Protein 6N59 (pdb70)

Radius of gyration: 24.85 Å; Cα contacts (8 Å, |Δi|>4): 1226; chains: 1; bounding box: 56×70×68 Å

Secondary structure (P-SEA, 3-state):
cbbbccccccccccccaaaaaaacbbbbbbccccccccccccccccccccccccccccccccccccbbbbbcccaaaaaaaaaaaaaaaaaccccccccccccccaaaaaaaaacbbbcccccccccccccccccccbbbccccccccaaaaaaaaaacccccccccccccbbbbbcccccccccccccccccccccccccccccccaaaaaaaaaacccbbbbbbcccccccccccccccccccaaaaaaaaaaaacccbbbbaaaaaaaaaaaaaaaaaaaaaacccccbbbcccaaaaaaaaaccccccccccccccaaaaaaaaaacaaaaacccccccbbbbbbccccaaaaaaacccccccccccccccccaaaaaaaaaaacccccbbbbbbccccccccccccccccccaaaaaaaaaaaaaaaacccccccccccccccccbbbbbbbcccbbbbbbbbccaaaaaaaaaacccccccccbbbbbccccccccccccccccaaaaaacaaaaaaaaaaaaaaacccccccccaaaaaaaaacccccccccccccccccccc

Structure (mmCIF, N/CA/C/O backbone):
data_6N59
#
_entry.id   6N59
#
_cell.length_a   111.035
_cell.length_b   111.035
_cell.length_c   103.765
_cell.angle_alpha   90.00
_cell.angle_beta   90.00
_cell.angle_gamma   90.00
#
_symmetry.space_group_name_H-M   'P 42 21 2'
#
loop_
_entity.id
_entity.type
_entity.pdbx_description
1 polymer 'Iron hydrogenase 1'
2 non-polymer dicarbonyl[bis(cyanide-kappaC)]-mu-(iminodimethanethiolatato-1kappaS:2kappaS)-mu-(oxomethylidene)diiron(2+)
3 non-polymer 'IRON/SULFUR CLUSTER'
4 non-polymer 'FE2/S2 (INORGANIC) CLUSTER'
5 non-polymer GLYCEROL
6 water water
#
loop_
_atom_site.group_PDB
_atom_site.id
_atom_site.type_symbol
_atom_site.label_atom_id
_atom_site.label_alt_id
_atom_site.label_comp_id
_atom_site.label_asym_id
_atom_site.label_entity_id
_atom_site.label_seq_id
_atom_site.pdbx_PDB_ins_code
_atom_site.Cartn_x
_atom_site.Cartn_y
_atom_site.Cartn_z
_atom_site.occupancy
_atom_site.B_iso_or_equiv
_atom_site.auth_seq_id
_atom_site.auth_comp_id
_atom_site.auth_asym_id
_atom_site.auth_atom_id
_atom_site.pdbx_PDB_model_num
ATOM 1 N N . LYS A 1 2 ? 36.462 44.081 -11.778 0.78 53.86 2 LYS A N 1
ATOM 2 C CA . LYS A 1 2 ? 35.273 44.917 -11.861 0.70 50.66 2 LYS A CA 1
ATOM 3 C C . LYS A 1 2 ? 35.503 46.220 -11.108 0.68 47.20 2 LYS A C 1
ATOM 4 O O . LYS A 1 2 ? 36.116 46.226 -10.039 0.77 47.08 2 LYS A O 1
ATOM 23 N N . THR A 1 3 ? 34.995 47.318 -11.661 0.90 43.91 3 THR A N 1
ATOM 24 C CA . THR A 1 3 ? 34.956 48.602 -10.973 0.72 41.14 3 THR A CA 1
ATOM 25 C C . THR A 1 3 ? 33.502 48.883 -10.653 0.68 38.66 3 THR A C 1
ATOM 26 O O . THR A 1 3 ? 32.666 48.949 -11.559 0.64 38.89 3 THR A O 1
ATOM 34 N N . ILE A 1 4 ? 33.236 49.053 -9.323 0.71 36.25 4 ILE A N 1
ATOM 35 C CA . ILE A 1 4 ? 31.884 49.351 -8.884 0.78 34.90 4 ILE A CA 1
ATOM 36 C C . ILE A 1 4 ? 31.954 50.569 -7.972 0.73 32.39 4 ILE A C 1
ATOM 37 O O . ILE A 1 4 ? 32.949 50.821 -7.274 0.46 32.20 4 ILE A O 1
ATOM 48 N N . ILE A 1 5 ? 30.941 51.335 -8.008 0.78 29.74 5 ILE A N 1
ATOM 49 C CA . ILE A 1 5 ? 30.857 52.535 -7.184 0.70 27.53 5 ILE A CA 1
ATOM 50 C C . ILE A 1 5 ? 29.698 52.300 -6.238 0.59 25.87 5 ILE A C 1
ATOM 51 O O . ILE A 1 5 ? 28.604 51.919 -6.683 0.63 25.97 5 ILE A O 1
ATOM 67 N N . ILE A 1 6 ? 29.887 52.465 -4.955 0.63 24.26 6 ILE A N 1
ATOM 68 C CA . ILE A 1 6 ? 28.836 52.307 -3.959 0.64 23.23 6 ILE A CA 1
ATOM 69 C C . ILE A 1 6 ? 28.841 53.581 -3.126 0.77 21.88 6 ILE A C 1
ATOM 70 O O . ILE A 1 6 ? 29.826 53.906 -2.446 0.53 21.24 6 ILE A O 1
ATOM 86 N N . ASN A 1 7 ? 27.716 54.250 -3.150 0.68 22.15 7 ASN A N 1
ATOM 87 C CA . ASN A 1 7 ? 27.566 55.515 -2.418 0.68 22.11 7 ASN A CA 1
ATOM 88 C C . ASN A 1 7 ? 28.731 56.471 -2.697 0.69 21.91 7 ASN A C 1
ATOM 89 O O . ASN A 1 7 ? 29.272 57.133 -1.811 0.52 21.56 7 ASN A O 1
ATOM 100 N N . GLY A 1 8 ? 29.126 56.493 -3.964 0.62 21.07 8 GLY A N 1
ATOM 101 C CA . GLY A 1 8 ? 30.110 57.442 -4.443 0.57 21.09 8 GLY A CA 1
ATOM 102 C C . GLY A 1 8 ? 31.541 57.086 -4.092 0.57 20.70 8 GLY A C 1
ATOM 103 O O . GLY A 1 8 ? 32.445 57.906 -4.298 0.48 19.58 8 GLY A O 1
ATOM 107 N N . VAL A 1 9 ? 31.776 55.852 -3.654 0.72 22.41 9 VAL A N 1
ATOM 108 C CA . VAL A 1 9 ? 33.105 55.354 -3.296 0.58 23.96 9 VAL A CA 1
ATOM 109 C C . VAL A 1 9 ? 33.436 54.220 -4.244 0.62 25.49 9 VAL A C 1
ATOM 110 O O . VAL A 1 9 ? 32.621 53.323 -4.469 0.63 25.41 9 VAL A O 1
ATOM 123 N N . GLN A 1 10 ? 34.618 54.265 -4.825 0.58 28.18 10 GLN A N 1
ATOM 124 C CA . GLN A 1 10 ? 34.969 53.265 -5.821 0.76 31.58 10 GLN A CA 1
ATOM 125 C C . GLN A 1 10 ? 35.647 52.057 -5.219 0.68 32.95 10 GLN A C 1
ATOM 126 O O . GLN A 1 10 ? 36.439 52.168 -4.277 0.50 33.61 10 GLN A O 1
ATOM 140 N N . PHE A 1 11 ? 35.265 50.890 -5.735 0.70 33.21 11 PHE A N 1
ATOM 141 C CA . PHE A 1 11 ? 35.811 49.597 -5.343 0.60 33.92 11 PHE A CA 1
ATOM 142 C C . PHE A 1 11 ? 36.249 48.895 -6.618 0.80 35.72 11 PHE A C 1
ATOM 143 O O . PHE A 1 11 ? 35.528 48.910 -7.624 0.56 36.31 11 PHE A O 1
ATOM 151 N N . ASN A 1 12 ? 37.436 48.308 -6.558 0.54 37.48 12 ASN A N 1
ATOM 152 C CA . ASN A 1 12 ? 37.938 47.443 -7.605 0.71 39.36 12 ASN A CA 1
ATOM 153 C C . ASN A 1 12 ? 38.048 46.054 -7.012 0.35 40.19 12 ASN A C 1
ATOM 154 O O . ASN A 1 12 ? 38.705 45.856 -5.993 0.77 40.62 12 ASN A O 1
ATOM 165 N N . THR A 1 13 ? 37.380 45.096 -7.636 0.89 40.28 13 THR A N 1
ATOM 166 C CA . THR A 1 13 ? 37.310 43.755 -7.090 0.77 40.91 13 THR A CA 1
ATOM 167 C C . THR A 1 13 ? 37.175 42.719 -8.192 0.98 42.13 13 THR A C 1
ATOM 168 O O . THR A 1 13 ? 36.653 43.003 -9.262 0.61 41.96 13 THR A O 1
ATOM 175 N N . GLU A 1 15 ? 35.692 39.788 -7.410 0.68 43.78 15 GLU A N 1
ATOM 176 C CA . GLU A 1 15 ? 34.711 38.881 -6.822 0.80 43.44 15 GLU A CA 1
ATOM 177 C C . GLU A 1 15 ? 33.441 38.723 -7.653 0.80 42.75 15 GLU A C 1
ATOM 178 O O . GLU A 1 15 ? 32.993 39.659 -8.305 0.65 42.52 15 GLU A O 1
ATOM 190 N N . ASP A 1 16 ? 32.883 37.515 -7.622 0.69 42.05 16 ASP A N 1
ATOM 191 C CA . ASP A 1 16 ? 31.588 37.200 -8.237 0.70 40.87 16 ASP A CA 1
ATOM 192 C C . ASP A 1 16 ? 30.658 36.938 -7.054 0.78 38.51 16 ASP A C 1
ATOM 193 O O . ASP A 1 16 ? 30.618 35.847 -6.502 0.59 38.59 16 ASP A O 1
ATOM 202 N N . THR A 1 17 ? 29.946 37.965 -6.637 0.86 36.19 17 THR A N 1
ATOM 203 C CA . THR A 1 17 ? 29.170 37.909 -5.404 0.70 33.61 17 THR A CA 1
ATOM 204 C C . THR A 1 17 ? 28.002 38.873 -5.500 0.84 30.08 17 THR A C 1
ATOM 205 O O . THR A 1 17 ? 27.894 39.658 -6.447 0.62 29.75 17 THR A O 1
ATOM 216 N N . THR A 1 18 ? 27.096 38.739 -4.537 0.75 27.80 18 THR A N 1
ATOM 217 C CA . THR A 1 18 ? 25.936 39.603 -4.520 0.76 25.86 18 THR A CA 1
ATOM 218 C C . THR A 1 18 ? 26.312 40.976 -3.957 0.79 25.50 18 THR A C 1
ATOM 219 O O . THR A 1 18 ? 27.323 41.164 -3.275 0.77 26.01 18 THR A O 1
ATOM 230 N N . ILE A 1 19 ? 25.485 41.953 -4.288 0.77 24.74 19 ILE A N 1
ATOM 231 C CA . ILE A 1 19 ? 25.662 43.284 -3.695 0.74 23.61 19 ILE A CA 1
ATOM 232 C C . ILE A 1 19 ? 25.641 43.194 -2.178 0.81 23.32 19 ILE A C 1
ATOM 233 O O . ILE A 1 19 ? 26.430 43.857 -1.498 0.74 24.29 19 ILE A O 1
ATOM 249 N N . LEU A 1 20 ? 24.702 42.414 -1.610 0.69 21.72 20 LEU A N 1
ATOM 250 C CA . LEU A 1 20 ? 24.607 42.314 -0.153 0.78 22.40 20 LEU A CA 1
ATOM 251 C C . LEU A 1 20 ? 25.907 41.782 0.444 0.78 23.83 20 LEU A C 1
ATOM 252 O O . LEU A 1 20 ? 26.414 42.326 1.434 0.72 24.84 20 LEU A O 1
ATOM 268 N N . LYS A 1 21 ? 26.451 40.701 -0.126 0.76 24.95 21 LYS A N 1
ATOM 269 C CA . LYS A 1 21 ? 27.652 40.120 0.452 0.70 26.69 21 LYS A CA 1
ATOM 270 C C . LYS A 1 21 ? 28.831 41.062 0.298 0.78 27.31 21 LYS A C 1
ATOM 271 O O . LYS A 1 21 ? 29.634 41.223 1.222 0.66 27.67 21 LYS A O 1
ATOM 290 N N . PHE A 1 22 ? 28.953 41.703 -0.860 0.73 27.21 22 PHE A N 1
ATOM 291 C CA . PHE A 1 22 ? 30.057 42.627 -1.049 0.77 27.62 22 PHE A CA 1
ATOM 292 C C . PHE A 1 22 ? 29.951 43.771 -0.048 0.73 27.89 22 PHE A C 1
ATOM 293 O O . PHE A 1 22 ? 30.936 44.144 0.591 0.61 27.79 22 PHE A O 1
ATOM 310 N N . ALA A 1 23 ? 28.732 44.264 0.177 0.69 28.00 23 ALA A N 1
ATOM 311 C CA . ALA A 1 23 ? 28.511 45.319 1.167 0.62 28.73 23 ALA A CA 1
ATOM 312 C C . ALA A 1 23 ? 28.860 44.862 2.575 0.65 29.26 23 ALA A C 1
ATOM 313 O O . ALA A 1 23 ? 29.566 45.558 3.310 0.55 29.75 23 ALA A O 1
ATOM 320 N N . ARG A 1 24 ? 28.417 43.678 2.960 0.61 29.41 24 ARG A N 1
ATOM 321 C CA . ARG A 1 24 ? 28.745 43.173 4.289 0.51 29.82 24 ARG A CA 1
ATOM 322 C C . ARG A 1 24 ? 30.252 43.027 4.466 0.54 31.06 24 ARG A C 1
ATOM 323 O O . ARG A 1 24 ? 30.764 43.253 5.560 0.35 31.61 24 ARG A O 1
ATOM 344 N N . ASP A 1 25 ? 30.977 42.701 3.395 0.69 31.79 25 ASP A N 1
ATOM 345 C CA . ASP A 1 25 ? 32.421 42.500 3.461 0.49 32.76 25 ASP A CA 1
ATOM 346 C C . ASP A 1 25 ? 33.196 43.815 3.492 0.52 32.96 25 ASP A C 1
ATOM 347 O O . ASP A 1 25 ? 34.385 43.828 3.839 0.54 33.29 25 ASP A O 1
ATOM 356 N N . ASN A 1 26 ? 32.546 44.925 3.141 0.72 32.88 26 ASN A N 1
ATOM 357 C CA . ASN A 1 26 ? 33.199 46.215 2.978 0.57 33.18 26 ASN A CA 1
ATOM 358 C C . ASN A 1 26 ? 32.592 47.295 3.860 0.68 33.66 26 ASN A C 1
ATOM 359 O O . ASN A 1 26 ? 32.710 48.489 3.544 0.67 34.52 26 ASN A O 1
ATOM 370 N N . ASN A 1 27 ? 31.919 46.895 4.939 0.58 33.41 27 ASN A N 1
ATOM 371 C CA . ASN A 1 27 ? 31.410 47.830 5.944 0.48 32.78 27 ASN A CA 1
ATOM 372 C C . ASN A 1 27 ? 30.459 48.854 5.331 0.65 31.01 27 ASN A C 1
ATOM 373 O O . ASN A 1 27 ? 30.497 50.049 5.658 0.42 31.54 27 ASN A O 1
ATOM 384 N N . ILE A 1 28 ? 29.602 48.368 4.437 0.62 28.37 28 ILE A N 1
ATOM 385 C CA . ILE A 1 28 ? 28.524 49.143 3.826 0.79 26.89 28 ILE A CA 1
ATOM 386 C C . ILE A 1 28 ? 27.178 48.620 4.328 0.65 26.81 28 ILE A C 1
ATOM 387 O O . ILE A 1 28 ? 26.928 47.412 4.295 0.64 27.54 28 ILE A O 1
ATOM 403 N N . ASP A 1 29 ? 26.306 49.523 4.766 0.60 25.46 29 ASP A N 1
ATOM 404 C CA . ASP A 1 29 ? 25.057 49.169 5.451 0.63 24.55 29 ASP A CA 1
ATOM 405 C C . ASP A 1 29 ? 23.962 48.841 4.450 0.68 23.46 29 ASP A C 1
ATOM 406 O O . ASP A 1 29 ? 23.532 49.706 3.677 0.53 23.78 29 ASP A O 1
ATOM 415 N N . ILE A 1 30 ? 23.563 47.576 4.418 0.58 21.75 30 ILE A N 1
ATOM 416 C CA . ILE A 1 30 ? 22.369 47.146 3.697 0.71 21.47 30 ILE A CA 1
ATOM 417 C C . ILE A 1 30 ? 21.557 46.271 4.637 0.76 21.35 30 ILE A C 1
ATOM 418 O O . ILE A 1 30 ? 22.121 45.383 5.276 0.67 22.09 30 ILE A O 1
ATOM 434 N N . SER A 1 31 ? 20.251 46.535 4.763 0.74 20.82 31 SER A N 1
ATOM 435 C CA . SER A 1 31 ? 19.393 45.727 5.621 0.72 20.61 31 SER A CA 1
ATOM 436 C C . SER A 1 31 ? 18.971 44.455 4.904 0.72 20.77 31 SER A C 1
ATOM 437 O O . SER A 1 31 ? 18.983 44.382 3.670 0.68 20.79 31 SER A O 1
ATOM 445 N N . ALA A 1 32 ? 18.536 43.473 5.671 0.78 20.54 32 ALA A N 1
ATOM 446 C CA . ALA A 1 32 ? 17.983 42.267 5.091 0.69 19.75 32 ALA A CA 1
ATOM 447 C C . ALA A 1 32 ? 17.071 41.638 6.116 0.65 19.43 32 ALA A C 1
ATOM 448 O O . ALA A 1 32 ? 17.245 41.839 7.324 0.64 21.02 32 ALA A O 1
ATOM 455 N N . LEU A 1 33 ? 16.099 40.865 5.639 0.65 18.08 33 LEU A N 1
ATOM 456 C CA . LEU A 1 33 ? 15.193 40.144 6.534 0.68 17.83 33 LEU A CA 1
ATOM 457 C C . LEU A 1 33 ? 15.039 38.718 6.070 0.76 17.93 33 LEU A C 1
ATOM 458 O O . LEU A 1 33 ? 15.437 37.807 6.786 0.64 18.62 33 LEU A O 1
ATOM 474 N N . CYS A 1 34 ? 14.448 38.463 4.917 0.69 17.06 34 CYS A N 1
ATOM 475 C CA . CYS A 1 34 ? 14.135 37.093 4.520 0.65 17.12 34 CYS A CA 1
ATOM 476 C C . CYS A 1 34 ? 15.331 36.287 4.069 0.66 17.54 34 CYS A C 1
ATOM 477 O O . CYS A 1 34 ? 15.233 35.056 4.024 0.69 18.95 34 CYS A O 1
ATOM 484 N N . PHE A 1 35 ? 16.452 36.906 3.780 0.73 18.63 35 PHE A N 1
ATOM 485 C CA . PHE A 1 35 ? 17.635 36.172 3.342 0.71 19.24 35 PHE A CA 1
ATOM 486 C C . PHE A 1 35 ? 18.338 35.522 4.526 0.70 19.90 35 PHE A C 1
ATOM 487 O O . PHE A 1 35 ? 18.848 36.201 5.415 0.65 21.39 35 PHE A O 1
ATOM 504 N N . LEU A 1 36 ? 18.423 34.203 4.520 0.76 19.88 36 LEU A N 1
ATOM 505 C CA . LEU A 1 36 ? 19.076 33.443 5.590 0.70 19.87 36 LEU A CA 1
ATOM 506 C C . LEU A 1 36 ? 19.444 32.089 4.987 0.76 21.16 36 LEU A C 1
ATOM 507 O O . LEU A 1 36 ? 18.749 31.590 4.111 0.66 21.11 36 LEU A O 1
ATOM 523 N N . ASN A 1 37 ? 20.525 31.477 5.460 0.62 22.13 37 ASN A N 1
ATOM 524 C CA . ASN A 1 37 ? 20.893 30.145 4.955 0.64 23.79 37 ASN A CA 1
ATOM 525 C C . ASN A 1 37 ? 21.082 30.164 3.439 0.69 26.23 37 ASN A C 1
ATOM 526 O O . ASN A 1 37 ? 20.716 29.211 2.751 0.66 27.29 37 ASN A O 1
ATOM 537 N N . ASN A 1 38 ? 21.585 31.295 2.934 0.76 27.30 38 ASN A N 1
ATOM 538 C CA . ASN A 1 38 ? 21.923 31.484 1.531 0.75 27.92 38 ASN A CA 1
ATOM 539 C C . ASN A 1 38 ? 20.708 31.468 0.602 0.70 27.51 38 ASN A C 1
ATOM 540 O O . ASN A 1 38 ? 20.846 31.274 -0.609 0.59 28.56 38 ASN A O 1
ATOM 551 N N . CYS A 1 39 ? 19.531 31.718 1.152 0.79 26.06 39 CYS A N 1
ATOM 552 C CA . CYS A 1 39 ? 18.339 31.790 0.334 0.72 24.95 39 CYS A CA 1
ATOM 553 C C . CYS A 1 39 ? 17.378 32.840 0.865 0.87 22.99 39 CYS A C 1
ATOM 554 O O . CYS A 1 39 ? 17.232 33.003 2.067 0.79 22.37 39 CYS A O 1
ATOM 562 N N . ASN A 1 40 ? 16.712 33.544 -0.039 0.71 21.84 40 ASN A N 1
ATOM 563 C CA . ASN A 1 40 ? 15.640 34.435 0.359 0.80 21.67 40 ASN A CA 1
ATOM 564 C C . ASN A 1 40 ? 14.298 33.738 0.175 0.75 21.15 40 ASN A C 1
ATOM 565 O O . ASN A 1 40 ? 14.246 32.564 -0.183 0.71 23.01 40 ASN A O 1
ATOM 576 N N . ASN A 1 41 ? 13.198 34.472 0.389 0.69 20.25 41 ASN A N 1
ATOM 577 C CA . ASN A 1 41 ? 11.824 33.933 0.261 0.76 22.20 41 ASN A CA 1
ATOM 578 C C . ASN A 1 41 ? 11.560 34.113 -1.243 0.42 24.62 41 ASN A C 1
ATOM 579 O O . ASN A 1 41 ? 10.961 35.090 -1.692 0.44 24.77 41 ASN A O 1
ATOM 590 N N . ASP A 1 42 ? 12.117 33.181 -2.016 0.63 27.69 42 ASP A N 1
ATOM 591 C CA . ASP A 1 42 ? 12.101 33.255 -3.473 0.55 28.77 42 ASP A CA 1
ATOM 592 C C . ASP A 1 42 ? 10.735 33.638 -4.000 0.53 28.43 42 ASP A C 1
ATOM 593 O O . ASP A 1 42 ? 10.606 34.286 -5.038 0.49 28.69 42 ASP A O 1
ATOM 602 N N . ILE A 1 43 ? 9.716 33.233 -3.257 0.69 28.05 43 ILE A N 1
ATOM 603 C CA . ILE A 1 43 ? 8.354 33.635 -3.538 0.63 26.68 43 ILE A CA 1
ATOM 604 C C . ILE A 1 43 ? 7.990 34.589 -2.400 0.44 24.70 43 ILE A C 1
ATOM 605 O O . ILE A 1 43 ? 8.246 34.299 -1.238 0.35 23.00 43 ILE A O 1
ATOM 621 N N . ASN A 1 44 ? 7.428 35.739 -2.750 0.55 24.07 44 ASN A N 1
ATOM 622 C CA . ASN A 1 44 ? 7.112 36.789 -1.784 0.75 22.94 44 ASN A CA 1
ATOM 623 C C . ASN A 1 44 ? 8.349 37.329 -1.054 0.82 22.48 44 ASN A C 1
ATOM 624 O O . ASN A 1 44 ? 8.392 37.391 0.173 0.72 23.32 44 ASN A O 1
ATOM 635 N N . LYS A 1 45 ? 9.346 37.733 -1.833 0.70 21.33 45 LYS A N 1
ATOM 636 C CA . LYS A 1 45 ? 10.574 38.314 -1.296 0.69 21.07 45 LYS A CA 1
ATOM 637 C C . LYS A 1 45 ? 10.262 39.566 -0.485 0.72 21.43 45 LYS A C 1
ATOM 638 O O . LYS A 1 45 ? 9.386 40.343 -0.852 0.70 22.58 45 LYS A O 1
ATOM 657 N N . CYS A 1 46 ? 10.975 39.761 0.620 0.79 20.21 46 CYS A N 1
ATOM 658 C CA . CYS A 1 46 ? 10.650 40.870 1.519 0.75 19.43 46 CYS A CA 1
ATOM 659 C C . CYS A 1 46 ? 11.027 42.235 0.956 0.69 19.09 46 CYS A C 1
ATOM 660 O O . CYS A 1 46 ? 10.387 43.235 1.319 0.72 20.46 46 CYS A O 1
ATOM 667 N N . GLU A 1 47 ? 12.064 42.289 0.136 0.68 18.81 47 GLU A N 1
ATOM 668 C CA . GLU A 1 47 ? 12.590 43.516 -0.468 0.71 19.35 47 GLU A CA 1
ATOM 669 C C . GLU A 1 47 ? 13.179 44.490 0.560 0.73 19.39 47 GLU A C 1
ATOM 670 O O . GLU A 1 47 ? 13.436 45.666 0.229 0.74 21.00 47 GLU A O 1
ATOM 682 N N . ILE A 1 48 ? 13.492 44.044 1.770 0.77 19.23 48 ILE A N 1
ATOM 683 C CA . ILE A 1 48 ? 14.157 44.924 2.742 0.68 18.71 48 ILE A CA 1
ATOM 684 C C . ILE A 1 48 ? 15.590 45.274 2.362 0.74 18.46 48 ILE A C 1
ATOM 685 O O . ILE A 1 48 ? 16.109 46.318 2.783 0.71 19.70 48 ILE A O 1
ATOM 701 N N . CYS A 1 49 ? 16.215 44.430 1.539 0.71 17.95 49 CYS A N 1
ATOM 702 C CA . CYS A 1 49 ? 17.549 44.660 1.006 0.72 18.76 49 CYS A CA 1
ATOM 703 C C . CYS A 1 49 ? 17.563 45.474 -0.278 0.75 19.24 49 CYS A C 1
ATOM 704 O O . CYS A 1 49 ? 18.566 45.449 -1.012 0.75 20.06 49 CYS A O 1
ATOM 711 N N . THR A 1 50 ? 16.488 46.192 -0.558 0.70 19.49 50 THR A N 1
ATOM 712 C CA . THR A 1 50 ? 16.473 47.010 -1.771 0.72 20.13 50 THR A CA 1
ATOM 713 C C . THR A 1 50 ? 17.624 48.018 -1.810 0.75 20.63 50 THR A C 1
ATOM 714 O O . THR A 1 50 ? 17.886 48.712 -0.831 0.70 20.79 50 THR A O 1
ATOM 725 N N . VAL A 1 51 ? 18.237 48.138 -2.988 0.73 20.75 51 VAL A N 1
ATOM 726 C CA . VAL A 1 51 ? 19.215 49.177 -3.331 0.66 20.82 51 VAL A CA 1
ATOM 727 C C . VAL A 1 51 ? 18.882 49.678 -4.730 0.67 21.53 51 VAL A C 1
ATOM 728 O O . VAL A 1 51 ? 18.089 49.052 -5.439 0.68 22.28 51 VAL A O 1
ATOM 741 N N . GLU A 1 52 ? 19.465 50.811 -5.126 0.77 22.51 52 GLU A N 1
ATOM 742 C CA . GLU A 1 52 ? 19.344 51.334 -6.477 0.71 24.32 52 GLU A CA 1
ATOM 743 C C . GLU A 1 52 ? 20.627 51.045 -7.259 1.00 23.77 52 GLU A C 1
ATOM 744 O O . GLU A 1 52 ? 21.753 51.307 -6.791 0.55 23.71 52 GLU A O 1
ATOM 756 N N . VAL A 1 53 ? 20.445 50.459 -8.438 0.69 25.27 53 VAL A N 1
ATOM 757 C CA . VAL A 1 53 ? 21.505 50.338 -9.430 0.74 26.59 53 VAL A CA 1
ATOM 758 C C . VAL A 1 53 ? 21.181 51.335 -10.530 0.66 28.41 53 VAL A C 1
ATOM 759 O O . VAL A 1 53 ? 20.155 51.196 -11.210 0.73 28.71 53 VAL A O 1
ATOM 772 N N . GLU A 1 54 ? 22.048 52.331 -10.719 0.70 29.65 54 GLU A N 1
ATOM 773 C CA . GLU A 1 54 ? 21.798 53.358 -11.731 0.59 31.87 54 GLU A CA 1
ATOM 774 C C . GLU A 1 54 ? 21.644 52.709 -13.099 0.62 33.31 54 GLU A C 1
ATOM 775 O O . GLU A 1 54 ? 22.382 51.783 -13.463 0.68 34.13 54 GLU A O 1
ATOM 787 N N . GLY A 1 55 ? 20.619 53.153 -13.826 0.58 33.60 55 GLY A N 1
ATOM 788 C CA . GLY A 1 55 ? 20.295 52.631 -15.126 0.50 34.03 55 GLY A CA 1
ATOM 789 C C . GLY A 1 55 ? 19.382 51.428 -15.098 0.48 34.39 55 GLY A C 1
ATOM 790 O O . GLY A 1 55 ? 18.824 51.062 -16.138 0.40 34.99 55 GLY A O 1
ATOM 794 N N . THR A 1 56 ? 19.223 50.792 -13.941 0.69 33.90 56 THR A N 1
ATOM 795 C CA . THR A 1 56 ? 18.359 49.631 -13.816 0.70 33.95 56 THR A CA 1
ATOM 796 C C . THR A 1 56 ? 17.170 49.904 -12.913 0.57 33.28 56 THR A C 1
ATOM 797 O O . THR A 1 56 ? 16.039 49.564 -13.259 0.60 33.82 56 THR A O 1
ATOM 808 N N . GLY A 1 57 ? 17.397 50.508 -11.763 0.78 31.58 57 GLY A N 1
ATOM 809 C CA . GLY A 1 57 ? 16.328 50.787 -10.841 0.71 29.99 57 GLY A CA 1
ATOM 810 C C . GLY A 1 57 ? 16.537 50.051 -9.542 0.77 28.21 57 GLY A C 1
ATOM 811 O O . GLY A 1 57 ? 17.672 49.734 -9.151 0.70 27.88 57 GLY A O 1
ATOM 815 N N . LEU A 1 58 ? 15.438 49.850 -8.821 0.76 26.86 58 LEU A N 1
ATOM 816 C CA . LEU A 1 58 ? 15.484 49.233 -7.509 0.74 26.04 58 LEU A CA 1
ATOM 817 C C . LEU A 1 58 ? 15.648 47.732 -7.680 0.62 25.35 58 LEU A C 1
ATOM 818 O O . LEU A 1 58 ? 14.896 47.097 -8.443 0.64 26.60 58 LEU A O 1
ATOM 834 N N . VAL A 1 59 ? 16.601 47.145 -6.960 0.71 23.09 59 VAL A N 1
ATOM 835 C CA . VAL A 1 59 ? 16.866 45.705 -7.026 0.75 22.61 59 VAL A CA 1
ATOM 836 C C . VAL A 1 59 ? 17.030 45.178 -5.601 0.76 22.00 59 VAL A C 1
ATOM 837 O O . VAL A 1 59 ? 17.321 45.923 -4.678 0.73 21.99 59 VAL A O 1
ATOM 850 N N . THR A 1 60 ? 16.869 43.858 -5.421 0.76 21.71 60 THR A N 1
ATOM 851 C CA . THR A 1 60 ? 17.150 43.207 -4.149 0.81 21.35 60 THR A CA 1
ATOM 852 C C . THR A 1 60 ? 18.629 42.853 -4.052 0.71 20.64 60 THR A C 1
ATOM 853 O O . THR A 1 60 ? 19.123 42.017 -4.830 0.72 21.45 60 THR A O 1
ATOM 864 N N . ALA A 1 61 ? 19.332 43.451 -3.121 0.77 20.53 61 ALA A N 1
ATOM 865 C CA . ALA A 1 61 ? 20.768 43.230 -3.006 0.73 20.69 61 ALA A CA 1
ATOM 866 C C . ALA A 1 61 ? 21.092 41.797 -2.645 0.78 20.42 61 ALA A C 1
ATOM 867 O O . ALA A 1 61 ? 22.196 41.335 -2.945 0.75 21.16 61 ALA A O 1
ATOM 874 N N . CYS A 1 62 ? 20.185 41.085 -1.963 0.76 19.99 62 CYS A N 1
ATOM 875 C CA . CYS A 1 62 ? 20.549 39.764 -1.473 0.75 20.12 62 CYS A CA 1
ATOM 876 C C . CYS A 1 62 ? 20.725 38.730 -2.580 0.77 21.23 62 CYS A C 1
ATOM 877 O O . CYS A 1 62 ? 21.319 37.684 -2.323 0.72 21.74 62 CYS A O 1
ATOM 884 N N 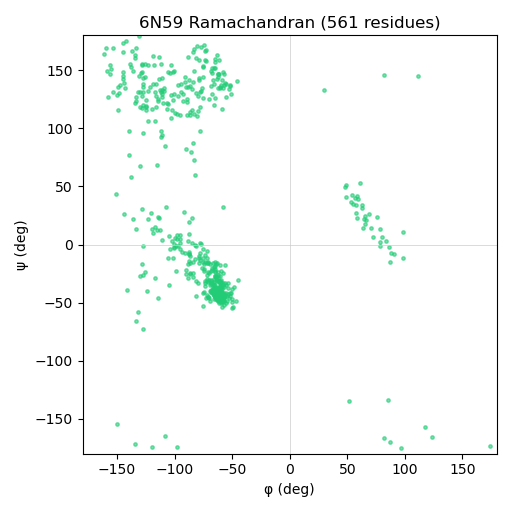. ASP A 1 63 ? 20.224 38.993 -3.789 0.79 21.92 63 ASP A N 1
ATOM 885 C CA . ASP A 1 63 ? 20.313 38.037 -4.896 0.73 22.65 63 ASP A CA 1
ATOM 886 C C . ASP A 1 63 ? 20.705 38.701 -6.218 0.74 24.13 63 ASP A C 1
ATOM 887 O O . ASP A 1 63 ? 20.507 38.108 -7.308 0.59 24.97 63 ASP A O 1
ATOM 896 N N . THR A 1 64 ? 21.331 39.852 -6.172 0.73 24.52 64 THR A N 1
ATOM 897 C CA . THR A 1 64 ? 21.778 40.521 -7.384 0.71 25.41 64 THR A CA 1
ATOM 898 C C . THR A 1 64 ? 23.294 40.568 -7.385 0.66 25.72 64 THR A C 1
ATOM 899 O O . THR A 1 64 ? 23.892 41.082 -6.448 0.75 25.36 64 THR A O 1
ATOM 910 N N . LEU A 1 65 ? 23.898 40.056 -8.446 0.70 27.22 65 LEU A N 1
ATOM 911 C CA . LEU A 1 65 ? 25.346 39.992 -8.535 0.71 28.43 65 LEU A CA 1
ATOM 912 C C . LEU A 1 65 ? 25.931 41.338 -8.915 0.83 29.53 65 LEU A C 1
ATOM 913 O O . LEU A 1 65 ? 25.350 42.079 -9.717 0.58 29.33 65 LEU A O 1
ATOM 929 N N . ILE A 1 66 ? 27.090 41.660 -8.334 0.66 30.57 66 ILE A N 1
ATOM 930 C CA . ILE A 1 66 ? 27.823 42.838 -8.768 0.78 31.14 66 ILE A CA 1
ATOM 931 C C . ILE A 1 66 ? 28.311 42.650 -10.209 0.74 31.78 66 ILE A C 1
ATOM 932 O O . ILE A 1 66 ? 28.596 41.529 -10.664 0.56 31.50 66 ILE A O 1
ATOM 948 N N . GLU A 1 67 ? 28.457 43.768 -10.919 0.63 32.87 67 GLU A N 1
ATOM 949 C CA . GLU A 1 67 ? 28.881 43.745 -12.315 0.86 34.71 67 GLU A CA 1
ATOM 950 C C . GLU A 1 67 ? 29.742 44.973 -12.559 0.71 34.62 67 GLU A C 1
ATOM 951 O O . GLU A 1 67 ? 29.511 46.024 -11.961 0.64 33.96 67 GLU A O 1
ATOM 963 N N . ASP A 1 68 ? 30.757 44.817 -13.408 0.65 34.95 68 ASP A N 1
ATOM 964 C CA . ASP A 1 68 ? 31.612 45.930 -13.784 0.65 34.67 68 ASP A CA 1
ATOM 965 C C . ASP A 1 68 ? 30.747 47.084 -14.266 0.59 34.71 68 ASP A C 1
ATOM 966 O O . ASP A 1 68 ? 29.784 46.893 -15.019 0.66 35.73 68 ASP A O 1
ATOM 975 N N . GLY A 1 69 ? 31.095 48.283 -13.817 0.68 33.86 69 GLY A N 1
ATOM 976 C CA . GLY A 1 69 ? 30.404 49.484 -14.215 0.47 32.98 69 GLY A CA 1
ATOM 977 C C . GLY A 1 69 ? 29.214 49.824 -13.357 0.65 32.30 69 GLY A C 1
ATOM 978 O O . GLY A 1 69 ? 28.627 50.893 -13.549 0.63 32.99 69 GLY A O 1
ATOM 980 N N . MET A 1 70 ? 28.830 48.947 -12.432 0.69 31.43 70 MET A N 1
ATOM 981 C CA . MET A 1 70 ? 27.659 49.214 -11.611 0.77 30.66 70 MET A CA 1
ATOM 982 C C . MET A 1 70 ? 27.895 50.402 -10.718 0.89 29.66 70 MET A C 1
ATOM 983 O O . MET A 1 70 ? 28.982 50.572 -10.140 0.58 29.14 70 MET A O 1
ATOM 997 N N . ILE A 1 71 ? 26.863 51.227 -10.619 0.65 28.89 71 ILE A N 1
ATOM 998 C CA . ILE A 1 71 ? 26.797 52.346 -9.683 0.65 28.39 71 ILE A CA 1
ATOM 999 C C . ILE A 1 71 ? 25.597 52.100 -8.786 0.52 28.02 71 ILE A C 1
ATOM 1000 O O . ILE A 1 71 ? 24.449 52.039 -9.257 0.68 27.95 71 ILE A O 1
ATOM 1005 N N . ILE A 1 72 ? 25.867 51.926 -7.507 0.77 27.53 72 ILE A N 1
ATOM 1006 C CA . ILE A 1 72 ? 24.877 51.527 -6.515 0.70 26.23 72 ILE A CA 1
ATOM 1007 C C . ILE A 1 72 ? 24.711 52.645 -5.487 0.93 25.08 72 ILE A C 1
ATOM 1008 O O . ILE A 1 72 ? 25.694 53.190 -4.958 0.62 25.35 72 ILE A O 1
ATOM 1024 N N . ASN A 1 73 ? 23.452 52.875 -5.128 0.67 24.97 73 ASN A N 1
ATOM 1025 C CA . ASN A 1 73 ? 23.103 53.774 -4.032 0.74 24.92 73 ASN A CA 1
ATOM 1026 C C . ASN A 1 73 ? 22.244 52.981 -3.052 0.60 24.17 73 ASN A C 1
ATOM 1027 O O . ASN A 1 73 ? 21.179 52.482 -3.416 0.74 24.50 73 ASN A O 1
ATOM 1038 N N . THR A 1 74 ? 22.707 52.833 -1.834 0.68 24.40 74 THR A N 1
ATOM 1039 C CA . THR A 1 74 ? 21.987 52.023 -0.856 0.69 24.80 74 THR A CA 1
ATOM 1040 C C . THR A 1 74 ? 21.058 52.832 0.050 0.65 25.07 74 THR A C 1
ATOM 1041 O O . THR A 1 74 ? 20.374 52.231 0.896 0.66 25.46 74 THR A O 1
ATOM 1052 N N . ASN A 1 75 ? 21.038 54.161 -0.074 0.67 26.10 75 ASN A N 1
ATOM 1053 C CA . ASN A 1 75 ? 20.441 55.025 0.925 0.67 27.84 75 ASN A CA 1
ATOM 1054 C C . ASN A 1 75 ? 19.747 56.233 0.292 0.70 28.04 75 ASN A C 1
ATOM 1055 O O . ASN A 1 75 ? 19.571 57.259 0.953 0.59 28.64 75 ASN A O 1
ATOM 1066 N N . SER A 1 76 ? 19.296 56.131 -0.958 0.61 28.50 76 SER A N 1
ATOM 1067 C CA . SER A 1 76 ? 18.536 57.224 -1.551 0.66 29.68 76 SER A CA 1
ATOM 1068 C C . SER A 1 76 ? 17.119 57.283 -0.975 0.64 30.36 76 SER A C 1
ATOM 1069 O O . SER A 1 76 ? 16.604 56.347 -0.347 0.80 30.34 76 SER A O 1
ATOM 1077 N N . ASP A 1 77 ? 16.453 58.409 -1.235 0.62 31.11 77 ASP A N 1
ATOM 1078 C CA . ASP A 1 77 ? 15.097 58.556 -0.724 0.71 31.77 77 ASP A CA 1
ATOM 1079 C C . ASP A 1 77 ? 14.186 57.475 -1.287 0.68 31.39 77 ASP A C 1
ATOM 1080 O O . ASP A 1 77 ? 13.354 56.932 -0.567 0.65 31.14 77 ASP A O 1
ATOM 1089 N N . ALA A 1 78 ? 14.325 57.154 -2.575 0.61 30.57 78 ALA A N 1
ATOM 1090 C CA . ALA A 1 78 ? 13.477 56.148 -3.199 0.56 29.87 78 ALA A CA 1
ATOM 1091 C C . ALA A 1 78 ? 13.712 54.777 -2.595 0.80 28.42 78 ALA A C 1
ATOM 1092 O O . ALA A 1 78 ? 12.754 54.028 -2.360 0.71 28.95 78 ALA A O 1
ATOM 1099 N N . VAL A 1 79 ? 14.967 54.438 -2.327 0.66 26.36 79 VAL A N 1
ATOM 1100 C CA . VAL A 1 79 ? 15.267 53.166 -1.668 0.84 25.69 79 VAL A CA 1
ATOM 1101 C C . VAL A 1 79 ? 14.626 53.125 -0.280 0.87 25.76 79 VAL A C 1
ATOM 1102 O O . VAL A 1 79 ? 13.927 52.167 0.092 0.92 26.00 79 VAL A O 1
ATOM 1115 N N . ASN A 1 80 ? 14.841 54.171 0.515 0.80 25.52 80 ASN A N 1
ATOM 1116 C CA . ASN A 1 80 ? 14.374 54.133 1.889 0.68 25.03 80 ASN A CA 1
ATOM 1117 C C . ASN A 1 80 ? 12.855 54.153 1.947 0.74 24.97 80 ASN A C 1
ATOM 1118 O O . ASN A 1 80 ? 12.262 53.476 2.794 0.75 24.88 80 ASN A O 1
ATOM 1129 N N . GLU A 1 81 ? 12.210 54.856 1.020 0.64 25.55 81 GLU A N 1
ATOM 1130 C CA . GLU A 1 81 ? 10.762 54.857 1.022 0.77 26.82 81 GLU A CA 1
ATOM 1131 C C . GLU A 1 81 ? 10.216 53.474 0.687 0.74 26.26 81 GLU A C 1
ATOM 1132 O O . GLU A 1 81 ? 9.201 53.046 1.249 0.81 26.66 81 GLU A O 1
ATOM 1144 N N . LYS A 1 82 ? 10.856 52.775 -0.236 0.70 25.36 82 LYS A N 1
ATOM 1145 C CA . LYS A 1 82 ? 10.408 51.426 -0.568 0.69 23.79 82 LYS A CA 1
ATOM 1146 C C . LYS A 1 82 ? 10.532 50.492 0.631 0.80 22.26 82 LYS A C 1
ATOM 1147 O O . LYS A 1 82 ? 9.605 49.750 0.963 0.71 21.67 82 LYS A O 1
ATOM 1166 N N . ILE A 1 83 ? 11.679 50.524 1.290 0.71 20.54 83 ILE A N 1
ATOM 1167 C CA . ILE A 1 83 ? 11.902 49.645 2.429 0.78 20.76 83 ILE A CA 1
ATOM 1168 C C . ILE A 1 83 ? 10.920 49.955 3.546 0.73 20.70 83 ILE A C 1
ATOM 1169 O O . ILE A 1 83 ? 10.329 49.063 4.171 0.74 20.63 83 ILE A O 1
ATOM 1185 N N . LYS A 1 84 ? 10.762 51.249 3.844 0.76 21.10 84 LYS A N 1
ATOM 1186 C CA . LYS A 1 84 ? 9.821 51.680 4.868 0.80 21.75 84 LYS A CA 1
ATOM 1187 C C . LYS A 1 84 ? 8.422 51.182 4.555 0.78 21.69 84 LYS A C 1
ATOM 1188 O O . LYS A 1 84 ? 7.689 50.761 5.459 0.67 21.00 84 LYS A O 1
ATOM 1207 N N . SER A 1 85 ? 8.024 51.245 3.284 0.74 21.74 85 SER A N 1
ATOM 1208 C CA A SER A 1 85 ? 6.709 50.763 2.886 0.42 22.16 85 SER A CA 1
ATOM 1209 C CA B SER A 1 85 ? 6.706 50.765 2.890 0.33 21.66 85 SER A CA 1
ATOM 1210 C C . SER A 1 85 ? 6.555 49.268 3.137 0.69 21.18 85 SER A C 1
ATOM 1211 O O . SER A 1 85 ? 5.490 48.812 3.573 0.75 21.78 85 SER A O 1
ATOM 1224 N N . ARG A 1 86 ? 7.589 48.483 2.827 0.70 19.77 86 ARG A N 1
ATOM 1225 C CA . ARG A 1 86 ? 7.512 47.054 3.072 0.73 19.77 86 ARG A CA 1
ATOM 1226 C C . ARG A 1 86 ? 7.389 46.754 4.557 0.73 19.23 86 ARG A C 1
ATOM 1227 O O . ARG A 1 86 ? 6.640 45.866 4.967 0.71 19.71 86 ARG A O 1
ATOM 1248 N N . ILE A 1 87 ? 8.134 47.469 5.380 0.74 19.27 87 ILE A N 1
ATOM 1249 C CA . ILE A 1 87 ? 8.061 47.261 6.819 0.77 19.04 87 ILE A CA 1
ATOM 1250 C C . ILE A 1 87 ? 6.695 47.674 7.346 0.78 19.03 87 ILE A C 1
ATOM 1251 O O . ILE A 1 87 ? 6.123 47.020 8.220 0.72 19.02 87 ILE A O 1
ATOM 1267 N N . SER A 1 88 ? 6.134 48.775 6.820 0.75 19.65 88 SER A N 1
ATOM 1268 C CA A SER A 1 88 ? 4.790 49.217 7.212 0.61 19.53 88 SER A CA 1
ATOM 1269 C CA B SER A 1 88 ? 4.808 49.222 7.217 0.08 19.42 88 SER A CA 1
ATOM 1270 C C . SER A 1 88 ? 3.749 48.170 6.887 0.69 19.38 88 SER A C 1
ATOM 1271 O O . SER A 1 88 ? 2.830 47.915 7.687 0.68 19.64 88 SER A O 1
ATOM 1284 N N . GLN A 1 89 ? 3.871 47.524 5.726 0.69 19.23 89 GLN A N 1
ATOM 1285 C CA . GLN A 1 89 ? 2.947 46.480 5.336 0.67 19.72 89 GLN A CA 1
ATOM 1286 C C . GLN A 1 89 ? 3.051 45.288 6.272 0.74 19.37 89 GLN A C 1
ATOM 1287 O O . GLN A 1 89 ? 2.052 44.635 6.589 0.70 20.29 89 GLN A O 1
ATOM 1301 N N . LEU A 1 90 ? 4.269 44.966 6.737 0.69 18.78 90 LEU A N 1
ATOM 1302 C CA . LEU A 1 90 ? 4.438 43.931 7.759 0.66 18.17 90 LEU A CA 1
ATOM 1303 C C . LEU A 1 90 ? 3.820 44.346 9.093 0.78 18.65 90 LEU A C 1
ATOM 1304 O O . LEU A 1 90 ? 3.177 43.540 9.776 0.75 18.46 90 LEU A O 1
ATOM 1320 N N . LEU A 1 91 ? 3.971 45.604 9.481 0.72 18.14 91 LEU A N 1
ATOM 1321 C CA . LEU A 1 91 ? 3.301 46.058 10.704 0.75 17.95 91 LEU A CA 1
ATOM 1322 C C . LEU A 1 91 ? 1.797 45.853 10.624 0.76 18.66 91 LEU A C 1
ATOM 1323 O O . LEU A 1 91 ? 1.159 45.579 11.644 0.71 18.86 91 LEU A O 1
ATOM 1339 N N . ASP A 1 92 ? 1.216 46.012 9.443 0.71 18.75 92 ASP A N 1
ATOM 1340 C CA . ASP A 1 92 ? -0.218 45.797 9.280 0.67 18.87 92 ASP A CA 1
ATOM 1341 C C . ASP A 1 92 ? -0.683 44.382 9.613 0.63 18.91 92 ASP A C 1
ATOM 1342 O O . ASP A 1 92 ? -1.886 44.186 9.784 0.70 20.05 92 ASP A O 1
ATOM 1351 N N . ILE A 1 93 ? 0.229 43.409 9.655 0.73 18.96 93 ILE A N 1
ATOM 1352 C CA . ILE A 1 93 ? -0.076 42.021 10.000 0.77 19.35 93 ILE A CA 1
ATOM 1353 C C . ILE A 1 93 ? 0.641 41.591 11.275 0.76 19.03 93 ILE A C 1
ATOM 1354 O O . ILE A 1 93 ? 0.735 40.386 11.570 0.72 18.40 93 ILE A O 1
ATOM 1370 N N . HIS A 1 94 ? 1.173 42.543 12.056 0.80 18.81 94 HIS A N 1
ATOM 1371 C CA . HIS A 1 94 ? 2.030 42.219 13.192 0.72 18.29 94 HIS A CA 1
ATOM 1372 C C . HIS A 1 94 ? 1.476 42.848 14.467 0.81 19.19 94 HIS A C 1
ATOM 1373 O O . HIS A 1 94 ? 1.288 44.071 14.509 0.73 19.38 94 HIS A O 1
ATOM 1387 N N . GLU A 1 95 ? 1.241 42.051 15.487 0.76 19.19 95 GLU A N 1
ATOM 1388 C CA . GLU A 1 95 ? 0.800 42.558 16.783 0.68 19.92 95 GLU A CA 1
ATOM 1389 C C . GLU A 1 95 ? 2.025 43.133 17.485 0.67 19.15 95 GLU A C 1
ATOM 1390 O O . GLU A 1 95 ? 2.858 42.410 18.055 0.71 20.41 95 GLU A O 1
ATOM 1402 N N . PHE A 1 96 ? 2.183 44.438 17.387 0.71 19.57 96 PHE A N 1
ATOM 1403 C CA . PHE A 1 96 ? 3.407 45.155 17.764 0.71 20.32 96 PHE A CA 1
ATOM 1404 C C . PHE A 1 96 ? 3.295 45.550 19.225 0.74 20.62 96 PHE A C 1
ATOM 1405 O O . PHE A 1 96 ? 2.885 46.655 19.559 0.70 22.05 96 PHE A O 1
ATOM 1422 N N . LYS A 1 97 ? 3.603 44.608 20.107 0.77 20.43 97 LYS A N 1
ATOM 1423 C CA . LYS A 1 97 ? 3.415 44.727 21.542 0.72 20.44 97 LYS A CA 1
ATOM 1424 C C . LYS A 1 97 ? 4.641 44.097 22.190 0.78 20.27 97 LYS A C 1
ATOM 1425 O O . LYS A 1 97 ? 4.610 42.973 22.721 0.74 20.47 97 LYS A O 1
ATOM 1444 N N . CYS A 1 98 ? 5.742 44.842 22.169 0.68 19.66 98 CYS A N 1
ATOM 1445 C CA . CYS A 1 98 ? 7.031 44.270 22.542 0.67 19.58 98 CYS A CA 1
ATOM 1446 C C . CYS A 1 98 ? 7.184 44.051 24.047 0.72 20.59 98 CYS A C 1
ATOM 1447 O O . CYS A 1 98 ? 7.973 43.190 24.445 0.77 21.13 98 CYS A O 1
ATOM 1454 N N . GLY A 1 99 ? 6.432 44.768 24.880 0.69 21.83 99 GLY A N 1
ATOM 1455 C CA . GLY A 1 99 ? 6.630 44.694 26.310 0.70 22.92 99 GLY A CA 1
ATOM 1456 C C . GLY A 1 99 ? 6.688 43.289 26.883 0.74 22.88 99 GLY A C 1
ATOM 1457 O O . GLY A 1 99 ? 7.629 42.909 27.584 0.68 22.99 99 GLY A O 1
ATOM 1461 N N . PRO A 1 100 ? 5.667 42.483 26.597 0.71 22.45 100 PRO A N 1
ATOM 1462 C CA . PRO A 1 100 ? 5.623 41.117 27.128 0.67 22.19 100 PRO A CA 1
ATOM 1463 C C . PRO A 1 100 ? 6.173 40.078 26.166 0.67 20.97 100 PRO A C 1
ATOM 1464 O O . PRO A 1 100 ? 6.048 38.893 26.441 0.67 21.74 100 PRO A O 1
ATOM 1475 N N . CYS A 1 101 ? 6.769 40.494 25.059 0.62 18.38 101 CYS A N 1
ATOM 1476 C CA . CYS A 1 101 ? 7.161 39.577 23.994 0.62 17.59 101 CYS A CA 1
ATOM 1477 C C . CYS A 1 101 ? 8.451 38.863 24.345 0.72 18.38 101 CYS A C 1
ATOM 1478 O O . CYS A 1 101 ? 9.400 39.470 24.849 0.71 19.24 101 CYS A O 1
ATOM 1485 N N . ASN A 1 102 ? 8.521 37.579 23.988 0.69 18.48 102 ASN A N 1
ATOM 1486 C CA . ASN A 1 102 ? 9.706 36.786 24.300 0.64 17.99 102 ASN A CA 1
ATOM 1487 C C . ASN A 1 102 ? 10.891 37.037 23.390 0.64 18.41 102 ASN A C 1
ATOM 1488 O O . ASN A 1 102 ? 11.947 36.433 23.627 0.71 20.17 102 ASN A O 1
ATOM 1499 N N . ARG A 1 103 ? 10.777 37.930 22.421 0.66 17.18 103 ARG A N 1
ATOM 1500 C CA . ARG A 1 103 ? 11.924 38.373 21.621 0.72 17.68 103 ARG A CA 1
ATOM 1501 C C . ARG A 1 103 ? 12.256 39.854 21.815 0.73 17.82 103 ARG A C 1
ATOM 1502 O O . ARG A 1 103 ? 13.074 40.388 21.068 0.76 19.13 103 ARG A O 1
ATOM 1523 N N . ARG A 1 104 ? 11.684 40.513 22.818 0.73 18.26 104 ARG A N 1
ATOM 1524 C CA . ARG A 1 104 ? 11.837 41.939 23.001 0.71 19.44 104 ARG A CA 1
ATOM 1525 C C . ARG A 1 104 ? 13.290 42.386 22.948 0.79 20.04 104 ARG A C 1
ATOM 1526 O O . ARG A 1 104 ? 13.564 43.489 22.450 0.74 21.77 104 ARG A O 1
ATOM 1547 N N . GLU A 1 105 ? 14.221 41.602 23.503 0.75 19.75 105 GLU A N 1
ATOM 1548 C CA . GLU A 1 105 ? 15.615 42.002 23.613 0.64 20.07 105 GLU A CA 1
ATOM 1549 C C . GLU A 1 105 ? 16.444 41.735 22.370 0.73 19.96 105 GLU A C 1
ATOM 1550 O O . GLU A 1 105 ? 17.566 42.247 22.294 0.79 22.07 105 GLU A O 1
ATOM 1562 N N . ASN A 1 106 ? 15.960 40.920 21.427 0.73 18.04 106 ASN A N 1
ATOM 1563 C CA . ASN A 1 106 ? 16.796 40.520 20.313 0.76 18.14 106 ASN A CA 1
ATOM 1564 C C . ASN A 1 106 ? 16.002 40.239 19.062 0.76 17.56 106 ASN A C 1
ATOM 1565 O O . ASN A 1 106 ? 16.264 39.262 18.347 0.75 18.52 106 ASN A O 1
ATOM 1576 N N . CYS A 1 107 ? 15.048 41.098 18.767 0.68 16.61 107 CYS A N 1
ATOM 1577 C CA . CYS A 1 107 ? 14.141 40.912 17.640 0.74 16.49 107 CYS A CA 1
ATOM 1578 C C . CYS A 1 107 ? 14.658 41.601 16.383 0.71 16.74 107 CYS A C 1
ATOM 1579 O O . CYS A 1 107 ? 14.985 42.800 16.400 0.64 16.59 107 CYS A O 1
ATOM 1586 N N . GLU A 1 108 ? 14.701 40.882 15.276 0.75 16.79 108 GLU A N 1
ATOM 1587 C CA . GLU A 1 108 ? 15.155 41.502 14.030 0.72 16.18 108 GLU A CA 1
ATOM 1588 C C . GLU A 1 108 ? 14.143 42.491 13.484 0.65 16.52 108 GLU A C 1
ATOM 1589 O O . GLU A 1 108 ? 14.526 43.466 12.819 0.67 17.14 108 GLU A O 1
ATOM 1601 N N . PHE A 1 109 ? 12.864 42.252 13.702 0.71 16.54 109 PHE A N 1
ATOM 1602 C CA . PHE A 1 109 ? 11.822 43.112 13.160 0.70 16.48 109 PHE A CA 1
ATOM 1603 C C . PHE A 1 109 ? 11.778 44.447 13.912 0.71 16.79 109 PHE A C 1
ATOM 1604 O O . PHE A 1 109 ? 11.734 45.495 13.278 0.68 17.38 109 PHE A O 1
ATOM 1621 N N . LEU A 1 110 ? 11.819 44.413 15.247 0.72 17.76 110 LEU A N 1
ATOM 1622 C CA . LEU A 1 110 ? 11.851 45.667 16.003 0.78 18.06 110 LEU A CA 1
ATOM 1623 C C . LEU A 1 110 ? 13.001 46.525 15.546 0.73 18.01 110 LEU A C 1
ATOM 1624 O O . LEU A 1 110 ? 12.852 47.739 15.358 0.66 17.84 110 LEU A O 1
ATOM 1640 N N . LYS A 1 111 ? 14.158 45.913 15.323 0.79 18.43 111 LYS A N 1
ATOM 1641 C CA . LYS A 1 111 ? 15.315 46.674 14.882 0.72 18.17 111 LYS A CA 1
ATOM 1642 C C . LYS A 1 111 ? 15.022 47.412 13.580 0.69 17.87 111 LYS A C 1
ATOM 1643 O O . LYS A 1 111 ? 15.399 48.578 13.394 0.65 18.04 111 LYS A O 1
ATOM 1662 N N . LEU A 1 112 ? 14.381 46.724 12.621 0.77 19.12 112 LEU A N 1
ATOM 1663 C CA . LEU A 1 112 ? 14.041 47.328 11.338 0.71 18.48 112 LEU A CA 1
ATOM 1664 C C . LEU A 1 112 ? 12.990 48.426 11.465 0.68 17.96 112 LEU A C 1
ATOM 1665 O O . LEU A 1 112 ? 13.067 49.451 10.791 0.70 18.83 112 LEU A O 1
ATOM 1681 N N . VAL A 1 113 ? 11.970 48.197 12.299 0.71 18.18 113 VAL A N 1
ATOM 1682 C CA . VAL A 1 113 ? 10.941 49.205 12.515 0.81 18.78 113 VAL A CA 1
ATOM 1683 C C . VAL A 1 113 ? 11.575 50.490 13.013 0.72 19.78 113 VAL A C 1
ATOM 1684 O O . VAL A 1 113 ? 11.250 51.588 12.549 0.72 20.34 113 VAL A O 1
ATOM 1697 N N . ILE A 1 114 ? 12.467 50.374 13.974 0.70 19.27 114 ILE A N 1
ATOM 1698 C CA . ILE A 1 114 ? 13.158 51.535 14.523 0.82 20.92 114 ILE A CA 1
ATOM 1699 C C . ILE A 1 114 ? 14.043 52.182 13.469 0.73 21.01 114 ILE A C 1
ATOM 1700 O O . ILE A 1 114 ? 14.045 53.406 13.309 0.63 21.46 114 ILE A O 1
ATOM 1716 N N . LYS A 1 115 ? 14.796 51.374 12.722 0.72 20.76 115 LYS A N 1
ATOM 1717 C CA . LYS A 1 115 ? 15.762 51.905 11.767 0.66 21.32 115 LYS A CA 1
ATOM 1718 C C . LYS A 1 115 ? 15.071 52.757 10.718 0.69 21.17 115 LYS A C 1
ATOM 1719 O O . LYS A 1 115 ? 15.588 53.812 10.347 0.68 23.29 115 LYS A O 1
ATOM 1738 N N . TYR A 1 116 ? 13.908 52.330 10.228 0.73 20.70 116 TYR A N 1
ATOM 1739 C CA . TYR A 1 116 ? 13.202 52.997 9.152 0.63 21.30 116 TYR A CA 1
ATOM 1740 C C . TYR A 1 116 ? 12.055 53.870 9.649 0.73 21.32 116 TYR A C 1
ATOM 1741 O O . TYR A 1 116 ? 11.388 54.522 8.840 0.67 22.95 116 TYR A O 1
ATOM 1759 N N . LYS A 1 117 ? 11.832 53.932 10.962 0.73 21.29 117 LYS A N 1
ATOM 1760 C CA . LYS A 1 117 ? 10.748 54.715 11.546 0.75 22.22 117 LYS A CA 1
ATOM 1761 C C . LYS A 1 117 ? 9.417 54.325 10.901 0.69 21.67 117 LYS A C 1
ATOM 1762 O O . LYS A 1 117 ? 8.575 55.166 10.582 0.67 22.44 117 LYS A O 1
ATOM 1781 N N . ALA A 1 118 ? 9.222 53.033 10.708 0.71 20.66 118 ALA A N 1
ATOM 1782 C CA . ALA A 1 118 ? 8.046 52.540 10.027 0.65 20.28 118 ALA A CA 1
ATOM 1783 C C . ALA A 1 118 ? 6.827 52.601 10.923 0.73 20.18 118 ALA A C 1
ATOM 1784 O O . ALA A 1 118 ? 6.905 52.495 12.153 0.68 21.09 118 ALA A O 1
ATOM 1791 N N . ARG A 1 119 ? 5.675 52.719 10.276 0.77 21.54 119 ARG A N 1
ATOM 1792 C CA . ARG A 1 119 ? 4.411 52.846 10.946 0.75 21.42 119 ARG A CA 1
ATOM 1793 C C . ARG A 1 119 ? 3.341 52.086 10.178 0.69 20.58 119 ARG A C 1
ATOM 1794 O O . ARG A 1 119 ? 3.242 52.227 8.956 0.62 20.88 119 ARG A O 1
ATOM 1815 N N . ALA A 1 120 ? 2.515 51.328 10.894 0.69 20.02 120 ALA A N 1
ATOM 1816 C CA . ALA A 1 120 ? 1.408 50.627 10.267 0.74 20.39 120 ALA A CA 1
ATOM 1817 C C . ALA A 1 120 ? 0.450 51.615 9.623 0.80 21.12 120 ALA A C 1
ATOM 1818 O O . ALA A 1 120 ? 0.226 52.696 10.141 0.63 20.70 120 ALA A O 1
ATOM 1825 N N . SER A 1 121 ? -0.161 51.221 8.511 0.72 20.91 121 SER A N 1
ATOM 1826 C CA . SER A 1 121 ? -1.313 51.977 7.999 0.73 21.48 121 SER A CA 1
ATOM 1827 C C . SER A 1 121 ? -2.525 51.794 8.917 0.75 21.47 121 SER A C 1
ATOM 1828 O O . SER A 1 121 ? -3.369 52.684 9.047 0.64 21.80 121 SER A O 1
ATOM 1836 N N . LYS A 1 122 ? -2.630 50.643 9.568 0.62 21.30 122 LYS A N 1
ATOM 1837 C CA . LYS A 1 122 ? -3.672 50.336 10.515 0.64 22.07 122 LYS A CA 1
ATOM 1838 C C . LYS A 1 122 ? -3.059 49.390 11.531 0.71 21.79 122 LYS A C 1
ATOM 1839 O O . LYS A 1 122 ? -2.672 48.283 11.152 0.68 21.53 122 LYS A O 1
ATOM 1858 N N . PRO A 1 123 ? -2.928 49.757 12.797 0.73 22.15 123 PRO A N 1
ATOM 1859 C CA . PRO A 1 123 ? -2.338 48.833 13.769 0.73 21.96 123 PRO A CA 1
ATOM 1860 C C . PRO A 1 123 ? -3.109 47.518 13.797 0.70 22.14 123 PRO A C 1
ATOM 1861 O O . PRO A 1 123 ? -4.349 47.489 13.785 0.71 23.12 123 PRO A O 1
ATOM 1872 N N . PHE A 1 124 ? -2.371 46.409 13.879 0.81 22.03 124 PHE A N 1
ATOM 1873 C CA . PHE A 1 124 ? -2.954 45.074 13.963 0.78 21.96 124 PHE A CA 1
ATOM 1874 C C . PHE A 1 124 ? -3.165 44.751 15.439 0.83 22.88 124 PHE A C 1
ATOM 1875 O O . PHE A 1 124 ? -2.206 44.559 16.186 0.73 22.05 124 PHE A O 1
ATOM 1892 N N . LEU A 1 125 ? -4.422 44.672 15.855 0.73 23.33 125 LEU A N 1
ATOM 1893 C CA . LEU A 1 125 ? -4.797 44.537 17.256 0.78 26.14 125 LEU A CA 1
ATOM 1894 C C . LEU A 1 125 ? -5.787 43.386 17.357 0.82 28.00 125 LEU A C 1
ATOM 1895 O O . LEU A 1 125 ? -6.970 43.575 17.693 0.65 29.12 125 LEU A O 1
ATOM 1911 N N . PRO A 1 126 ? -5.342 42.164 17.111 0.72 28.63 126 PRO A N 1
ATOM 1912 C CA . PRO A 1 126 ? -6.263 41.033 17.207 0.68 29.93 126 PRO A CA 1
ATOM 1913 C C . PRO A 1 126 ? -6.820 40.927 18.617 0.76 32.33 126 PRO A C 1
ATOM 1914 O O . PRO A 1 126 ? -6.082 41.059 19.601 0.65 32.50 126 PRO A O 1
ATOM 1925 N N . LYS A 1 127 ? -8.135 40.719 18.700 0.58 33.74 127 LYS A N 1
ATOM 1926 C CA . LYS A 1 127 ? -8.848 40.642 19.971 0.57 35.18 127 LYS A CA 1
ATOM 1927 C C . LYS A 1 127 ? -8.845 39.256 20.580 0.48 35.57 127 LYS A C 1
ATOM 1928 O O . LYS A 1 127 ? -9.125 39.122 21.776 0.43 36.48 127 LYS A O 1
ATOM 1947 N N . ASP A 1 128 ? -8.517 38.234 19.801 0.63 34.52 128 ASP A N 1
ATOM 1948 C CA . ASP A 1 128 ? -8.593 36.843 20.258 0.61 33.49 128 ASP A CA 1
ATOM 1949 C C . ASP A 1 128 ? -7.388 36.101 19.723 0.99 32.90 128 ASP A C 1
ATOM 1950 O O . ASP A 1 128 ? -7.405 35.617 18.573 0.41 33.84 128 ASP A O 1
ATOM 1959 N N . LYS A 1 129 ? -6.326 35.937 20.537 0.63 31.57 129 LYS A N 1
ATOM 1960 C CA . LYS A 1 129 ? -5.142 35.291 20.021 0.62 30.63 129 LYS A CA 1
ATOM 1961 C C . LYS A 1 129 ? -5.370 33.827 19.802 0.76 29.43 129 LYS A C 1
ATOM 1962 O O . LYS A 1 129 ? -4.553 33.199 19.134 0.58 28.11 129 LYS A O 1
ATOM 1981 N N . THR A 1 130 ? -6.422 33.236 20.376 0.69 29.13 130 THR A N 1
ATOM 1982 C CA . THR A 1 130 ? -6.493 31.779 20.317 0.68 29.47 130 THR A CA 1
ATOM 1983 C C . THR A 1 130 ? -6.519 31.275 18.872 0.67 28.60 130 THR A C 1
ATOM 1984 O O . THR A 1 130 ? -6.004 30.201 18.598 0.60 29.25 130 THR A O 1
ATOM 1995 N N . GLU A 1 131 ? -7.076 32.044 17.947 0.69 27.89 131 GLU A N 1
ATOM 1996 C CA . GLU A 1 131 ? -7.114 31.639 16.559 0.57 27.79 131 GLU A CA 1
ATOM 1997 C C . GLU A 1 131 ? -5.723 31.617 15.931 0.67 25.84 131 GLU A C 1
ATOM 1998 O O . GLU A 1 131 ? -5.537 30.952 14.927 0.42 26.94 131 GLU A O 1
ATOM 2010 N N . TYR A 1 132 ? -4.782 32.348 16.495 0.75 22.62 132 TYR A N 1
ATOM 2011 C CA . TYR A 1 132 ? -3.464 32.543 15.923 0.79 21.17 132 TYR A CA 1
ATOM 2012 C C . TYR A 1 132 ? -2.394 31.682 16.573 0.70 18.85 132 TYR A C 1
ATOM 2013 O O . TYR A 1 132 ? -1.284 31.598 16.054 0.65 18.16 132 TYR A O 1
ATOM 2031 N N . VAL A 1 133 ? -2.707 31.066 17.699 0.56 17.60 133 VAL A N 1
ATOM 2032 C CA . VAL A 1 133 ? -1.725 30.400 18.536 0.66 18.18 133 VAL A CA 1
ATOM 2033 C C . VAL A 1 133 ? -1.947 28.894 18.495 0.62 18.06 133 VAL A C 1
ATOM 2034 O O . VAL A 1 133 ? -3.089 28.425 18.610 0.63 20.46 133 VAL A O 1
ATOM 2047 N N . ASP A 1 134 ? -0.878 28.141 18.297 0.67 16.81 134 ASP A N 1
ATOM 2048 C CA . ASP A 1 134 ? -0.921 26.673 18.369 0.78 17.64 134 ASP A CA 1
ATOM 2049 C C . ASP A 1 134 ? 0.094 26.231 19.407 0.73 17.05 134 ASP A C 1
ATOM 2050 O O . ASP A 1 134 ? 1.306 26.280 19.154 0.75 17.82 134 ASP A O 1
ATOM 2059 N N . GLU A 1 135 ? -0.409 25.811 20.567 0.61 16.19 135 GLU A N 1
ATOM 2060 C CA . GLU A 1 135 ? 0.401 25.297 21.657 0.71 17.75 135 GLU A CA 1
ATOM 2061 C C . GLU A 1 135 ? 0.144 23.805 21.910 0.77 18.14 135 GLU A C 1
ATOM 2062 O O . GLU A 1 135 ? 0.435 23.290 22.996 0.60 17.15 135 GLU A O 1
ATOM 2074 N N . ARG A 1 136 ? -0.354 23.083 20.898 0.79 17.96 136 ARG A N 1
ATOM 2075 C CA . ARG A 1 136 ? -0.666 21.665 21.070 0.80 17.90 136 ARG A CA 1
ATOM 2076 C C . ARG A 1 136 ? 0.570 20.802 21.266 0.72 17.03 136 ARG A C 1
ATOM 2077 O O . ARG A 1 136 ? 0.486 19.756 21.904 0.70 18.21 136 ARG A O 1
ATOM 2098 N N . SER A 1 137 ? 1.692 21.161 20.648 0.70 15.75 137 SER A N 1
ATOM 2099 C CA . SER A 1 137 ? 2.886 20.349 20.690 0.72 15.61 137 SER A CA 1
ATOM 2100 C C . SER A 1 137 ? 3.487 20.303 22.073 0.74 16.05 137 SER A C 1
ATOM 2101 O O . SER A 1 137 ? 3.419 21.267 22.855 0.71 16.36 137 SER A O 1
ATOM 2109 N N . LYS A 1 138 ? 4.187 19.197 22.366 0.71 15.34 138 LYS A N 1
ATOM 2110 C CA . LYS A 1 138 ? 5.011 19.097 23.551 0.68 14.98 138 LYS A CA 1
ATOM 2111 C C . LYS A 1 138 ? 6.280 19.924 23.476 0.72 15.44 138 LYS A C 1
ATOM 2112 O O . LYS A 1 138 ? 6.957 20.088 24.511 0.75 16.38 138 LYS A O 1
ATOM 2131 N N . SER A 1 139 ? 6.664 20.364 22.283 0.76 15.28 139 SER A N 1
ATOM 2132 C CA . SER A 1 139 ? 7.963 20.984 22.049 0.75 15.17 139 SER A CA 1
ATOM 2133 C C . SER A 1 139 ? 7.947 22.382 21.436 0.76 15.05 139 SER A C 1
ATOM 2134 O O . SER A 1 139 ? 8.791 23.204 21.806 0.71 15.81 139 SER A O 1
ATOM 2142 N N . LEU A 1 140 ? 7.054 22.614 20.478 0.66 14.99 140 LEU A N 1
ATOM 2143 C CA . LEU A 1 140 ? 7.024 23.860 19.719 0.66 17.09 140 LEU A CA 1
ATOM 2144 C C . LEU A 1 140 ? 5.731 24.618 19.920 0.73 18.73 140 LEU A C 1
ATOM 2145 O O . LEU A 1 140 ? 4.695 24.029 20.207 0.63 19.61 140 LEU A O 1
ATOM 2161 N N . THR A 1 141 ? 5.783 25.928 19.728 0.78 18.41 141 THR A N 1
ATOM 2162 C CA . THR A 1 141 ? 4.565 26.693 19.685 0.66 18.14 141 THR A CA 1
ATOM 2163 C C . THR A 1 141 ? 4.651 27.713 18.552 0.66 17.17 141 THR A C 1
ATOM 2164 O O . THR A 1 141 ? 5.728 28.152 18.112 0.73 19.50 141 THR A O 1
ATOM 2175 N N . VAL A 1 142 ? 3.489 28.063 18.038 0.68 16.35 142 VAL A N 1
ATOM 2176 C CA . VAL A 1 142 ? 3.352 29.038 16.975 0.75 16.59 142 VAL A CA 1
ATOM 2177 C C . VAL A 1 142 ? 2.460 30.172 17.466 0.70 15.77 142 VAL A C 1
ATOM 2178 O O . VAL A 1 142 ? 1.391 29.902 18.017 0.63 16.72 142 VAL A O 1
ATOM 2191 N N . ASP A 1 143 ? 2.854 31.409 17.208 0.71 15.60 143 ASP A N 1
ATOM 2192 C CA . ASP A 1 143 ? 2.052 32.602 17.456 0.67 15.97 143 ASP A CA 1
ATOM 2193 C C . ASP A 1 143 ? 2.022 33.393 16.156 0.72 16.03 143 ASP A C 1
ATOM 2194 O O . ASP A 1 143 ? 2.909 34.174 15.861 0.67 15.80 143 ASP A O 1
ATOM 2203 N N . ARG A 1 144 ? 0.968 33.188 15.380 0.72 16.27 144 ARG A N 1
ATOM 2204 C CA . ARG A 1 144 ? 0.878 33.795 14.062 0.68 16.74 144 ARG A CA 1
ATOM 2205 C C . ARG A 1 144 ? 0.589 35.295 14.094 0.66 17.01 144 ARG A C 1
ATOM 2206 O O . ARG A 1 144 ? 0.669 35.950 13.061 0.67 17.73 144 ARG A O 1
ATOM 2227 N N . THR A 1 145 ? 0.280 35.850 15.263 0.73 17.29 145 THR A N 1
ATOM 2228 C CA . THR A 1 145 ? 0.197 37.309 15.361 0.69 17.77 145 THR A CA 1
ATOM 2229 C C . THR A 1 145 ? 1.545 37.989 15.117 0.72 17.36 145 THR A C 1
ATOM 2230 O O . THR A 1 145 ? 1.578 39.198 14.914 0.66 17.55 145 THR A O 1
ATOM 2241 N N . LYS A 1 146 ? 2.620 37.235 15.166 0.73 16.71 146 LYS A N 1
ATOM 2242 C CA . LYS A 1 146 ? 3.970 37.747 14.979 0.70 16.52 146 LYS A CA 1
ATOM 2243 C C . LYS A 1 146 ? 4.577 37.383 13.637 0.76 16.35 146 LYS A C 1
ATOM 2244 O O . LYS A 1 146 ? 5.644 37.877 13.321 0.67 16.03 146 LYS A O 1
ATOM 2263 N N . CYS A 1 147 ? 3.954 36.474 12.884 0.67 15.67 147 CYS A N 1
ATOM 2264 C CA . CYS A 1 147 ? 4.590 35.878 11.710 0.72 16.23 147 CYS A CA 1
ATOM 2265 C C . CYS A 1 147 ? 4.626 36.841 10.521 0.77 16.84 147 CYS A C 1
ATOM 2266 O O . CYS A 1 147 ? 3.591 37.385 10.108 0.77 17.74 147 CYS A O 1
ATOM 2273 N N . LEU A 1 148 ? 5.820 37.044 9.993 0.77 16.93 148 LEU A N 1
ATOM 2274 C CA . LEU A 1 148 ? 6.097 37.913 8.855 0.73 16.83 148 LEU A CA 1
ATOM 2275 C C . LEU A 1 148 ? 5.947 37.205 7.525 0.72 16.94 148 LEU A C 1
ATOM 2276 O O . LEU A 1 148 ? 6.084 37.835 6.481 0.69 18.31 148 LEU A O 1
ATOM 2292 N N . LEU A 1 149 ? 5.728 35.887 7.528 0.72 17.01 149 LEU A N 1
ATOM 2293 C CA . LEU A 1 149 ? 5.645 35.112 6.294 0.68 16.91 149 LEU A CA 1
ATOM 2294 C C . LEU A 1 149 ? 6.915 35.278 5.461 0.68 17.42 149 LEU A C 1
ATOM 2295 O O . LEU A 1 149 ? 6.885 35.278 4.228 0.63 19.02 149 LEU A O 1
ATOM 2311 N N . CYS A 1 150 ? 8.061 35.305 6.133 0.66 16.23 150 CYS A N 1
ATOM 2312 C CA . CYS A 1 150 ? 9.375 35.433 5.536 0.60 15.61 150 CYS A CA 1
ATOM 2313 C C . CYS A 1 150 ? 9.949 34.123 5.019 0.66 15.92 150 CYS A C 1
ATOM 2314 O O . CYS A 1 150 ? 10.944 34.167 4.282 0.64 16.14 150 CYS A O 1
ATOM 2321 N N . GLY A 1 151 ? 9.352 32.994 5.375 0.69 15.98 151 GLY A N 1
ATOM 2322 C CA . GLY A 1 151 ? 9.811 31.706 4.898 0.74 16.99 151 GLY A CA 1
ATOM 2323 C C . GLY A 1 151 ? 11.105 31.201 5.468 0.70 15.93 151 GLY A C 1
ATOM 2324 O O . GLY A 1 151 ? 11.561 30.132 5.034 0.67 15.90 151 GLY A O 1
ATOM 2328 N N . ARG A 1 152 ? 11.693 31.873 6.450 0.66 15.40 152 ARG A N 1
ATOM 2329 C CA . ARG A 1 152 ? 12.976 31.404 6.954 0.67 14.93 152 ARG A CA 1
ATOM 2330 C C . ARG A 1 152 ? 12.867 30.029 7.601 0.72 15.42 152 ARG A C 1
ATOM 2331 O O . ARG A 1 152 ? 13.784 29.201 7.477 0.74 16.06 152 ARG A O 1
ATOM 2352 N N . CYS A 1 153 ? 11.790 29.769 8.328 0.76 15.40 153 CYS A N 1
ATOM 2353 C CA . CYS A 1 153 ? 11.579 28.505 8.988 0.72 15.44 153 CYS A CA 1
ATOM 2354 C C . CYS A 1 153 ? 11.409 27.363 7.985 0.70 14.97 153 CYS A C 1
ATOM 2355 O O . CYS A 1 153 ? 11.969 26.278 8.154 0.77 16.19 153 CYS A O 1
ATOM 2362 N N . VAL A 1 154 ? 10.633 27.609 6.933 0.71 15.37 154 VAL A N 1
ATOM 2363 C CA . VAL A 1 154 ? 10.372 26.612 5.894 0.73 15.67 154 VAL A CA 1
ATOM 2364 C C . VAL A 1 154 ? 11.695 26.243 5.233 0.72 15.96 154 VAL A C 1
ATOM 2365 O O . VAL A 1 154 ? 12.021 25.060 5.032 0.77 17.31 154 VAL A O 1
ATOM 2378 N N . ASN A 1 155 ? 12.490 27.241 4.867 0.71 16.27 155 ASN A N 1
ATOM 2379 C CA . ASN A 1 155 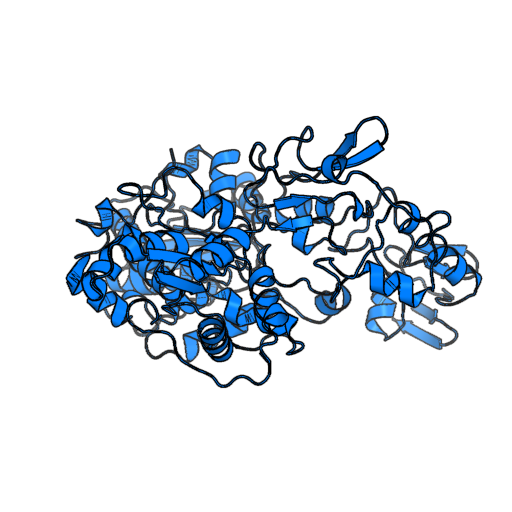? 13.778 26.977 4.240 0.70 17.49 155 ASN A CA 1
ATOM 2380 C C . ASN A 1 155 ? 14.729 26.265 5.194 0.73 16.92 155 ASN A C 1
ATOM 2381 O O . ASN A 1 155 ? 15.470 25.374 4.786 0.67 17.62 155 ASN A O 1
ATOM 2392 N N . ALA A 1 156 ? 14.751 26.693 6.467 0.77 16.98 156 ALA A N 1
ATOM 2393 C CA . ALA A 1 156 ? 15.649 26.083 7.422 0.69 15.87 156 ALA A CA 1
ATOM 2394 C C . ALA A 1 156 ? 15.290 24.625 7.674 0.71 16.07 156 ALA A C 1
ATOM 2395 O O . ALA A 1 156 ? 16.197 23.791 7.829 0.79 17.45 156 ALA A O 1
ATOM 2402 N N . CYS A 1 157 ? 14.014 24.308 7.752 0.71 15.28 157 CYS A N 1
ATOM 2403 C CA . CYS A 1 157 ? 13.603 22.919 7.955 0.76 15.73 157 CYS A CA 1
ATOM 2404 C C . CYS A 1 157 ? 14.077 22.089 6.775 0.77 16.26 157 CYS A C 1
ATOM 2405 O O . CYS A 1 157 ? 14.675 20.997 6.925 0.72 16.26 157 CYS A O 1
ATOM 2412 N N . GLY A 1 158 ? 13.805 22.572 5.568 0.71 16.35 158 GLY A N 1
ATOM 2413 C CA . GLY A 1 158 ? 14.191 21.823 4.377 0.62 16.73 158 GLY A CA 1
ATOM 2414 C C . GLY A 1 158 ? 15.682 21.581 4.311 0.65 18.27 158 GLY A C 1
ATOM 2415 O O . GLY A 1 158 ? 16.134 20.475 4.017 0.76 20.53 158 GLY A O 1
ATOM 2419 N N . LYS A 1 159 ? 16.474 22.621 4.560 0.74 18.43 159 LYS A N 1
ATOM 2420 C CA . LYS A 1 159 ? 17.915 22.501 4.471 0.65 18.25 159 LYS A CA 1
ATOM 2421 C C . LYS A 1 159 ? 18.514 21.654 5.606 0.70 18.73 159 LYS A C 1
ATOM 2422 O O . LYS A 1 159 ? 19.366 20.791 5.369 0.77 20.98 159 LYS A O 1
ATOM 2441 N N . ASN A 1 160 ? 18.074 21.885 6.847 0.76 18.11 160 ASN A N 1
ATOM 2442 C CA . ASN A 1 160 ? 18.687 21.246 7.997 0.72 17.15 160 ASN A CA 1
ATOM 2443 C C . ASN A 1 160 ? 18.220 19.828 8.176 0.70 16.26 160 ASN A C 1
ATOM 2444 O O . ASN A 1 160 ? 19.005 18.991 8.652 0.73 16.86 160 ASN A O 1
ATOM 2455 N N . THR A 1 161 ? 16.975 19.530 7.823 0.77 16.71 161 THR A N 1
ATOM 2456 C CA . THR A 1 161 ? 16.403 18.220 8.083 0.73 16.29 161 THR A CA 1
ATOM 2457 C C . THR A 1 161 ? 16.018 17.449 6.841 0.67 15.92 161 THR A C 1
ATOM 2458 O O . THR A 1 161 ? 15.956 16.224 6.904 0.62 16.12 161 THR A O 1
ATOM 2469 N N . GLU A 1 162 ? 15.668 18.148 5.759 0.69 16.46 162 GLU A N 1
ATOM 2470 C CA . GLU A 1 162 ? 15.126 17.522 4.561 0.70 17.08 162 GLU A CA 1
ATOM 2471 C C . GLU A 1 162 ? 13.790 16.836 4.795 0.73 18.18 162 GLU A C 1
ATOM 2472 O O . GLU A 1 162 ? 13.306 16.103 3.919 0.64 19.42 162 GLU A O 1
ATOM 2484 N N . THR A 1 163 ? 13.120 17.097 5.926 0.77 17.56 163 THR A N 1
ATOM 2485 C CA . THR A 1 163 ? 11.780 16.548 6.137 0.72 17.05 163 THR A CA 1
ATOM 2486 C C . THR A 1 163 ? 10.700 17.394 5.496 0.79 17.79 163 THR A C 1
ATOM 2487 O O . THR A 1 163 ? 9.623 16.885 5.170 0.72 18.09 163 THR A O 1
ATOM 2498 N N . TYR A 1 164 ? 10.935 18.696 5.352 0.77 17.14 164 TYR A N 1
ATOM 2499 C CA . TYR A 1 164 ? 9.910 19.648 4.935 0.73 16.85 164 TYR A CA 1
ATOM 2500 C C . TYR A 1 164 ? 8.676 19.533 5.828 0.76 16.73 164 TYR A C 1
ATOM 2501 O O . TYR A 1 164 ? 7.553 19.748 5.388 0.70 17.15 164 TYR A O 1
ATOM 2519 N N . ALA A 1 165 ? 8.896 19.289 7.122 0.79 16.75 165 ALA A N 1
ATOM 2520 C CA . ALA A 1 165 ? 7.791 19.243 8.059 0.70 16.02 165 ALA A CA 1
ATOM 2521 C C . ALA A 1 165 ? 7.177 20.613 8.302 0.67 15.77 165 ALA A C 1
ATOM 2522 O O . ALA A 1 165 ? 6.024 20.679 8.695 0.71 17.99 165 ALA A O 1
ATOM 2529 N N . MET A 1 166 ? 7.914 21.684 8.092 0.76 16.11 166 MET A N 1
ATOM 2530 C CA . MET A 1 166 ? 7.379 23.055 8.149 0.72 15.96 166 MET A CA 1
ATOM 2531 C C . MET A 1 166 ? 6.960 23.478 6.747 0.78 16.89 166 MET A C 1
ATOM 2532 O O . MET A 1 166 ? 7.775 23.455 5.813 0.81 18.93 166 MET A O 1
ATOM 2546 N N . LYS A 1 167 ? 5.698 23.863 6.590 0.69 15.82 167 LYS A N 1
ATOM 2547 C CA . LYS A 1 167 ? 5.123 24.159 5.282 0.71 17.63 167 LYS A CA 1
ATOM 2548 C C . LYS A 1 167 ? 4.453 25.515 5.257 0.75 16.49 167 LYS A C 1
ATOM 2549 O O . LYS A 1 167 ? 3.971 25.998 6.254 0.68 16.46 167 LYS A O 1
ATOM 2568 N N . PHE A 1 168 ? 4.380 26.098 4.056 0.73 17.01 168 PHE A N 1
ATOM 2569 C CA . PHE A 1 168 ? 3.346 27.068 3.750 0.71 16.68 168 PHE A CA 1
ATOM 2570 C C . PHE A 1 168 ? 2.045 26.333 3.523 0.71 17.01 168 PHE A C 1
ATOM 2571 O O . PHE A 1 168 ? 2.006 25.347 2.778 0.72 19.33 168 PHE A O 1
ATOM 2588 N N . LEU A 1 169 ? 0.978 26.848 4.122 0.71 17.42 169 LEU A N 1
ATOM 2589 C CA . LEU A 1 169 ? -0.352 26.293 4.053 0.70 18.12 169 LEU A CA 1
ATOM 2590 C C . LEU A 1 169 ? -1.306 27.362 3.581 0.73 19.92 169 LEU A C 1
ATOM 2591 O O . LEU A 1 169 ? -1.151 28.544 3.916 0.69 19.60 169 LEU A O 1
ATOM 2607 N N . ASN A 1 170 ? -2.291 26.955 2.794 0.69 22.26 170 ASN A N 1
ATOM 2608 C CA . ASN A 1 170 ? -3.391 27.832 2.452 0.67 25.31 170 ASN A CA 1
ATOM 2609 C C . ASN A 1 170 ? -4.484 27.490 3.460 0.55 27.21 170 ASN A C 1
ATOM 2610 O O . ASN A 1 170 ? -5.036 26.381 3.420 0.44 26.62 170 ASN A O 1
ATOM 2621 N N . LYS A 1 171 ? -4.780 28.431 4.365 0.69 29.77 171 LYS A N 1
ATOM 2622 C CA . LYS A 1 171 ? -5.799 28.299 5.402 0.72 32.66 171 LYS A CA 1
ATOM 2623 C C . LYS A 1 171 ? -6.880 29.345 5.177 0.60 34.39 171 LYS A C 1
ATOM 2624 O O . LYS A 1 171 ? -6.678 30.540 5.435 0.63 34.57 171 LYS A O 1
ATOM 2643 N N . ASN A 1 172 ? -8.039 28.902 4.702 0.53 35.96 172 ASN A N 1
ATOM 2644 C CA . ASN A 1 172 ? -9.161 29.813 4.478 0.41 37.15 172 ASN A CA 1
ATOM 2645 C C . ASN A 1 172 ? -8.793 30.913 3.489 0.61 36.85 172 ASN A C 1
ATOM 2646 O O . ASN A 1 172 ? -9.173 32.080 3.661 0.51 37.58 172 ASN A O 1
ATOM 2651 N N . GLY A 1 173 ? -8.043 30.547 2.448 0.53 35.47 173 GLY A N 1
ATOM 2652 C CA . GLY A 1 173 ? -7.675 31.505 1.425 0.51 33.99 173 GLY A CA 1
ATOM 2653 C C . GLY A 1 173 ? -6.518 32.413 1.795 0.53 32.94 173 GLY A C 1
ATOM 2654 O O . GLY A 1 173 ? -6.225 33.360 1.058 0.51 33.68 173 GLY A O 1
ATOM 2658 N N . LYS A 1 174 ? -5.871 32.171 2.922 0.68 30.96 174 LYS A N 1
ATOM 2659 C CA . LYS A 1 174 ? -4.783 32.999 3.410 0.66 29.19 174 LYS A CA 1
ATOM 2660 C C . LYS A 1 174 ? -3.602 32.102 3.717 0.83 26.55 174 LYS A C 1
ATOM 2661 O O . LYS A 1 174 ? -3.770 30.969 4.159 0.61 27.10 174 LYS A O 1
ATOM 2680 N N . THR A 1 175 ? -2.425 32.649 3.533 0.71 24.05 175 THR A N 1
ATOM 2681 C CA . THR A 1 175 ? -1.212 31.899 3.760 0.75 22.24 175 THR A CA 1
ATOM 2682 C C . THR A 1 175 ? -0.805 31.938 5.231 0.74 20.05 175 THR A C 1
ATOM 2683 O O . THR A 1 175 ? -0.741 32.999 5.861 0.64 20.02 175 THR A O 1
ATOM 2694 N N . ILE A 1 176 ? -0.459 30.774 5.747 0.69 17.79 176 ILE A N 1
ATOM 2695 C CA . ILE A 1 176 ? 0.161 30.614 7.052 0.70 17.03 176 ILE A CA 1
ATOM 2696 C C . ILE A 1 176 ? 1.351 29.665 6.907 0.70 16.62 176 ILE A C 1
ATOM 2697 O O . ILE A 1 176 ? 1.496 29.009 5.882 0.59 16.06 176 ILE A O 1
ATOM 2713 N N . ILE A 1 177 ? 2.173 29.570 7.941 0.68 15.48 177 ILE A N 1
ATOM 2714 C CA . ILE A 1 177 ? 3.082 28.439 8.084 0.67 15.44 177 ILE A CA 1
ATOM 2715 C C . ILE A 1 177 ? 2.521 27.482 9.130 0.68 15.28 177 ILE A C 1
ATOM 2716 O O . ILE A 1 177 ? 1.745 27.868 10.022 0.68 16.04 177 ILE A O 1
ATOM 2732 N N . GLY A 1 178 ? 2.892 26.218 9.019 0.66 15.35 178 GLY A N 1
ATOM 2733 C CA . GLY A 1 178 ? 2.481 25.224 9.980 0.63 14.91 178 GLY A CA 1
ATOM 2734 C C . GLY A 1 178 ? 2.910 23.844 9.532 0.73 15.98 178 GLY A C 1
ATOM 2735 O O . GLY A 1 178 ? 3.646 23.692 8.568 0.75 17.11 178 GLY A O 1
ATOM 2739 N N . ALA A 1 179 ? 2.464 22.842 10.263 0.71 16.39 179 ALA A N 1
ATOM 2740 C CA . ALA A 1 179 ? 2.779 21.460 9.971 0.71 16.38 179 ALA A CA 1
ATOM 2741 C C . ALA A 1 179 ? 1.879 20.954 8.876 0.72 17.44 179 ALA A C 1
ATOM 2742 O O . ALA A 1 179 ? 0.862 21.557 8.515 0.70 18.70 179 ALA A O 1
ATOM 2749 N N . GLU A 1 180 ? 2.181 19.753 8.368 0.75 18.54 180 GLU A N 1
ATOM 2750 C CA . GLU A 1 180 ? 1.352 19.124 7.345 0.73 19.69 180 GLU A CA 1
ATOM 2751 C C . GLU A 1 180 ? -0.119 19.108 7.764 0.73 19.55 180 GLU A C 1
ATOM 2752 O O . GLU A 1 180 ? -0.466 18.700 8.870 0.76 19.99 180 GLU A O 1
ATOM 2764 N N . ASP A 1 181 ? -0.981 19.564 6.871 0.64 19.81 181 ASP A N 1
ATOM 2765 C CA . ASP A 1 181 ? -2.427 19.584 7.102 0.66 20.64 181 ASP A CA 1
ATOM 2766 C C . ASP A 1 181 ? -2.839 20.378 8.333 0.74 20.55 181 ASP A C 1
ATOM 2767 O O . ASP A 1 181 ? -3.951 20.174 8.857 0.70 22.05 181 ASP A O 1
ATOM 2776 N N . GLU A 1 182 ? -2.005 21.307 8.788 0.74 19.49 182 GLU A N 1
ATOM 2777 C CA . GLU A 1 182 ? -2.248 22.073 10.005 0.73 19.34 182 GLU A CA 1
ATOM 2778 C C . GLU A 1 182 ? -2.422 21.167 11.228 0.70 17.91 182 GLU A C 1
ATOM 2779 O O . GLU A 1 182 ? -3.064 21.546 12.215 0.67 18.54 182 GLU A O 1
ATOM 2791 N N . LYS A 1 183 ? -1.818 19.995 11.203 0.70 17.87 183 LYS A N 1
ATOM 2792 C CA . LYS A 1 183 ? -1.827 19.110 12.347 0.70 17.77 183 LYS A CA 1
ATOM 2793 C C . LYS A 1 183 ? -0.923 19.635 13.456 0.72 17.10 183 LYS A C 1
ATOM 2794 O O . LYS A 1 183 ? -0.072 20.506 13.261 0.75 17.82 183 LYS A O 1
ATOM 2813 N N . CYS A 1 184 ? -1.051 19.059 14.647 0.66 16.39 184 CYS A N 1
ATOM 2814 C CA . CYS A 1 184 ? -0.021 19.266 15.656 0.74 16.79 184 CYS A CA 1
ATOM 2815 C C . CYS A 1 184 ? 1.294 18.727 15.094 0.68 16.24 184 CYS A C 1
ATOM 2816 O O . CYS A 1 184 ? 1.343 17.616 14.568 0.69 16.54 184 CYS A O 1
ATOM 2824 N N . PHE A 1 185 ? 2.381 19.473 15.265 0.69 15.61 185 PHE A N 1
ATOM 2825 C CA . PHE A 1 185 ? 3.685 19.021 14.742 0.73 16.30 185 PHE A CA 1
ATOM 2826 C C . PHE A 1 185 ? 3.998 17.607 15.178 0.72 16.19 185 PHE A C 1
ATOM 2827 O O . PHE A 1 185 ? 4.549 16.817 14.399 0.72 16.25 185 PHE A O 1
ATOM 2844 N N . ASP A 1 186 ? 3.703 17.290 16.434 0.79 16.57 186 ASP A N 1
ATOM 2845 C CA . ASP A 1 186 ? 4.082 16.008 17.002 0.74 16.53 186 ASP A CA 1
ATOM 2846 C C . ASP A 1 186 ? 3.445 14.842 16.248 0.69 15.97 186 ASP A C 1
ATOM 2847 O O . ASP A 1 186 ? 3.988 13.731 16.289 0.69 16.94 186 ASP A O 1
ATOM 2856 N N . ASP A 1 187 ? 2.298 15.079 15.634 0.64 15.94 187 ASP A N 1
ATOM 2857 C CA . ASP A 1 187 ? 1.543 14.069 14.904 0.70 17.59 187 ASP A CA 1
ATOM 2858 C C . ASP A 1 187 ? 1.971 13.951 13.446 0.70 17.64 187 ASP A C 1
ATOM 2859 O O . ASP A 1 187 ? 1.332 13.244 12.677 0.67 19.76 187 ASP A O 1
ATOM 2868 N N . THR A 1 188 ? 3.058 14.605 13.076 0.70 17.08 188 THR A N 1
ATOM 2869 C CA . THR A 1 188 ? 3.613 14.557 11.728 0.72 16.82 188 THR A CA 1
ATOM 2870 C C . THR A 1 188 ? 5.034 14.000 11.797 0.75 17.21 188 THR A C 1
ATOM 2871 O O . THR A 1 188 ? 5.543 13.638 12.856 0.71 18.04 188 THR A O 1
ATOM 2882 N N . ASN A 1 189 ? 5.715 14.013 10.644 0.79 17.42 189 ASN A N 1
ATOM 2883 C CA . ASN A 1 189 ? 7.080 13.506 10.573 0.77 17.97 189 ASN A CA 1
ATOM 2884 C C . ASN A 1 189 ? 8.125 14.455 11.188 0.69 16.26 189 ASN A C 1
ATOM 2885 O O . ASN A 1 189 ? 9.292 14.058 11.292 0.66 16.82 189 ASN A O 1
ATOM 2896 N N . CYS A 1 190 ? 7.700 15.629 11.625 0.76 15.98 190 CYS A N 1
ATOM 2897 C CA . CYS A 1 190 ? 8.555 16.578 12.326 0.73 15.59 190 CYS A CA 1
ATOM 2898 C C . CYS A 1 190 ? 9.388 15.894 13.405 0.66 14.91 190 CYS A C 1
ATOM 2899 O O . CYS A 1 190 ? 8.912 15.049 14.152 0.65 15.03 190 CYS A O 1
ATOM 2906 N N . LEU A 1 191 ? 10.629 16.333 13.514 0.78 15.38 191 LEU A N 1
ATOM 2907 C CA . LEU A 1 191 ? 11.606 15.862 14.485 0.75 15.01 191 LEU A CA 1
ATOM 2908 C C . LEU A 1 191 ? 11.569 16.590 15.816 0.71 15.04 191 LEU A C 1
ATOM 2909 O O . LEU A 1 191 ? 12.233 16.158 16.765 0.76 15.87 191 LEU A O 1
ATOM 2925 N N . LEU A 1 192 ? 10.886 17.725 15.844 0.70 14.68 192 LEU A N 1
ATOM 2926 C CA . LEU A 1 192 ? 10.771 18.588 17.041 0.77 14.98 192 LEU A CA 1
ATOM 2927 C C . LEU A 1 192 ? 12.125 19.183 17.433 0.76 15.54 192 LEU A C 1
ATOM 2928 O O . LEU A 1 192 ? 12.332 19.595 18.564 0.81 16.61 192 LEU A O 1
ATOM 2944 N N . CYS A 1 193 ? 13.041 19.287 16.440 0.70 14.77 193 CYS A N 1
ATOM 2945 C CA . CYS A 1 193 ? 14.382 19.783 16.621 0.74 14.97 193 CYS A CA 1
ATOM 2946 C C . CYS A 1 193 ? 14.472 21.294 16.791 0.70 14.37 193 CYS A C 1
ATOM 2947 O O . CYS A 1 193 ? 15.517 21.796 17.250 0.79 15.38 193 CYS A O 1
ATOM 2954 N N . GLY A 1 194 ? 13.449 22.056 16.447 0.70 14.13 194 GLY A N 1
ATOM 2955 C CA . GLY A 1 194 ? 13.440 23.483 16.643 0.74 15.10 194 GLY A CA 1
ATOM 2956 C C . GLY A 1 194 ? 14.353 24.284 15.760 0.80 15.36 194 GLY A C 1
ATOM 2957 O O . GLY A 1 194 ? 14.546 25.466 16.033 0.74 15.64 194 GLY A O 1
ATOM 2961 N N . GLN A 1 195 ? 14.892 23.712 14.665 0.79 15.68 195 GLN A N 1
ATOM 2962 C CA . GLN A 1 195 ? 15.693 24.557 13.790 0.73 15.59 195 GLN A CA 1
ATOM 2963 C C . GLN A 1 195 ? 14.870 25.658 13.156 0.72 15.44 195 GLN A C 1
ATOM 2964 O O . GLN A 1 195 ? 15.399 26.741 12.862 0.71 16.64 195 GLN A O 1
ATOM 2978 N N . CYS A 1 196 ? 13.595 25.444 12.960 0.70 15.03 196 CYS A N 1
ATOM 2979 C CA . CYS A 1 196 ? 12.676 26.473 12.524 0.74 15.62 196 CYS A CA 1
ATOM 2980 C C . CYS A 1 196 ? 12.640 27.651 13.492 0.74 15.41 196 CYS A C 1
ATOM 2981 O O . CYS A 1 196 ? 12.638 28.817 13.066 0.73 16.62 196 CYS A O 1
ATOM 2988 N N . ILE A 1 197 ? 12.589 27.381 14.794 0.67 14.31 197 ILE A N 1
ATOM 2989 C CA . ILE A 1 197 ? 12.644 28.437 15.805 0.65 14.10 197 ILE A CA 1
ATOM 2990 C C . ILE A 1 197 ? 13.917 29.249 15.647 0.73 14.67 197 ILE A C 1
ATOM 2991 O O . ILE A 1 197 ? 13.901 30.485 15.698 0.73 15.42 197 ILE A O 1
ATOM 3007 N N . ILE A 1 198 ? 15.041 28.570 15.529 0.72 14.76 198 ILE A N 1
ATOM 3008 C CA . ILE A 1 198 ? 16.331 29.254 15.446 0.65 14.94 198 ILE A CA 1
ATOM 3009 C C . ILE A 1 198 ? 16.383 30.185 14.259 0.69 14.88 198 ILE A C 1
ATOM 3010 O O . ILE A 1 198 ? 17.051 31.227 14.314 0.71 16.01 198 ILE A O 1
ATOM 3026 N N . ALA A 1 199 ? 15.714 29.829 13.173 0.73 15.16 199 ALA A N 1
ATOM 3027 C CA . ALA A 1 199 ? 15.668 30.642 11.962 0.65 14.46 199 ALA A CA 1
ATOM 3028 C C . ALA A 1 199 ? 14.698 31.827 12.050 0.68 14.60 199 ALA A C 1
ATOM 3029 O O . ALA A 1 199 ? 14.747 32.692 11.187 0.75 16.20 199 ALA A O 1
ATOM 3036 N N . CYS A 1 200 ? 13.820 31.878 13.029 0.64 13.95 200 CYS A N 1
ATOM 3037 C CA . CYS A 1 200 ? 12.750 32.854 13.027 0.72 14.93 200 CYS A CA 1
ATOM 3038 C C . CYS A 1 200 ? 13.256 34.203 13.528 0.70 14.96 200 CYS A C 1
ATOM 3039 O O . CYS A 1 200 ? 13.914 34.277 14.562 0.71 15.44 200 CYS A O 1
ATOM 3046 N N . PRO A 1 201 ? 12.976 35.284 12.802 0.73 15.30 201 PRO A N 1
ATOM 3047 C CA . PRO A 1 201 ? 13.472 36.617 13.187 0.69 15.24 201 PRO A CA 1
ATOM 3048 C C . PRO A 1 201 ? 12.688 37.280 14.304 0.74 15.71 201 PRO A C 1
ATOM 3049 O O . PRO A 1 201 ? 13.160 38.326 14.820 0.69 16.17 201 PRO A O 1
ATOM 3060 N N . VAL A 1 202 ? 11.534 36.733 14.647 0.76 16.00 202 VAL A N 1
ATOM 3061 C CA . VAL A 1 202 ? 10.548 37.321 15.536 0.69 15.16 202 VAL A CA 1
ATOM 3062 C C . VAL A 1 202 ? 10.068 36.258 16.517 0.71 15.90 202 VAL A C 1
ATOM 3063 O O . VAL A 1 202 ? 10.597 35.159 16.593 0.71 16.52 202 VAL A O 1
ATOM 3076 N N . ALA A 1 203 ? 9.030 36.578 17.292 0.72 15.95 203 ALA A N 1
ATOM 3077 C CA . ALA A 1 203 ? 8.509 35.669 18.316 0.64 15.23 203 ALA A CA 1
ATOM 3078 C C . ALA A 1 203 ? 7.390 34.777 17.788 0.72 16.12 203 ALA A C 1
ATOM 3079 O O . ALA A 1 203 ? 6.539 34.332 18.535 0.63 18.85 203 ALA A O 1
ATOM 3086 N N . ALA A 1 204 ? 7.365 34.469 16.505 0.67 14.90 204 ALA A N 1
ATOM 3087 C CA . ALA A 1 204 ? 6.322 33.638 15.941 0.68 15.05 204 ALA A CA 1
ATOM 3088 C C . ALA A 1 204 ? 6.502 32.162 16.305 0.75 16.41 204 ALA A C 1
ATOM 3089 O O . ALA A 1 204 ? 5.548 31.485 16.621 0.67 20.26 204 ALA A O 1
ATOM 3096 N N . LEU A 1 205 ? 7.704 31.648 16.279 0.72 16.30 205 LEU A N 1
ATOM 3097 C CA . LEU A 1 205 ? 7.974 30.266 16.678 0.76 16.78 205 LEU A CA 1
ATOM 3098 C C . LEU A 1 205 ? 8.727 30.310 17.995 0.70 16.17 205 LEU A C 1
ATOM 3099 O O . LEU A 1 205 ? 9.714 31.040 18.146 0.64 17.50 205 LEU A O 1
ATOM 3115 N N . SER A 1 206 ? 8.314 29.468 18.932 0.68 15.06 206 SER A N 1
ATOM 3116 C CA . SER A 1 206 ? 8.929 29.406 20.243 0.76 16.37 206 SER A CA 1
ATOM 3117 C C . SER A 1 206 ? 8.921 27.971 20.742 0.79 15.90 206 SER A C 1
ATOM 3118 O O . SER A 1 206 ? 8.287 27.082 20.176 0.70 15.91 206 SER A O 1
ATOM 3126 N N . GLU A 1 207 ? 9.583 27.759 21.871 0.78 16.42 207 GLU A N 1
ATOM 3127 C CA . GLU A 1 207 ? 9.508 26.479 22.549 0.77 15.63 207 GLU A CA 1
ATOM 3128 C C . GLU A 1 207 ? 8.254 26.429 23.419 0.74 15.43 207 GLU A C 1
ATOM 3129 O O . GLU A 1 207 ? 7.801 27.450 23.937 0.73 17.18 207 GLU A O 1
ATOM 3141 N N . LYS A 1 208 ? 7.708 25.230 23.579 0.74 15.23 208 LYS A N 1
ATOM 3142 C CA . LYS A 1 208 ? 6.606 24.982 24.491 0.72 15.35 208 LYS A CA 1
ATOM 3143 C C . LYS A 1 208 ? 7.089 25.217 25.911 0.78 15.71 208 LYS A C 1
ATOM 3144 O O . LYS A 1 208 ? 8.005 24.548 26.382 0.74 16.53 208 LYS A O 1
ATOM 3163 N N . SER A 1 209 ? 6.463 26.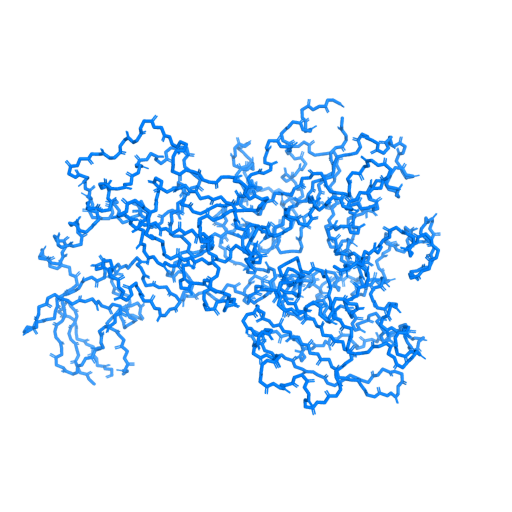152 26.621 0.72 15.96 209 SER A N 1
ATOM 3164 C CA . SER A 1 209 ? 6.961 26.562 27.917 0.70 16.22 209 SER A CA 1
ATOM 3165 C C . SER A 1 209 ? 6.806 25.452 28.945 0.68 15.58 209 SER A C 1
ATOM 3166 O O . SER A 1 209 ? 5.741 24.831 29.056 0.69 16.92 209 SER A O 1
ATOM 3174 N N . HIS A 1 210 ? 7.851 25.243 29.756 0.71 15.63 210 HIS A N 1
ATOM 3175 C CA . HIS A 1 210 ? 7.768 24.467 30.986 0.77 16.51 210 HIS A CA 1
ATOM 3176 C C . HIS A 1 210 ? 7.960 25.344 32.214 0.82 18.39 210 HIS A C 1
ATOM 3177 O O . HIS A 1 210 ? 8.139 24.829 33.325 0.76 18.47 210 HIS A O 1
ATOM 3191 N N . MET A 1 211 ? 7.922 26.660 32.052 1.00 27.07 211 MET A N 1
ATOM 3192 C CA . MET A 1 211 ? 8.194 27.547 33.180 1.00 34.47 211 MET A CA 1
ATOM 3193 C C . MET A 1 211 ? 7.127 27.438 34.286 1.00 30.33 211 MET A C 1
ATOM 3194 O O . MET A 1 211 ? 7.439 27.619 35.460 1.00 32.59 211 MET A O 1
ATOM 3199 N N . ASP A 1 212 ? 5.895 27.112 33.915 0.80 22.04 212 ASP A N 1
ATOM 3200 C CA . ASP A 1 212 ? 4.838 26.901 34.898 0.68 21.11 212 ASP A CA 1
ATOM 3201 C C . ASP A 1 212 ? 5.281 25.768 35.824 0.77 19.32 212 ASP A C 1
ATOM 3202 O O . ASP A 1 212 ? 5.288 25.910 37.047 0.71 19.31 212 ASP A O 1
ATOM 3211 N N . ARG A 1 213 ? 5.700 24.663 35.228 0.71 18.25 213 ARG A N 1
ATOM 3212 C CA . ARG A 1 213 ? 6.015 23.441 35.972 0.64 16.74 213 ARG A CA 1
ATOM 3213 C C . ARG A 1 213 ? 7.071 23.798 37.006 0.69 16.57 213 ARG A C 1
ATOM 3214 O O . ARG A 1 213 ? 7.012 23.372 38.167 0.68 16.93 213 ARG A O 1
ATOM 3235 N N . VAL A 1 214 ? 8.067 24.541 36.559 0.75 16.80 214 VAL A N 1
ATOM 3236 C CA . VAL A 1 214 ? 9.204 24.881 37.402 0.72 16.65 214 VAL A CA 1
ATOM 3237 C C . VAL A 1 214 ? 8.795 25.853 38.519 0.72 16.98 214 VAL A C 1
ATOM 3238 O O . VAL A 1 214 ? 9.120 25.626 39.688 0.77 18.49 214 VAL A O 1
ATOM 3251 N N . LYS A 1 215 ? 8.089 26.910 38.156 0.73 17.86 215 LYS A N 1
ATOM 3252 C CA . LYS A 1 215 ? 7.615 27.873 39.147 0.69 18.54 215 LYS A CA 1
ATOM 3253 C C . LYS A 1 215 ? 6.813 27.175 40.232 0.68 17.60 215 LYS A C 1
ATOM 3254 O O . LYS A 1 215 ? 7.012 27.431 41.433 0.74 18.67 215 LYS A O 1
ATOM 3273 N N . ASN A 1 216 ? 5.865 26.331 39.828 0.70 17.45 216 ASN A N 1
ATOM 3274 C CA . ASN A 1 216 ? 4.983 25.705 40.792 0.60 16.74 216 ASN A CA 1
ATOM 3275 C C . ASN A 1 216 ? 5.771 24.769 41.705 0.65 16.79 216 ASN A C 1
ATOM 3276 O O . ASN A 1 216 ? 5.527 24.726 42.910 0.69 18.37 216 ASN A O 1
ATOM 3287 N N . ALA A 1 217 ? 6.735 24.031 41.166 0.64 16.61 217 ALA A N 1
ATOM 3288 C CA . ALA A 1 217 ? 7.509 23.124 41.999 0.69 17.11 217 ALA A CA 1
ATOM 3289 C C . ALA A 1 217 ? 8.373 23.899 42.997 0.74 17.23 217 ALA A C 1
ATOM 3290 O O . ALA A 1 217 ? 8.452 23.530 44.167 0.70 17.42 217 ALA A O 1
ATOM 3297 N N . LEU A 1 218 ? 8.994 24.981 42.550 0.73 17.74 218 LEU A N 1
ATOM 3298 C CA . LEU A 1 218 ? 9.787 25.794 43.465 0.74 18.37 218 LEU A CA 1
ATOM 3299 C C . LEU A 1 218 ? 8.918 26.367 44.581 0.74 18.53 218 LEU A C 1
ATOM 3300 O O . LEU A 1 218 ? 9.402 26.567 45.696 0.74 19.95 218 LEU A O 1
ATOM 3316 N N . ASN A 1 219 ? 7.647 26.635 44.310 0.73 18.33 219 ASN A N 1
ATOM 3317 C CA . ASN A 1 219 ? 6.741 27.216 45.306 0.71 18.95 219 ASN A CA 1
ATOM 3318 C C . ASN A 1 219 ? 6.081 26.169 46.191 0.75 19.47 219 ASN A C 1
ATOM 3319 O O . ASN A 1 219 ? 5.449 26.533 47.173 0.65 21.04 219 ASN A O 1
ATOM 3330 N N . ALA A 1 220 ? 6.221 24.891 45.860 0.73 18.48 220 ALA A N 1
ATOM 3331 C CA . ALA A 1 220 ? 5.613 23.838 46.668 0.73 18.80 220 ALA A CA 1
ATOM 3332 C C . ALA A 1 220 ? 6.537 23.437 47.815 0.80 19.62 220 ALA A C 1
ATOM 3333 O O . ALA A 1 220 ? 7.624 22.907 47.583 0.67 18.48 220 ALA A O 1
ATOM 3340 N N . PRO A 1 221 ? 6.148 23.686 49.057 0.74 20.22 221 PRO A N 1
ATOM 3341 C CA . PRO A 1 221 ? 7.077 23.441 50.169 0.64 19.85 221 PRO A CA 1
ATOM 3342 C C . PRO A 1 221 ? 7.588 22.003 50.276 0.68 18.70 221 PRO A C 1
ATOM 3343 O O . PRO A 1 221 ? 8.713 21.798 50.717 0.62 19.02 221 PRO A O 1
ATOM 3354 N N . LYS A 1 223 ? 8.155 19.868 47.810 0.71 17.75 223 LYS A N 1
ATOM 3355 C CA . LYS A 1 223 ? 8.966 19.436 46.681 0.66 16.68 223 LYS A CA 1
ATOM 3356 C C . LYS A 1 223 ? 10.423 19.831 46.869 0.67 16.66 223 LYS A C 1
ATOM 3357 O O . LYS A 1 223 ? 10.732 20.963 47.218 0.66 17.62 223 LYS A O 1
ATOM 3376 N N . HIS A 1 224 ? 11.308 18.873 46.626 0.67 16.62 224 HIS A N 1
ATOM 3377 C CA . HIS A 1 224 ? 12.747 19.101 46.608 0.69 17.07 224 HIS A CA 1
ATOM 3378 C C . HIS A 1 224 ? 13.157 19.146 45.141 0.74 17.19 224 HIS A C 1
ATOM 3379 O O . HIS A 1 224 ? 13.051 18.133 44.439 0.69 17.36 224 HIS A O 1
ATOM 3393 N N . VAL A 1 225 ? 13.497 20.339 44.672 0.70 16.85 225 VAL A N 1
ATOM 3394 C CA . VAL A 1 225 ? 13.638 20.600 43.239 0.66 16.64 225 VAL A CA 1
ATOM 3395 C C . VAL A 1 225 ? 15.106 20.560 42.855 0.74 17.31 225 VAL A C 1
ATOM 3396 O O . VAL A 1 225 ? 15.898 21.384 43.283 0.75 18.80 225 VAL A O 1
ATOM 3409 N N . ILE A 1 226 ? 15.476 19.557 42.046 0.76 17.28 226 ILE A N 1
ATOM 3410 C CA . ILE A 1 226 ? 16.804 19.354 41.484 0.68 17.66 226 ILE A CA 1
ATOM 3411 C C . ILE A 1 226 ? 16.852 20.051 40.145 0.74 16.79 226 ILE A C 1
ATOM 3412 O O . ILE A 1 226 ? 15.886 19.993 39.394 0.75 17.74 226 ILE A O 1
ATOM 3428 N N . VAL A 1 227 ? 17.995 20.620 39.805 0.77 17.08 227 VAL A N 1
ATOM 3429 C CA . VAL A 1 227 ? 18.222 21.132 38.466 0.82 17.19 227 VAL A CA 1
ATOM 3430 C C . VAL A 1 227 ? 19.550 20.624 37.940 0.78 17.65 227 VAL A C 1
ATOM 3431 O O . VAL A 1 227 ? 20.516 20.453 38.693 0.69 17.94 227 VAL A O 1
ATOM 3444 N N . ALA A 1 228 ? 19.594 20.359 36.639 0.73 16.51 228 ALA A N 1
ATOM 3445 C CA . ALA A 1 228 ? 20.788 19.885 35.987 0.68 16.32 228 ALA A CA 1
ATOM 3446 C C . ALA A 1 228 ? 20.795 20.400 34.549 0.70 15.68 228 ALA A C 1
ATOM 3447 O O . ALA A 1 228 ? 19.812 20.247 33.840 0.74 16.73 228 ALA A O 1
ATOM 3454 N N . MET A 1 229 ? 21.912 20.987 34.131 0.67 15.20 229 MET A N 1
ATOM 3455 C CA . MET A 1 229 ? 22.023 21.534 32.790 0.68 14.93 229 MET A CA 1
ATOM 3456 C C . MET A 1 229 ? 22.793 20.592 31.851 0.69 15.53 229 MET A C 1
ATOM 3457 O O . MET A 1 229 ? 23.745 19.903 32.253 0.74 16.60 229 MET A O 1
ATOM 3471 N N . ALA A 1 230 ? 22.410 20.668 30.583 0.68 15.26 230 ALA A N 1
ATOM 3472 C CA . ALA A 1 230 ? 23.084 20.005 29.487 0.65 15.02 230 ALA A CA 1
ATOM 3473 C C . ALA A 1 230 ? 24.483 20.538 29.266 0.73 15.63 230 ALA A C 1
ATOM 3474 O O . ALA A 1 230 ? 24.787 21.693 29.586 0.75 16.07 230 ALA A O 1
ATOM 3481 N N . PRO A 1 231 ? 25.332 19.736 28.595 0.71 15.58 231 PRO A N 1
ATOM 3482 C CA . PRO A 1 231 ? 26.674 20.215 28.227 0.63 15.26 231 PRO A CA 1
ATOM 3483 C C . PRO A 1 231 ? 26.638 21.602 27.612 0.64 15.20 231 PRO A C 1
ATOM 3484 O O . PRO A 1 231 ? 27.414 22.476 27.991 0.64 16.41 231 PRO A O 1
ATOM 3495 N N . SER A 1 232 ? 25.761 21.818 26.637 0.70 15.55 232 SER A N 1
ATOM 3496 C CA . SER A 1 232 ? 25.850 23.002 25.789 0.70 15.65 232 SER A CA 1
ATOM 3497 C C . SER A 1 232 ? 25.476 24.305 26.492 0.66 15.60 232 SER A C 1
ATOM 3498 O O . SER A 1 232 ? 25.820 25.373 25.987 0.69 17.30 232 SER A O 1
ATOM 3506 N N . VAL A 1 233 ? 24.691 24.240 27.555 0.65 15.28 233 VAL A N 1
ATOM 3507 C CA . VAL A 1 233 ? 24.160 25.462 28.158 0.72 16.14 233 VAL A CA 1
ATOM 3508 C C . VAL A 1 233 ? 25.296 26.369 28.628 0.68 16.18 233 VAL A C 1
ATOM 3509 O O . VAL A 1 233 ? 25.243 27.593 28.486 0.73 17.10 233 VAL A O 1
ATOM 3522 N N . ARG A 1 234 ? 26.340 25.767 29.185 0.62 15.37 234 ARG A N 1
ATOM 3523 C CA . ARG A 1 234 ? 27.445 26.516 29.766 0.57 15.44 234 ARG A CA 1
ATOM 3524 C C . ARG A 1 234 ? 28.327 27.179 28.715 0.72 17.39 234 ARG A C 1
ATOM 3525 O O . ARG A 1 234 ? 29.171 28.010 29.061 0.68 18.46 234 ARG A O 1
ATOM 3546 N N . ALA A 1 235 ? 28.151 26.826 27.449 0.72 17.03 235 ALA A N 1
ATOM 3547 C CA . ALA A 1 235 ? 28.893 27.375 26.328 0.63 16.75 235 ALA A CA 1
ATOM 3548 C C . ALA A 1 235 ? 28.115 28.398 25.553 0.66 17.18 235 ALA A C 1
ATOM 3549 O O . ALA A 1 235 ? 28.615 28.899 24.549 0.74 18.99 235 ALA A O 1
ATOM 3556 N N . SER A 1 236 ? 26.980 28.743 25.927 1.00 17.67 236 SER A N 1
ATOM 3557 C CA . SER A 1 236 ? 26.036 29.548 25.146 1.00 16.40 236 SER A CA 1
ATOM 3558 C C . SER A 1 236 ? 25.230 30.565 25.941 1.00 15.68 236 SER A C 1
ATOM 3559 O O . SER A 1 236 ? 24.908 31.614 25.379 1.00 16.38 236 SER A O 1
ATOM 3567 N N . ILE A 1 237 ? 24.753 30.300 27.155 0.72 16.29 237 ILE A N 1
ATOM 3568 C CA . ILE A 1 237 ? 23.772 31.193 27.764 0.70 16.16 237 ILE A CA 1
ATOM 3569 C C . ILE A 1 237 ? 24.334 32.602 27.980 0.74 16.72 237 ILE A C 1
ATOM 3570 O O . ILE A 1 237 ? 23.575 33.563 28.006 0.73 17.18 237 ILE A O 1
ATOM 3586 N N . GLY A 1 238 ? 25.650 32.751 28.129 0.71 17.45 238 GLY A N 1
ATOM 3587 C CA . GLY A 1 238 ? 26.234 34.070 28.295 0.66 16.88 238 GLY A CA 1
ATOM 3588 C C . GLY A 1 238 ? 25.961 34.996 27.137 0.66 16.80 238 GLY A C 1
ATOM 3589 O O . GLY A 1 238 ? 25.995 36.222 27.317 0.68 17.73 238 GLY A O 1
ATOM 3593 N N . GLU A 1 239 ? 25.670 34.451 25.955 0.66 16.73 239 GLU A N 1
ATOM 3594 C CA . GLU A 1 239 ? 25.301 35.272 24.808 0.65 16.86 239 GLU A CA 1
ATOM 3595 C C . GLU A 1 239 ? 24.120 36.168 25.090 0.69 17.74 239 GLU A C 1
ATOM 3596 O O . GLU A 1 239 ? 24.010 37.255 24.509 0.66 18.44 239 GLU A O 1
ATOM 3608 N N . LEU A 1 240 ? 23.196 35.685 25.930 0.76 17.20 240 LEU A N 1
ATOM 3609 C CA . LEU A 1 240 ? 21.979 36.422 26.272 0.71 17.27 240 LEU A CA 1
ATOM 3610 C C . LEU A 1 240 ? 22.185 37.416 27.407 0.73 17.99 240 LEU A C 1
ATOM 3611 O O . LEU A 1 240 ? 21.246 38.129 27.779 0.75 19.16 240 LEU A O 1
ATOM 3627 N N . PHE A 1 241 ? 23.408 37.514 27.929 0.72 18.18 241 PHE A N 1
ATOM 3628 C CA . PHE A 1 241 ? 23.795 38.448 28.976 0.75 18.42 241 PHE A CA 1
ATOM 3629 C C . PHE A 1 241 ? 24.903 39.357 28.491 0.74 18.27 241 PHE A C 1
ATOM 3630 O O . PHE A 1 241 ? 25.687 39.891 29.279 0.68 18.55 241 PHE A O 1
ATOM 3647 N N . ASN A 1 242 ? 24.967 39.587 27.182 0.71 18.28 242 ASN A N 1
ATOM 3648 C CA . ASN A 1 242 ? 25.873 40.529 26.574 0.71 18.23 242 ASN A CA 1
ATOM 3649 C C . ASN A 1 242 ? 27.317 40.145 26.749 0.68 18.41 242 ASN A C 1
ATOM 3650 O O . ASN A 1 242 ? 28.186 40.995 26.597 0.60 19.12 242 ASN A O 1
ATOM 3661 N N . MET A 1 243 ? 27.611 38.868 27.007 0.75 19.27 243 MET A N 1
ATOM 3662 C CA . MET A 1 243 ? 28.968 38.441 27.301 0.75 19.70 243 MET A CA 1
ATOM 3663 C C . MET A 1 243 ? 29.765 38.094 26.053 0.74 20.61 243 MET A C 1
ATOM 3664 O O . MET A 1 243 ? 30.980 37.851 26.171 0.69 22.79 243 MET A O 1
ATOM 3678 N N . GLY A 1 244 ? 29.125 38.044 24.896 0.73 20.68 244 GLY A N 1
ATOM 3679 C CA . GLY A 1 244 ? 29.779 37.626 23.674 0.68 21.44 244 GLY A CA 1
ATOM 3680 C C . GLY A 1 244 ? 29.715 36.115 23.501 0.73 20.32 244 GLY A C 1
ATOM 3681 O O . GLY A 1 244 ? 28.976 35.422 24.203 0.74 20.06 244 GLY A O 1
ATOM 3685 N N . PHE A 1 245 ? 30.474 35.628 22.519 0.71 20.12 245 PHE A N 1
ATOM 3686 C CA . PHE A 1 245 ? 30.421 34.251 22.090 0.77 20.12 245 PHE A CA 1
ATOM 3687 C C . PHE A 1 245 ? 31.597 33.476 22.666 0.82 20.51 245 PHE A C 1
ATOM 3688 O O . PHE A 1 245 ? 32.698 33.997 22.789 0.70 21.45 245 PHE A O 1
ATOM 3705 N N . GLY A 1 246 ? 31.387 32.196 22.925 0.75 19.85 246 GLY A N 1
ATOM 3706 C CA . GLY A 1 246 ? 32.457 31.313 23.341 0.69 20.51 246 GLY A CA 1
ATOM 3707 C C . GLY A 1 246 ? 32.912 31.449 24.768 0.73 20.30 246 GLY A C 1
ATOM 3708 O O . GLY A 1 246 ? 34.042 31.048 25.089 0.69 21.47 246 GLY A O 1
ATOM 3712 N N . VAL A 1 247 ? 32.052 31.968 25.642 0.74 19.94 247 VAL A N 1
ATOM 3713 C CA . VAL A 1 247 ? 32.414 32.199 27.040 0.81 20.37 247 VAL A CA 1
ATOM 3714 C C . VAL A 1 247 ? 31.934 31.034 27.907 0.72 19.50 247 VAL A C 1
ATOM 3715 O O . VAL A 1 247 ? 30.771 30.638 27.852 0.69 20.01 247 VAL A O 1
ATOM 3728 N N . ASP A 1 248 ? 32.845 30.462 28.698 0.76 20.12 248 ASP A N 1
ATOM 3729 C CA . ASP A 1 248 ? 32.505 29.408 29.633 0.75 19.19 248 ASP A CA 1
ATOM 3730 C C . ASP A 1 248 ? 31.903 30.047 30.872 0.72 19.07 248 ASP A C 1
ATOM 3731 O O . ASP A 1 248 ? 32.594 30.746 31.613 0.72 20.90 248 ASP A O 1
ATOM 3740 N N . VAL A 1 249 ? 30.611 29.859 31.087 0.73 18.38 249 VAL A N 1
ATOM 3741 C CA . VAL A 1 249 ? 29.882 30.460 32.195 0.71 17.92 249 VAL A CA 1
ATOM 3742 C C . VAL A 1 249 ? 29.368 29.415 33.175 0.65 17.27 249 VAL A C 1
ATOM 3743 O O . VAL A 1 249 ? 28.446 29.692 33.959 0.71 18.28 249 VAL A O 1
ATOM 3756 N N . THR A 1 250 ? 29.999 28.240 33.206 0.67 18.05 250 THR A N 1
ATOM 3757 C CA . THR A 1 250 ? 29.573 27.148 34.071 0.76 18.37 250 THR A CA 1
ATOM 3758 C C . THR A 1 250 ? 29.371 27.593 35.514 0.70 18.39 250 THR A C 1
ATOM 3759 O O . THR A 1 250 ? 28.298 27.358 36.112 0.76 18.98 250 THR A O 1
ATOM 3770 N N . GLY A 1 251 ? 30.384 28.203 36.105 0.69 18.69 251 GLY A N 1
ATOM 3771 C CA . GLY A 1 251 ? 30.293 28.548 37.518 0.66 18.84 251 GLY A CA 1
ATOM 3772 C C . GLY A 1 251 ? 29.257 29.602 37.822 0.73 19.87 251 GLY A C 1
ATOM 3773 O O . GLY A 1 251 ? 28.687 29.602 38.905 0.74 19.96 251 GLY A O 1
ATOM 3777 N N . LYS A 1 252 ? 29.046 30.546 36.902 0.80 20.44 252 LYS A N 1
ATOM 3778 C CA . LYS A 1 252 ? 28.011 31.547 37.076 0.70 19.19 252 LYS A CA 1
ATOM 3779 C C . LYS A 1 252 ? 26.641 30.914 37.034 0.70 18.46 252 LYS A C 1
ATOM 3780 O O . LYS A 1 252 ? 25.739 31.321 37.782 0.77 19.62 252 LYS A O 1
ATOM 3799 N N . ILE A 1 253 ? 26.449 29.923 36.153 0.69 17.81 253 ILE A N 1
ATOM 3800 C CA . ILE A 1 253 ? 25.171 29.218 36.106 0.69 17.86 253 ILE A CA 1
ATOM 3801 C C . ILE A 1 253 ? 24.878 28.546 37.438 0.77 18.26 253 ILE A C 1
ATOM 3802 O O . ILE A 1 253 ? 23.765 28.636 37.968 0.76 18.69 253 ILE A O 1
ATOM 3818 N N . TYR A 1 254 ? 25.856 27.841 38.004 0.72 18.06 254 TYR A N 1
ATOM 3819 C CA . TYR A 1 254 ? 25.599 27.179 39.280 0.73 18.71 254 TYR A CA 1
ATOM 3820 C C . TYR A 1 254 ? 25.161 28.185 40.345 0.69 18.83 254 TYR A C 1
ATOM 3821 O O . TYR A 1 254 ? 24.235 27.915 41.122 0.77 20.03 254 TYR A O 1
ATOM 3839 N N . THR A 1 255 ? 25.824 29.337 40.396 0.71 18.81 255 THR A N 1
ATOM 3840 C CA . THR A 1 255 ? 25.441 30.388 41.344 0.69 19.74 255 THR A CA 1
ATOM 3841 C C . THR A 1 255 ? 24.038 30.907 41.081 0.71 19.25 255 THR A C 1
ATOM 3842 O O . THR A 1 255 ? 23.234 31.077 42.001 0.70 19.76 255 THR A O 1
ATOM 3853 N N . ALA A 1 256 ? 23.727 31.177 39.828 0.76 19.52 256 ALA A N 1
ATOM 3854 C CA . ALA A 1 256 ? 22.395 31.677 39.488 0.75 19.47 256 ALA A CA 1
ATOM 3855 C C . ALA A 1 256 ? 21.308 30.685 39.862 0.69 18.75 256 ALA A C 1
ATOM 3856 O O . ALA A 1 256 ? 20.253 31.077 40.372 0.71 18.78 256 ALA A O 1
ATOM 3863 N N . LEU A 1 257 ? 21.547 29.390 39.621 0.72 18.53 257 LEU A N 1
ATOM 3864 C CA . LEU A 1 257 ? 20.550 28.377 39.938 0.77 18.55 257 LEU A CA 1
ATOM 3865 C C . LEU A 1 257 ? 20.317 28.309 41.441 0.73 18.47 257 LEU A C 1
ATOM 3866 O O . LEU A 1 257 ? 19.170 28.142 41.882 0.75 19.32 257 LEU A O 1
ATOM 3882 N N . ARG A 1 258 ? 21.373 28.459 42.253 0.76 18.88 258 ARG A N 1
ATOM 3883 C CA . ARG A 1 258 ? 21.146 28.529 43.697 0.74 19.84 258 ARG A CA 1
ATOM 3884 C C . ARG A 1 258 ? 20.327 29.764 44.055 0.70 20.48 258 ARG A C 1
ATOM 3885 O O . ARG A 1 258 ? 19.437 29.689 44.908 0.71 21.16 258 ARG A O 1
ATOM 3906 N N . GLN A 1 259 ? 20.618 30.915 43.440 0.72 21.21 259 GLN A N 1
ATOM 3907 C CA . GLN A 1 259 ? 19.866 32.124 43.747 0.81 22.07 259 GLN A CA 1
ATOM 3908 C C . GLN A 1 259 ? 18.407 32.020 43.343 0.77 21.75 259 GLN A C 1
ATOM 3909 O O . GLN A 1 259 ? 17.546 32.669 43.955 0.67 22.61 259 GLN A O 1
ATOM 3923 N N . LEU A 1 260 ? 18.103 31.197 42.337 0.83 21.19 260 LEU A N 1
ATOM 3924 C CA . LEU A 1 260 ? 16.728 30.964 41.937 0.71 19.96 260 LEU A CA 1
ATOM 3925 C C . LEU A 1 260 ? 15.962 30.051 42.895 0.79 20.41 260 LEU A C 1
ATOM 3926 O O . LEU A 1 260 ? 14.740 29.934 42.766 0.74 21.41 260 LEU A O 1
ATOM 3942 N N . GLY A 1 261 ? 16.636 29.392 43.827 0.76 20.49 261 GLY A N 1
ATOM 3943 C CA . GLY A 1 261 ? 16.001 28.602 44.851 0.65 20.12 261 GLY A CA 1
ATOM 3944 C C . GLY A 1 261 ? 15.942 27.116 44.602 0.72 19.58 261 GLY A C 1
ATOM 3945 O O . GLY A 1 261 ? 15.255 26.411 45.361 0.74 20.62 261 GLY A O 1
ATOM 3949 N N . PHE A 1 262 ? 16.650 26.611 43.603 0.71 18.78 262 PHE A N 1
ATOM 3950 C CA . PHE A 1 262 ? 16.732 25.171 43.450 0.69 18.21 262 PHE A CA 1
ATOM 3951 C C . PHE A 1 262 ? 17.411 24.555 44.669 0.70 18.14 262 PHE A C 1
ATOM 3952 O O . PHE A 1 262 ? 18.333 25.122 45.250 0.65 18.86 262 PHE A O 1
ATOM 3969 N N . ASP A 1 263 ? 16.979 23.354 45.020 0.75 18.17 263 ASP A N 1
ATOM 3970 C CA . ASP A 1 263 ? 17.467 22.683 46.218 0.74 18.60 263 ASP A CA 1
ATOM 3971 C C . ASP A 1 263 ? 18.740 21.889 46.011 0.75 19.57 263 ASP A C 1
ATOM 3972 O O . ASP A 1 263 ? 19.464 21.649 46.979 0.67 20.76 263 ASP A O 1
ATOM 3981 N N . LYS A 1 264 ? 19.024 21.458 44.793 0.70 18.33 264 LYS A N 1
ATOM 3982 C CA . LYS A 1 264 ? 20.237 20.721 44.527 0.70 18.41 264 LYS A CA 1
ATOM 3983 C C . LYS A 1 264 ? 20.677 21.057 43.116 0.71 18.24 264 LYS A C 1
ATOM 3984 O O . LYS A 1 264 ? 19.842 21.134 42.213 0.72 18.34 264 LYS A O 1
ATOM 4003 N N . ILE A 1 265 ? 21.971 21.273 42.938 0.68 17.54 265 ILE A N 1
ATOM 4004 C CA . ILE A 1 265 ? 22.559 21.710 41.680 0.75 18.12 265 ILE A CA 1
ATOM 4005 C C . ILE A 1 265 ? 23.402 20.549 41.146 0.79 18.01 265 ILE A C 1
ATOM 4006 O O . ILE A 1 265 ? 24.530 20.334 41.589 0.71 18.63 265 ILE A O 1
ATOM 4022 N N . PHE A 1 266 ? 22.851 19.780 40.235 0.73 17.89 266 PHE A N 1
ATOM 4023 C CA . PHE A 1 266 ? 23.523 18.628 39.638 0.66 17.78 266 PHE A CA 1
ATOM 4024 C C . PHE A 1 266 ? 23.881 19.019 38.184 0.72 17.96 266 PHE A C 1
ATOM 4025 O O . PHE A 1 266 ? 23.878 20.192 37.834 0.74 18.88 266 PHE A O 1
ATOM 4042 N N . ASP A 1 267 ? 24.211 18.049 37.336 0.71 17.23 267 ASP A N 1
ATOM 4043 C CA . ASP A 1 267 ? 24.678 18.377 35.985 0.68 16.89 267 ASP A CA 1
ATOM 4044 C C . ASP A 1 267 ? 24.370 17.204 35.056 0.74 16.77 267 ASP A C 1
ATOM 4045 O O . ASP A 1 267 ? 24.644 16.059 35.410 0.73 17.06 267 ASP A O 1
ATOM 4054 N N . ILE A 1 268 ? 23.777 17.481 33.894 0.76 16.71 268 ILE A N 1
ATOM 4055 C CA . ILE A 1 268 ? 23.496 16.388 32.955 0.73 16.40 268 ILE A CA 1
ATOM 4056 C C . ILE A 1 268 ? 24.753 15.748 32.437 0.67 16.25 268 ILE A C 1
ATOM 4057 O O . ILE A 1 268 ? 24.717 14.594 32.006 0.72 16.29 268 ILE A O 1
ATOM 4073 N N . ASN A 1 269 ? 25.898 16.414 32.542 0.72 16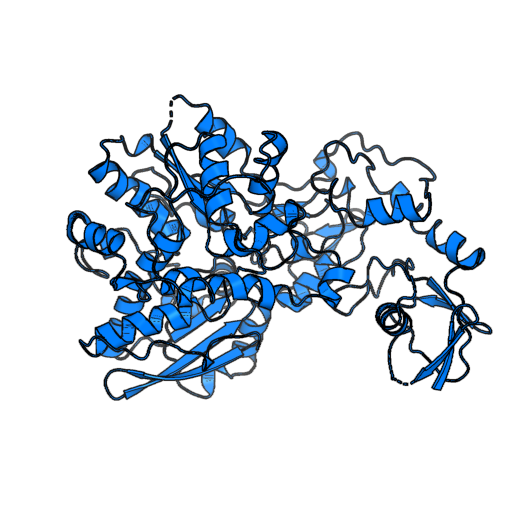.36 269 ASN A N 1
ATOM 4074 C CA . ASN A 1 269 ? 27.128 15.763 32.128 0.71 16.26 269 ASN A CA 1
ATOM 4075 C C . ASN A 1 269 ? 27.427 14.521 32.972 0.72 16.90 269 ASN A C 1
ATOM 4076 O O . ASN A 1 269 ? 28.124 13.624 32.524 0.70 16.84 269 ASN A O 1
ATOM 4087 N N . PHE A 1 270 ? 26.954 14.494 34.219 0.70 16.78 270 PHE A N 1
ATOM 4088 C CA . PHE A 1 270 ? 26.994 13.276 35.022 0.68 16.78 270 PHE A CA 1
ATOM 4089 C C . PHE A 1 270 ? 26.158 12.173 34.381 0.68 16.62 270 PHE A C 1
ATOM 4090 O O . PHE A 1 270 ? 26.593 11.013 34.290 0.76 17.63 270 PHE A O 1
ATOM 4107 N N . GLY A 1 271 ? 24.954 12.530 33.910 0.74 16.95 271 GLY A N 1
ATOM 4108 C CA . GLY A 1 271 ? 24.165 11.629 33.098 0.69 16.42 271 GLY A CA 1
ATOM 4109 C C . GLY A 1 271 ? 24.871 11.188 31.831 0.69 16.27 271 GLY A C 1
ATOM 4110 O O . GLY A 1 271 ? 24.724 10.053 31.406 0.70 16.73 271 GLY A O 1
ATOM 4114 N N . ALA A 1 272 ? 25.637 12.068 31.192 0.70 15.97 272 AL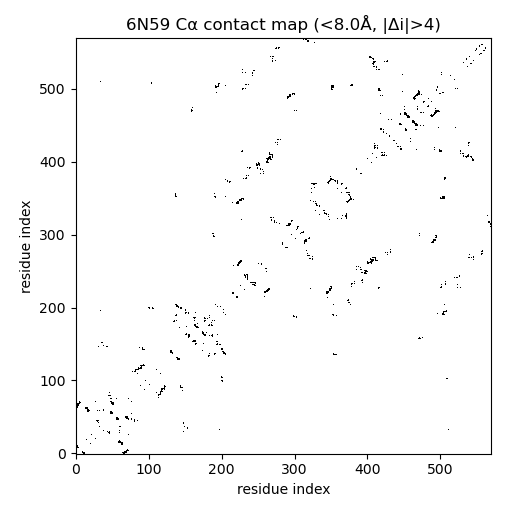A A N 1
ATOM 4115 C CA . ALA A 1 272 ? 26.386 11.679 29.990 0.72 16.45 272 ALA A CA 1
ATOM 4116 C C . ALA A 1 272 ? 27.376 10.589 30.333 0.72 16.99 272 ALA A C 1
ATOM 4117 O O . ALA A 1 272 ? 27.505 9.607 29.598 0.81 17.79 272 ALA A O 1
ATOM 4124 N N . ASP A 1 273 ? 28.088 10.733 31.450 0.81 18.10 273 ASP A N 1
ATOM 4125 C CA . ASP A 1 273 ? 29.003 9.673 31.878 0.79 18.37 273 ASP A CA 1
ATOM 4126 C C . ASP A 1 273 ? 28.251 8.374 32.143 0.77 17.64 273 ASP A C 1
ATOM 4127 O O . ASP A 1 273 ? 28.754 7.290 31.815 0.72 17.85 273 ASP A O 1
ATOM 4136 N N . MET A 1 274 ? 27.031 8.434 32.715 0.74 17.36 274 MET A N 1
ATOM 4137 C CA . MET A 1 274 ? 26.196 7.222 32.882 0.69 17.33 274 MET A CA 1
ATOM 4138 C C . MET A 1 274 ? 25.843 6.586 31.536 0.70 17.27 274 MET A C 1
ATOM 4139 O O . MET A 1 274 ? 25.912 5.367 31.376 0.73 17.93 274 MET A O 1
ATOM 4153 N N . THR A 1 275 ? 25.376 7.395 30.575 0.72 16.56 275 THR A N 1
ATOM 4154 C CA . THR A 1 275 ? 25.046 6.870 29.264 0.70 15.91 275 THR A CA 1
ATOM 4155 C C . THR A 1 275 ? 26.245 6.139 28.688 0.61 15.77 275 THR A C 1
ATOM 4156 O O . THR A 1 275 ? 26.110 5.060 28.121 0.73 17.66 275 THR A O 1
ATOM 4167 N N . ILE A 1 276 ? 27.430 6.723 28.799 0.74 16.49 276 ILE A N 1
ATOM 4168 C CA . ILE A 1 276 ? 28.632 6.040 28.300 0.73 17.27 276 ILE A CA 1
ATOM 4169 C C . ILE A 1 276 ? 28.872 4.724 29.037 0.78 18.46 276 ILE A C 1
ATOM 4170 O O . ILE A 1 276 ? 29.233 3.722 28.415 0.68 18.20 276 ILE A O 1
ATOM 4186 N N . MET A 1 277 ? 28.758 4.712 30.364 0.70 18.28 277 MET A N 1
ATOM 4187 C CA . MET A 1 277 ? 28.919 3.435 31.063 0.71 19.37 277 MET A CA 1
ATOM 4188 C C . MET A 1 277 ? 28.055 2.344 30.427 0.70 19.50 277 MET A C 1
ATOM 4189 O O . MET A 1 277 ? 28.526 1.228 30.166 0.71 20.69 277 MET A O 1
ATOM 4203 N N . GLU A 1 278 ? 26.773 2.635 30.206 0.74 19.31 278 GLU A N 1
ATOM 4204 C CA . GLU A 1 278 ? 25.849 1.652 29.647 0.74 19.22 278 GLU A CA 1
ATOM 4205 C C . GLU A 1 278 ? 26.131 1.380 28.186 0.66 18.76 278 GLU A C 1
ATOM 4206 O O . GLU A 1 278 ? 26.173 0.218 27.769 0.67 20.10 278 GLU A O 1
ATOM 4218 N N . GLU A 1 279 ? 26.358 2.423 27.393 0.69 18.61 279 GLU A N 1
ATOM 4219 C CA . GLU A 1 279 ? 26.448 2.286 25.948 0.70 18.53 279 GLU A CA 1
ATOM 4220 C C . GLU A 1 279 ? 27.789 1.662 25.543 0.67 18.00 279 GLU A C 1
ATOM 4221 O O . GLU A 1 279 ? 27.848 0.850 24.634 0.71 19.06 279 GLU A O 1
ATOM 4233 N N . ALA A 1 280 ? 28.888 2.065 26.178 0.69 17.84 280 ALA A N 1
ATOM 4234 C CA . ALA A 1 280 ? 30.154 1.405 25.879 0.69 18.59 280 ALA A CA 1
ATOM 4235 C C . ALA A 1 280 ? 30.151 -0.061 26.288 0.68 18.97 280 ALA A C 1
ATOM 4236 O O . ALA A 1 280 ? 30.706 -0.901 25.589 0.74 19.81 280 ALA A O 1
ATOM 4243 N N . THR A 1 281 ? 29.521 -0.370 27.407 0.69 19.25 281 THR A N 1
ATOM 4244 C CA . THR A 1 281 ? 29.331 -1.772 27.790 0.70 19.40 281 THR A CA 1
ATOM 4245 C C . THR A 1 281 ? 28.561 -2.534 26.719 0.72 20.17 281 THR A C 1
ATOM 4246 O O . THR A 1 281 ? 28.938 -3.649 26.342 0.74 20.77 281 THR A O 1
ATOM 4257 N N . GLU A 1 282 ? 27.479 -1.939 26.214 0.74 20.30 282 GLU A N 1
ATOM 4258 C CA . GLU A 1 282 ? 26.676 -2.557 25.167 0.75 20.60 282 GLU A CA 1
ATOM 4259 C C . GLU A 1 282 ? 27.494 -2.762 23.900 0.73 19.85 282 GLU A C 1
ATOM 4260 O O . GLU A 1 282 ? 27.365 -3.803 23.228 0.74 20.45 282 GLU A O 1
ATOM 4272 N N . LEU A 1 283 ? 28.305 -1.760 23.519 0.75 20.00 283 LEU A N 1
ATOM 4273 C CA . LEU A 1 283 ? 29.127 -1.908 22.318 0.66 18.62 283 LEU A CA 1
ATOM 4274 C C . LEU A 1 283 ? 30.068 -3.102 22.454 0.61 18.45 283 LEU A C 1
ATOM 4275 O O . LEU A 1 283 ? 30.245 -3.875 21.511 0.70 19.44 283 LEU A O 1
ATOM 4291 N N . VAL A 1 284 ? 30.698 -3.230 23.614 0.66 19.24 284 VAL A N 1
ATOM 4292 C CA . VAL A 1 284 ? 31.603 -4.361 23.840 0.71 19.43 284 VAL A CA 1
ATOM 4293 C C . VAL A 1 284 ? 30.850 -5.669 23.767 0.74 19.66 284 VAL A C 1
ATOM 4294 O O . VAL A 1 284 ? 31.357 -6.651 23.202 0.73 20.58 284 VAL A O 1
ATOM 4307 N N . GLN A 1 285 ? 29.633 -5.728 24.313 0.69 19.42 285 GLN A N 1
ATOM 4308 C CA . GLN A 1 285 ? 28.803 -6.924 24.174 0.74 19.79 285 GLN A CA 1
ATOM 4309 C C . GLN A 1 285 ? 28.522 -7.235 22.717 0.70 19.82 285 GLN A C 1
ATOM 4310 O O . GLN A 1 285 ? 28.605 -8.396 22.308 0.74 20.15 285 GLN A O 1
ATOM 4324 N N . ARG A 1 286 ? 28.102 -6.247 21.934 0.76 19.85 286 ARG A N 1
ATOM 4325 C CA . ARG A 1 286 ? 27.844 -6.495 20.523 0.65 19.51 286 ARG A CA 1
ATOM 4326 C C . ARG A 1 286 ? 29.114 -6.999 19.815 0.65 19.70 286 ARG A C 1
ATOM 4327 O O . ARG A 1 286 ? 29.050 -7.888 18.967 0.75 20.46 286 ARG A O 1
ATOM 4348 N N . ILE A 1 287 ? 30.274 -6.453 20.159 0.70 20.14 287 ILE A N 1
ATOM 4349 C CA . ILE A 1 287 ? 31.518 -6.989 19.594 0.71 21.54 287 ILE A CA 1
ATOM 4350 C C . ILE A 1 287 ? 31.682 -8.463 19.940 0.73 21.39 287 ILE A C 1
ATOM 4351 O O . ILE A 1 287 ? 31.992 -9.284 19.076 0.64 21.46 287 ILE A O 1
ATOM 4367 N N . GLU A 1 288 ? 31.492 -8.821 21.211 0.71 21.21 288 GLU A N 1
ATOM 4368 C CA . GLU A 1 288 ? 31.633 -10.203 21.637 0.74 21.59 288 GLU A CA 1
ATOM 4369 C C . GLU A 1 288 ? 30.610 -11.088 20.981 0.66 21.57 288 GLU A C 1
ATOM 4370 O O . GLU A 1 288 ? 30.860 -12.283 20.830 0.59 23.84 288 GLU A O 1
ATOM 4382 N N . ASN A 1 289 ? 29.444 -10.562 20.653 0.72 20.38 289 ASN A N 1
ATOM 4383 C CA . ASN A 1 289 ? 28.343 -11.345 20.111 0.74 21.09 289 ASN A CA 1
ATOM 4384 C C . ASN A 1 289 ? 28.295 -11.330 18.590 0.63 22.08 289 ASN A C 1
ATOM 4385 O O . ASN A 1 289 ? 27.359 -11.888 17.995 0.68 23.06 289 ASN A O 1
ATOM 4396 N N . ASN A 1 290 ? 29.234 -10.650 17.942 0.75 22.76 290 ASN A N 1
ATOM 4397 C CA . ASN A 1 290 ? 29.261 -10.521 16.481 0.75 23.62 290 ASN A CA 1
ATOM 4398 C C . ASN A 1 290 ? 28.047 -9.798 15.957 0.59 23.64 290 ASN A C 1
ATOM 4399 O O . ASN A 1 290 ? 27.585 -10.073 14.853 0.59 24.51 290 ASN A O 1
ATOM 4410 N N . GLY A 1 291 ? 27.563 -8.835 16.743 0.72 23.14 291 GLY A N 1
ATOM 4411 C CA . GLY A 1 291 ? 26.465 -7.993 16.349 0.64 23.59 291 GLY A CA 1
ATOM 4412 C C . GLY A 1 291 ? 25.325 -8.051 17.328 0.71 24.51 291 GLY A C 1
ATOM 4413 O O . GLY A 1 291 ? 25.481 -8.549 18.445 0.61 26.05 291 GLY A O 1
ATOM 4417 N N . PRO A 1 292 ? 24.154 -7.550 16.939 0.61 24.59 292 PRO A N 1
ATOM 4418 C CA . PRO A 1 292 ? 23.889 -6.934 15.633 0.55 24.36 292 PRO A CA 1
ATOM 4419 C C . PRO A 1 292 ? 24.622 -5.606 15.436 0.65 23.72 292 PRO A C 1
ATOM 4420 O O . PRO A 1 292 ? 24.810 -4.857 16.355 0.69 25.35 292 PRO A O 1
ATOM 4431 N N . PHE A 1 293 ? 25.001 -5.315 14.209 0.68 22.17 293 PHE A N 1
ATOM 4432 C CA . PHE A 1 293 ? 25.661 -4.081 13.824 0.71 20.89 293 PHE A CA 1
ATOM 4433 C C . PHE A 1 293 ? 24.858 -3.451 12.694 0.75 20.83 293 PHE A C 1
ATOM 4434 O O . PHE A 1 293 ? 24.232 -4.172 11.903 0.67 22.04 293 PHE A O 1
ATOM 4451 N N . PRO A 1 294 ? 24.949 -2.126 12.514 0.75 20.70 294 PRO A N 1
ATOM 4452 C CA . PRO A 1 294 ? 25.575 -1.194 13.458 0.72 19.99 294 PRO A CA 1
ATOM 4453 C C . PRO A 1 294 ? 24.727 -0.985 14.712 0.74 19.75 294 PRO A C 1
ATOM 4454 O O . PRO A 1 294 ? 23.503 -1.174 14.661 0.76 21.71 294 PRO A O 1
ATOM 4465 N N . MET A 1 295 ? 25.361 -0.552 15.788 0.70 18.71 295 MET A N 1
ATOM 4466 C CA . MET A 1 295 ? 24.619 0.075 16.884 0.71 18.46 295 MET A CA 1
ATOM 4467 C C . MET A 1 295 ? 24.574 1.569 16.603 0.69 18.30 295 MET A C 1
ATOM 4468 O O . MET A 1 295 ? 25.598 2.153 16.236 0.77 20.15 295 MET A O 1
ATOM 4482 N N . PHE A 1 296 ? 23.417 2.192 16.781 0.68 16.72 296 PHE A N 1
ATOM 4483 C CA . PHE A 1 296 ? 23.265 3.639 16.669 0.71 16.87 296 PHE A CA 1
ATOM 4484 C C . PHE A 1 296 ? 23.107 4.238 18.069 0.75 17.56 296 PHE A C 1
ATOM 4485 O O . PHE A 1 296 ? 22.530 3.627 18.959 0.71 18.13 296 PHE A O 1
ATOM 4502 N N . THR A 1 297 ? 23.584 5.454 18.252 0.76 16.84 297 THR A N 1
ATOM 4503 C CA . THR A 1 297 ? 23.271 6.195 19.461 0.75 16.59 297 THR A CA 1
ATOM 4504 C C . THR A 1 297 ? 21.776 6.420 19.562 0.70 15.79 297 THR A C 1
ATOM 4505 O O . THR A 1 297 ? 21.037 6.348 18.577 0.68 16.79 297 THR A O 1
ATOM 4516 N N . SER A 1 298 ? 21.307 6.685 20.781 0.66 15.54 298 SER A N 1
ATOM 4517 C CA . SER A 1 298 ? 19.884 6.852 21.059 0.71 16.20 298 SER A CA 1
ATOM 4518 C C . SER A 1 298 ? 19.599 8.087 21.919 0.66 15.27 298 SER A C 1
ATOM 4519 O O . SER A 1 298 ? 18.485 8.237 22.425 0.69 16.45 298 SER A O 1
ATOM 4527 N N . CYS A 1 299 ? 20.574 8.967 22.063 0.68 15.26 299 CYS A N 1
ATOM 4528 C CA . CYS A 1 299 ? 20.519 10.091 22.988 0.66 14.77 299 CYS A CA 1
ATOM 4529 C C . CYS A 1 299 ? 19.896 11.331 22.403 0.64 14.71 299 CYS A C 1
ATOM 4530 O O . CYS A 1 299 ? 19.555 12.233 23.198 0.72 16.79 299 CYS A O 1
ATOM 4538 N N . CYS A 1 300 ? 19.767 11.454 21.074 0.73 15.06 300 CYS A N 1
ATOM 4539 C CA . CYS A 1 300 ? 19.175 12.616 20.421 0.75 15.06 300 CYS A CA 1
ATOM 4540 C C . CYS A 1 300 ? 17.725 12.290 20.094 0.67 14.20 300 CYS A C 1
ATOM 4541 O O . CYS A 1 300 ? 17.467 11.440 19.252 0.73 15.50 300 CYS A O 1
ATOM 4548 N N . PRO A 1 301 ? 16.796 12.969 20.762 0.78 15.46 301 PRO A N 1
ATOM 4549 C CA . PRO A 1 301 ? 15.360 12.738 20.558 0.68 15.14 301 PRO A CA 1
ATOM 4550 C C . PRO A 1 301 ? 14.911 13.038 19.131 0.75 15.47 301 PRO A C 1
ATOM 4551 O O . PRO A 1 301 ? 13.986 12.400 18.629 0.70 15.90 301 PRO A O 1
ATOM 4562 N N . GLY A 1 302 ? 15.567 13.999 18.489 0.71 15.26 302 GLY A N 1
ATOM 4563 C CA . GLY A 1 302 ? 15.262 14.343 17.103 0.74 15.56 302 GLY A CA 1
ATOM 4564 C C . GLY A 1 302 ? 15.582 13.200 16.166 0.76 15.47 302 GLY A C 1
ATOM 4565 O O . GLY A 1 302 ? 14.762 12.825 15.295 0.73 15.75 302 GLY A O 1
ATOM 4569 N N . TRP A 1 303 ? 16.740 12.595 16.358 0.72 14.86 303 TRP A N 1
ATOM 4570 C CA . TRP A 1 303 ? 17.137 11.366 15.658 0.68 15.04 303 TRP A CA 1
ATOM 4571 C C . TRP A 1 303 ? 16.190 10.225 15.986 0.70 14.96 303 TRP A C 1
ATOM 4572 O O . TRP A 1 303 ? 15.775 9.497 15.089 0.69 15.63 303 TRP A O 1
ATOM 4593 N N . VAL A 1 304 ? 15.820 10.020 17.264 0.75 15.32 304 VAL A N 1
ATOM 4594 C CA . VAL A 1 304 ? 14.896 8.952 17.557 0.71 15.63 304 VAL A CA 1
ATOM 4595 C C . VAL A 1 304 ? 13.611 9.122 16.767 0.67 15.43 304 VAL A C 1
ATOM 4596 O O . VAL A 1 304 ? 13.100 8.163 16.167 0.75 16.99 304 VAL A O 1
ATOM 4609 N N . ARG A 1 305 ? 13.066 10.356 16.729 0.66 15.12 305 ARG A N 1
ATOM 4610 C CA . ARG A 1 305 ? 11.874 10.566 15.924 0.65 14.80 305 ARG A CA 1
ATOM 4611 C C . ARG A 1 305 ? 12.144 10.338 14.443 0.70 15.50 305 ARG A C 1
ATOM 4612 O O . ARG A 1 305 ? 11.283 9.804 13.744 0.74 16.88 305 ARG A O 1
ATOM 4633 N N . GLN A 1 306 ? 13.314 10.732 13.946 0.76 16.28 306 GLN A N 1
ATOM 4634 C CA . GLN A 1 306 ? 13.648 10.475 12.537 0.73 16.33 306 GLN A CA 1
ATOM 4635 C C . GLN A 1 306 ? 13.639 8.992 12.251 0.75 16.80 306 GLN A C 1
ATOM 4636 O O . GLN A 1 306 ? 13.109 8.546 11.228 0.76 17.92 306 GLN A O 1
ATOM 4650 N N . ALA A 1 307 ? 14.228 8.204 13.140 0.75 16.92 307 ALA A N 1
ATOM 4651 C CA . ALA A 1 307 ? 14.212 6.753 12.971 0.70 16.99 307 ALA A CA 1
ATOM 4652 C C . ALA A 1 307 ? 12.781 6.211 13.047 0.64 16.78 307 ALA A C 1
ATOM 4653 O O . ALA A 1 307 ? 12.370 5.397 12.204 0.69 18.26 307 ALA A O 1
ATOM 4660 N N . GLU A 1 308 ? 11.990 6.644 14.039 0.73 17.39 308 GLU A N 1
ATOM 4661 C CA . GLU A 1 308 ? 10.612 6.180 14.139 0.68 17.69 308 GLU A CA 1
ATOM 4662 C C . GLU A 1 308 ? 9.813 6.531 12.889 0.75 18.36 308 GLU A C 1
ATOM 4663 O O . GLU A 1 308 ? 8.972 5.731 12.453 0.74 19.92 308 GLU A O 1
ATOM 4675 N N . ASN A 1 309 ? 10.023 7.736 12.348 0.71 18.18 309 ASN A N 1
ATOM 4676 C CA . ASN A 1 309 ? 9.182 8.269 11.288 0.71 17.88 309 ASN A CA 1
ATOM 4677 C C . ASN A 1 309 ? 9.616 7.845 9.897 0.69 18.41 309 ASN A C 1
ATOM 4678 O O . ASN A 1 309 ? 8.798 7.822 8.985 0.68 20.56 309 ASN A O 1
ATOM 4689 N N . TYR A 1 310 ? 10.897 7.519 9.712 0.72 18.67 310 TYR A N 1
ATOM 4690 C CA . TYR A 1 310 ? 11.470 7.216 8.396 0.72 18.60 310 TYR A CA 1
ATOM 4691 C C . TYR A 1 310 ? 12.227 5.899 8.296 0.68 18.97 310 TYR A C 1
ATOM 4692 O O . TYR A 1 310 ? 12.355 5.378 7.195 0.71 20.47 310 TYR A O 1
ATOM 4710 N N . TYR A 1 311 ? 12.776 5.387 9.396 0.70 19.07 311 TYR A N 1
ATOM 4711 C CA . TYR A 1 311 ? 13.619 4.190 9.383 0.66 18.87 311 TYR A CA 1
ATOM 4712 C C . TYR A 1 311 ? 13.263 3.282 10.562 0.72 19.57 311 TYR A C 1
ATOM 4713 O O . TYR A 1 311 ? 14.148 2.887 11.346 0.71 20.49 311 TYR A O 1
ATOM 4731 N N . PRO A 1 312 ? 12.002 2.838 10.662 0.79 20.70 312 PRO A N 1
ATOM 4732 C CA . PRO A 1 312 ? 11.608 2.050 11.840 0.75 21.50 312 PRO A CA 1
ATOM 4733 C C . PRO A 1 312 ? 12.324 0.717 11.922 0.72 21.78 312 PRO A C 1
ATOM 4734 O O . PRO A 1 312 ? 12.467 0.160 13.014 0.72 22.57 312 PRO A O 1
ATOM 4745 N N . GLU A 1 313 ? 12.801 0.201 10.794 0.63 21.22 313 GLU A N 1
ATOM 4746 C CA . GLU A 1 313 ? 13.585 -1.025 10.768 0.62 22.36 313 GLU A CA 1
ATOM 4747 C C . GLU A 1 313 ? 14.910 -0.898 11.521 0.65 22.66 313 GLU A C 1
ATOM 4748 O O . GLU A 1 313 ? 15.543 -1.926 11.794 0.60 24.21 313 GLU A O 1
ATOM 4760 N N . LEU A 1 314 ? 15.364 0.318 11.828 0.68 21.23 314 LEU A N 1
ATOM 4761 C CA . LEU A 1 314 ? 16.595 0.527 12.586 0.66 21.21 314 LEU A CA 1
ATOM 4762 C C . LEU A 1 314 ? 16.385 0.607 14.100 0.75 20.71 314 LEU A C 1
ATOM 4763 O O . LEU A 1 314 ? 17.376 0.628 14.844 0.79 21.48 314 LEU A O 1
ATOM 4779 N N . LEU A 1 315 ? 15.141 0.636 14.579 0.66 20.15 315 LEU A N 1
ATOM 4780 C CA . LEU A 1 315 ? 14.905 0.944 15.990 0.73 19.97 315 LEU A CA 1
ATOM 4781 C C . LEU A 1 315 ? 15.566 -0.100 16.897 0.75 20.76 315 LEU A C 1
ATOM 4782 O O . LEU A 1 315 ? 16.056 0.238 17.980 0.70 20.47 315 LEU A O 1
ATOM 4798 N N . ASN A 1 316 ? 15.563 -1.369 16.495 0.74 21.97 316 ASN A N 1
ATOM 4799 C CA . ASN A 1 316 ? 16.164 -2.369 17.358 0.74 22.80 316 ASN A CA 1
ATOM 4800 C C . ASN A 1 316 ? 17.686 -2.271 17.423 0.74 22.59 316 ASN A C 1
ATOM 4801 O O . ASN A 1 316 ? 18.306 -2.827 18.347 0.65 24.59 316 ASN A O 1
ATOM 4812 N N . ASN A 1 317 ? 18.292 -1.530 16.494 0.78 21.17 317 ASN A N 1
ATOM 4813 C CA . ASN A 1 317 ? 19.718 -1.281 16.493 0.71 20.81 317 ASN A CA 1
ATOM 4814 C C . ASN A 1 317 ? 20.134 -0.074 17.308 0.68 19.56 317 ASN A C 1
ATOM 4815 O O . ASN A 1 317 ? 21.343 0.127 17.517 0.73 21.43 317 ASN A O 1
ATOM 4826 N N . LEU A 1 318 ? 19.185 0.714 17.781 0.71 18.83 318 LEU A N 1
ATOM 4827 C CA . LEU A 1 318 ? 19.535 1.797 18.683 0.69 19.01 318 LEU A CA 1
ATOM 4828 C C . LEU A 1 318 ? 20.049 1.237 19.998 0.69 19.00 318 LEU A C 1
ATOM 4829 O O . LEU A 1 318 ? 19.506 0.275 20.526 0.67 21.51 318 LEU A O 1
ATOM 4845 N N . SER A 1 319 ? 21.068 1.886 20.554 0.76 18.74 319 SER A N 1
ATOM 4846 C CA . SER A 1 319 ? 21.499 1.588 21.891 0.72 18.32 319 SER A CA 1
ATOM 4847 C C . SER A 1 319 ? 20.338 1.631 22.869 0.67 17.51 319 SER A C 1
ATOM 4848 O O . SER A 1 319 ? 19.517 2.566 22.852 0.73 18.28 319 SER A O 1
ATOM 4856 N N . SER A 1 320 ? 20.291 0.655 23.775 0.71 18.07 320 SER A N 1
ATOM 4857 C CA . SER A 1 320 ? 19.274 0.657 24.802 0.63 18.04 320 SER A CA 1
ATOM 4858 C C . SER A 1 320 ? 19.567 1.598 25.950 0.75 18.13 320 SER A C 1
ATOM 4859 O O . SER A 1 320 ? 18.678 1.822 26.769 0.69 18.22 320 SER A O 1
ATOM 4867 N N . ALA A 1 321 ? 20.749 2.170 26.042 0.73 17.70 321 ALA A N 1
ATOM 4868 C CA . ALA A 1 321 ? 21.018 3.116 27.115 0.64 16.65 321 ALA A CA 1
ATOM 4869 C C . ALA A 1 321 ? 20.049 4.281 27.003 0.65 16.37 321 ALA A C 1
ATOM 4870 O O . ALA A 1 321 ? 19.849 4.810 25.918 0.74 17.18 321 ALA A O 1
ATOM 4877 N N . LYS A 1 322 ? 19.497 4.742 28.129 0.69 16.58 322 LYS A N 1
ATOM 4878 C CA . LYS A 1 322 ? 18.758 5.993 28.106 0.66 15.75 322 LYS A CA 1
ATOM 4879 C C . LYS A 1 322 ? 19.687 7.158 27.783 0.72 16.65 322 LYS A C 1
ATOM 4880 O O . LYS A 1 322 ? 20.913 7.088 27.953 0.72 17.03 322 LYS A O 1
ATOM 4899 N N . SER A 1 323 ? 19.090 8.244 27.273 0.76 16.05 323 SER A N 1
ATOM 4900 C CA . SER A 1 323 ? 19.842 9.453 27.039 0.71 14.88 323 SER A CA 1
ATOM 4901 C C . SER A 1 323 ? 20.367 9.998 28.356 0.74 15.59 323 SER A C 1
ATOM 4902 O O . SER A 1 323 ? 19.825 9.705 29.418 0.72 16.13 323 SER A O 1
ATOM 4910 N N . PRO A 1 324 ? 21.348 10.899 28.312 0.81 16.20 324 PRO A N 1
ATOM 4911 C CA . PRO A 1 324 ? 21.841 11.504 29.555 0.69 15.00 324 PRO A CA 1
ATOM 4912 C C . PRO A 1 324 ? 20.725 12.125 30.379 0.64 14.43 324 PRO A C 1
ATOM 4913 O O . PRO A 1 324 ? 20.677 11.948 31.605 0.75 16.35 324 PRO A O 1
ATOM 4924 N N . GLN A 1 325 ? 19.812 12.824 29.722 0.63 13.89 325 GLN A N 1
ATOM 4925 C CA . GLN A 1 325 ? 18.679 13.426 30.440 0.64 14.46 325 GLN A CA 1
ATOM 4926 C C . GLN A 1 325 ? 17.864 12.357 31.157 0.66 14.60 325 GLN A C 1
ATOM 4927 O O . GLN A 1 325 ? 17.580 12.471 32.354 0.73 15.80 325 GLN A O 1
ATOM 4941 N N . GLN A 1 326 ? 17.431 11.337 30.430 0.72 15.37 326 GLN A N 1
ATOM 4942 C CA . GLN A 1 326 ? 16.514 10.377 30.983 0.73 15.76 326 GLN A CA 1
ATOM 4943 C C . GLN A 1 326 ? 17.202 9.437 31.975 0.71 15.21 326 GLN A C 1
ATOM 4944 O O . GLN A 1 326 ? 16.564 8.994 32.958 0.74 16.96 326 GLN A O 1
ATOM 4958 N N . ILE A 1 327 ? 18.450 9.078 31.719 0.66 15.39 327 ILE A N 1
ATOM 4959 C CA . ILE A 1 327 ? 19.189 8.203 32.627 0.74 16.29 327 ILE A CA 1
ATOM 4960 C C . ILE A 1 327 ? 19.469 8.939 33.935 0.73 16.50 327 ILE A C 1
ATOM 4961 O O . ILE A 1 327 ? 19.343 8.354 35.024 0.76 17.50 327 ILE A O 1
ATOM 4977 N N . PHE A 1 328 ? 19.823 10.227 33.853 0.65 15.63 328 PHE A N 1
ATOM 4978 C CA . PHE A 1 328 ? 19.972 11.058 35.033 0.73 16.84 328 PHE A CA 1
ATOM 4979 C C . PHE A 1 328 ? 18.672 11.096 35.810 0.78 16.86 328 PHE A C 1
ATOM 4980 O O . PHE A 1 328 ? 18.646 10.924 37.030 0.75 17.11 328 PHE A O 1
ATOM 4997 N N . GLY A 1 329 ? 17.585 11.374 35.111 0.74 16.52 329 GLY A N 1
ATOM 4998 C CA . GLY A 1 329 ? 16.307 11.490 35.777 0.66 15.84 329 GLY A CA 1
ATOM 4999 C C . GLY A 1 329 ? 15.921 10.218 36.495 0.74 17.13 329 GLY A C 1
ATOM 5000 O O . GLY A 1 329 ? 15.471 10.228 37.656 0.74 17.55 329 GLY A O 1
ATOM 5004 N N . THR A 1 330 ? 16.101 9.078 35.838 0.72 17.19 330 THR A N 1
ATOM 5005 C CA . THR A 1 330 ? 15.810 7.784 36.472 0.79 18.63 330 THR A CA 1
ATOM 5006 C C . THR A 1 330 ? 16.576 7.645 37.771 0.79 18.45 330 THR A C 1
ATOM 5007 O O . THR A 1 330 ? 16.029 7.238 38.807 0.70 18.69 330 THR A O 1
ATOM 5018 N N . ALA A 1 331 ? 17.874 7.901 37.732 0.77 17.75 331 ALA A N 1
ATOM 5019 C CA . ALA A 1 331 ? 18.720 7.863 38.923 0.74 18.53 331 ALA A CA 1
ATOM 5020 C C . ALA A 1 331 ? 18.291 8.855 39.990 0.77 18.33 331 ALA A C 1
ATOM 5021 O O . ALA A 1 331 ? 18.461 8.604 41.189 0.67 18.31 331 ALA A O 1
ATOM 5028 N N . SER A 1 332 ? 17.804 10.021 39.576 0.69 17.54 332 SER A N 1
ATOM 5029 C CA . SER A 1 332 ? 17.379 11.043 40.535 0.70 17.09 332 SER A CA 1
ATOM 5030 C C . SER A 1 332 ? 16.196 10.622 41.383 0.68 17.40 332 SER A C 1
ATOM 5031 O O . SER A 1 332 ? 15.992 11.214 42.456 0.69 17.91 332 SER A O 1
ATOM 5039 N N . LYS A 1 333 ? 15.418 9.629 40.929 0.76 18.76 333 LYS A N 1
ATOM 5040 C CA . LYS A 1 333 ? 14.261 9.138 41.664 0.75 18.78 333 LYS A CA 1
ATOM 5041 C C . LYS A 1 333 ? 14.530 7.848 42.425 0.70 18.39 333 LYS A C 1
ATOM 5042 O O . LYS A 1 333 ? 13.636 7.383 43.105 0.72 20.03 333 LYS A O 1
ATOM 5061 N N . THR A 1 334 ? 15.727 7.297 42.302 0.71 18.97 334 THR A N 1
ATOM 5062 C CA . THR A 1 334 ? 16.084 5.995 42.841 0.69 19.66 334 THR A CA 1
ATOM 5063 C C . THR A 1 334 ? 17.349 6.121 43.697 0.66 20.39 334 THR A C 1
ATOM 5064 O O . THR A 1 334 ? 17.310 6.112 44.930 0.73 21.99 334 THR A O 1
ATOM 5075 N N . TYR A 1 335 ? 18.491 6.316 43.039 0.67 19.88 335 TYR A N 1
ATOM 5076 C CA . TYR A 1 335 ? 19.759 6.512 43.727 0.71 20.84 335 TYR A CA 1
ATOM 5077 C C . TYR A 1 335 ? 19.741 7.733 44.633 0.77 20.21 335 TYR A C 1
ATOM 5078 O O . TYR A 1 335 ? 20.184 7.658 45.780 0.73 21.08 335 TYR A O 1
ATOM 5096 N N . TYR A 1 336 ? 19.264 8.876 44.144 0.73 19.31 336 TYR A N 1
ATOM 5097 C CA . TYR A 1 336 ? 19.391 10.091 44.946 0.72 19.27 336 TYR A CA 1
ATOM 5098 C C . TYR A 1 336 ? 18.607 10.006 46.262 0.70 18.88 336 TYR A C 1
ATOM 5099 O O . TYR A 1 336 ? 19.183 10.316 47.321 0.72 18.82 336 TYR A O 1
ATOM 5117 N N . PRO A 1 337 ? 17.372 9.499 46.282 0.71 18.95 337 PRO A N 1
ATOM 5118 C CA . PRO A 1 337 ? 16.731 9.226 47.573 0.73 19.77 337 PRO A CA 1
ATOM 5119 C C . PRO A 1 337 ? 17.579 8.343 48.504 0.70 20.10 337 PRO A C 1
ATOM 5120 O O . PRO A 1 337 ? 17.601 8.545 49.725 0.70 20.83 337 PRO A O 1
ATOM 5131 N N . SER A 1 338 ? 18.284 7.351 47.952 0.78 20.67 338 SER A N 1
ATOM 5132 C CA . SER A 1 338 ? 19.053 6.427 48.775 0.75 21.64 338 SER A CA 1
ATOM 5133 C C . SER A 1 338 ? 20.227 7.062 49.505 0.69 20.71 338 SER A C 1
ATOM 5134 O O . SER A 1 338 ? 20.700 6.509 50.504 0.69 21.55 338 SER A O 1
ATOM 5142 N N . ILE A 1 339 ? 20.669 8.228 49.047 0.65 19.55 339 ILE A N 1
ATOM 5143 C CA . ILE A 1 339 ? 21.795 8.918 49.662 0.74 20.59 339 ILE A CA 1
ATOM 5144 C C . ILE A 1 339 ? 21.384 10.194 50.367 0.70 20.64 339 ILE A C 1
ATOM 5145 O O . ILE A 1 339 ? 22.254 10.933 50.880 0.69 21.68 339 ILE A O 1
ATOM 5161 N N . SER A 1 340 ? 20.087 10.480 50.414 0.73 19.92 340 SER A N 1
ATOM 5162 C CA . SER A 1 340 ? 19.587 11.729 50.982 0.77 20.14 340 SER A CA 1
ATOM 5163 C C . SER A 1 340 ? 18.470 11.546 51.996 0.67 19.38 340 SER A C 1
ATOM 5164 O O . SER A 1 340 ? 18.259 12.436 52.818 0.70 20.98 340 SER A O 1
ATOM 5172 N N . GLY A 1 341 ? 17.685 10.468 51.892 0.74 19.62 341 GLY A N 1
ATOM 5173 C CA . GLY A 1 341 ? 16.490 10.303 52.703 0.70 18.91 341 GLY A CA 1
ATOM 5174 C C . GLY A 1 341 ? 15.246 10.937 52.124 0.72 18.93 341 GLY A C 1
ATOM 5175 O O . GLY A 1 341 ? 14.179 10.846 52.759 0.68 18.91 341 GLY A O 1
ATOM 5179 N N . LEU A 1 342 ? 15.345 11.602 50.986 0.67 18.12 342 LEU A N 1
ATOM 5180 C CA . LEU A 1 342 ? 14.162 12.184 50.371 0.63 17.76 342 LEU A CA 1
ATOM 5181 C C . LEU A 1 342 ? 13.163 11.104 49.977 0.70 19.25 342 LEU A C 1
ATOM 5182 O O . LEU A 1 342 ? 13.544 10.048 49.492 0.73 20.42 342 LEU A O 1
ATOM 5198 N N . ASP A 1 343 ? 11.865 11.388 50.134 0.70 19.30 343 ASP A N 1
ATOM 5199 C CA . ASP A 1 343 ? 10.839 10.511 49.559 0.73 19.84 343 ASP A CA 1
ATOM 5200 C C . ASP A 1 343 ? 10.910 10.690 48.049 0.65 19.16 343 ASP A C 1
ATOM 5201 O O . ASP A 1 343 ? 10.804 11.821 47.568 0.68 19.03 343 ASP A O 1
ATOM 5210 N N . PRO A 1 344 ? 11.081 9.615 47.275 0.71 19.51 344 PRO A N 1
ATOM 5211 C CA . PRO A 1 344 ? 11.132 9.749 45.814 0.71 19.71 344 PRO A CA 1
ATOM 5212 C C . PRO A 1 344 ? 10.017 10.585 45.214 0.71 18.44 344 PRO A C 1
ATOM 5213 O O . PRO A 1 344 ? 10.248 11.312 44.254 0.67 19.45 344 PRO A O 1
ATOM 5224 N N . LYS A 1 345 ? 8.809 10.506 45.757 0.70 19.07 345 LYS A N 1
ATOM 5225 C CA . LYS A 1 345 ? 7.672 11.223 45.199 0.69 19.47 345 LYS A CA 1
ATOM 5226 C C . LYS A 1 345 ? 7.810 12.716 45.346 0.71 18.40 345 LYS A C 1
ATOM 5227 O O . LYS A 1 345 ? 7.133 13.457 44.636 0.67 19.10 345 LYS A O 1
ATOM 5246 N N . ASN A 1 346 ? 8.644 13.177 46.266 0.70 18.20 346 ASN A N 1
ATOM 5247 C CA . ASN A 1 346 ? 8.839 14.597 46.489 0.66 17.47 346 ASN A CA 1
ATOM 5248 C C . ASN A 1 346 ? 10.002 15.187 45.712 0.66 16.97 346 ASN A C 1
ATOM 5249 O O . ASN A 1 346 ? 10.176 16.404 45.735 0.65 17.84 346 ASN A O 1
ATOM 5260 N N . VAL A 1 347 ? 10.800 14.365 45.021 0.69 17.14 347 VAL A N 1
ATOM 5261 C CA . VAL A 1 347 ? 11.851 14.868 44.163 0.69 17.29 347 VAL A CA 1
ATOM 5262 C C . VAL A 1 347 ? 11.207 15.356 42.883 0.73 17.24 347 VAL A C 1
ATOM 5263 O O . VAL A 1 347 ? 10.405 14.636 42.269 0.63 17.34 347 VAL A O 1
ATOM 5276 N N . PHE A 1 348 ? 11.568 16.546 42.462 0.65 15.90 348 PHE A N 1
ATOM 5277 C CA . PHE A 1 348 ? 11.081 17.129 41.204 0.69 16.05 348 PHE A CA 1
ATOM 5278 C C . PHE A 1 348 ? 12.319 17.491 40.399 0.76 16.39 348 PHE A C 1
ATOM 5279 O O . PHE A 1 348 ? 13.115 18.333 40.833 0.72 16.88 348 PHE A O 1
ATOM 5296 N N . THR A 1 349 ? 12.499 16.836 39.247 0.73 16.08 349 THR A N 1
ATOM 5297 C CA . THR A 1 349 ? 13.742 16.955 38.497 0.72 15.93 349 THR A CA 1
ATOM 5298 C C . THR A 1 349 ? 13.551 17.832 37.262 0.74 15.49 349 THR A C 1
ATOM 5299 O O . THR A 1 349 ? 12.735 17.497 36.396 0.71 16.18 349 THR A O 1
ATOM 5310 N N . VAL A 1 350 ? 14.330 18.903 37.199 0.66 14.79 350 VAL A N 1
ATOM 5311 C CA . VAL A 1 350 ? 14.303 19.887 36.112 0.75 15.86 350 VAL A CA 1
ATOM 5312 C C . VAL A 1 350 ? 15.618 19.797 35.343 0.74 15.52 350 VAL A C 1
ATOM 5313 O O . VAL A 1 350 ? 16.685 19.846 35.953 0.74 16.67 350 VAL A O 1
ATOM 5326 N N . THR A 1 351 ? 15.533 19.752 34.006 0.71 15.03 351 THR A N 1
ATOM 5327 C CA . THR A 1 351 ? 16.725 19.914 33.205 0.72 14.75 351 THR A CA 1
ATOM 5328 C C . THR A 1 351 ? 16.676 21.226 32.449 0.73 14.95 351 THR A C 1
ATOM 5329 O O . THR A 1 351 ? 15.609 21.778 32.187 0.74 15.72 351 THR A O 1
ATOM 5340 N N . VAL A 1 352 ? 17.865 21.725 32.098 0.70 14.79 352 VAL A N 1
ATOM 5341 C CA . VAL A 1 352 ? 18.055 22.896 31.254 0.67 14.29 352 VAL A CA 1
ATOM 5342 C C . VAL A 1 352 ? 18.762 22.401 30.008 0.72 14.76 352 VAL A C 1
ATOM 5343 O O . VAL A 1 352 ? 19.870 21.862 30.106 0.78 16.82 352 VAL A O 1
ATOM 5356 N N . MET A 1 353 ? 18.135 22.541 28.844 0.70 14.67 353 MET A N 1
ATOM 5357 C CA A MET A 1 353 ? 18.592 21.914 27.625 0.78 15.22 353 MET A CA 1
ATOM 5358 C CA B MET A 1 353 ? 18.654 21.926 27.645 0.03 14.80 353 MET A CA 1
ATOM 5359 C C . MET A 1 353 ? 18.702 22.915 26.491 0.73 14.80 353 MET A C 1
ATOM 5360 O O . MET A 1 353 ? 17.918 23.869 26.425 0.75 15.48 353 MET A O 1
ATOM 5386 N N . PRO A 1 354 ? 19.578 22.659 25.532 0.78 15.22 354 PRO A N 1
ATOM 5387 C CA . PRO A 1 354 ? 19.674 23.501 24.336 0.75 14.86 354 PRO A CA 1
ATOM 5388 C C . PRO A 1 354 ? 18.671 23.094 23.261 0.68 14.14 354 PRO A C 1
ATOM 5389 O O . PRO A 1 354 ? 18.880 23.395 22.090 0.77 15.65 354 PRO A O 1
ATOM 5400 N N . CYS A 1 355 ? 17.593 22.430 23.664 0.68 14.48 355 CYS A N 1
ATOM 5401 C CA . CYS A 1 355 ? 16.830 21.564 22.775 0.82 15.78 355 CYS A CA 1
ATOM 5402 C C . CYS A 1 355 ? 15.356 21.652 23.090 0.78 15.68 355 CYS A C 1
ATOM 5403 O O . CYS A 1 355 ? 14.968 21.625 24.258 0.78 17.13 355 CYS A O 1
ATOM 5410 N N . THR A 1 356 ? 14.538 21.679 22.038 0.73 14.76 356 THR A N 1
ATOM 5411 C CA . THR A 1 356 ? 13.106 21.547 22.187 0.77 14.98 356 THR A CA 1
ATOM 5412 C C . THR A 1 356 ? 12.614 20.096 22.180 0.79 15.25 356 THR A C 1
ATOM 5413 O O . THR A 1 356 ? 11.598 19.784 22.810 0.75 15.20 356 THR A O 1
ATOM 5424 N N A SER A 1 357 ? 13.293 19.222 21.570 0.89 13.43 357 SER A N 1
ATOM 5425 N N B SER A 1 357 ? 13.306 19.206 21.455 0.11 19.93 357 SER A N 1
ATOM 5426 C CA A SER A 1 357 ? 12.822 17.841 21.359 0.74 14.13 357 SER A CA 1
ATOM 5427 C CA B SER A 1 357 ? 12.849 17.820 21.354 0.26 23.93 357 SER A CA 1
ATOM 5428 C C A SER A 1 357 ? 12.957 17.010 22.640 0.75 13.81 357 SER A C 1
ATOM 5429 C C B SER A 1 357 ? 12.997 17.084 22.677 0.25 19.97 357 SER A C 1
ATOM 5430 O O A SER A 1 357 ? 12.191 16.065 22.848 0.84 14.83 357 SER A O 1
ATOM 5431 O O B SER A 1 357 ? 12.311 16.081 22.906 0.16 20.58 357 SER A O 1
ATOM 5446 N N . LYS A 1 358 ? 13.866 17.576 23.556 0.80 15.16 358 LYS A N 1
ATOM 5447 C CA . LYS A 1 358 ? 14.012 17.025 24.894 0.78 15.02 358 LYS A CA 1
ATOM 5448 C C . LYS A 1 358 ? 12.734 17.133 25.707 0.67 14.07 358 LYS A C 1
ATOM 5449 O O . LYS A 1 358 ? 12.526 16.340 26.623 0.78 15.88 358 LYS A O 1
ATOM 5468 N N . LYS A 1 359 ? 11.883 18.131 25.432 0.76 14.95 359 LYS A N 1
ATOM 5469 C CA . LYS A 1 359 ? 10.597 18.232 26.133 0.79 15.57 359 LYS A CA 1
ATOM 5470 C C . LYS A 1 359 ? 9.685 17.069 25.754 0.71 15.18 359 LYS A C 1
ATOM 5471 O O . LYS A 1 359 ? 8.979 16.511 26.588 0.69 16.15 359 LYS A O 1
ATOM 5490 N N . PHE A 1 360 ? 9.678 16.700 24.469 0.67 14.52 360 PHE A N 1
ATOM 5491 C CA . PHE A 1 360 ? 8.921 15.560 24.007 0.71 15.43 360 PHE A CA 1
ATOM 5492 C C . PHE A 1 360 ? 9.452 14.267 24.639 0.74 15.63 360 PHE A C 1
ATOM 5493 O O . PHE A 1 360 ? 8.699 13.427 25.133 0.76 16.60 360 PHE A O 1
ATOM 5510 N N . GLU A 1 361 ? 10.776 14.110 24.664 0.73 15.36 361 GLU A N 1
ATOM 5511 C CA . GLU A 1 361 ? 11.390 12.931 25.261 0.65 14.28 361 GLU A CA 1
ATOM 5512 C C . GLU A 1 361 ? 10.981 12.769 26.716 0.70 15.29 361 GLU A C 1
ATOM 5513 O O . GLU A 1 361 ? 10.569 11.692 27.157 0.75 16.46 361 GLU A O 1
ATOM 5525 N N . ALA A 1 362 ? 11.075 13.836 27.486 0.76 15.81 362 ALA A N 1
ATOM 5526 C CA . ALA A 1 362 ? 10.758 13.794 28.915 0.77 15.99 362 ALA A CA 1
ATOM 5527 C C . ALA A 1 362 ? 9.313 13.473 29.180 0.74 15.59 362 ALA A C 1
ATOM 5528 O O . ALA A 1 362 ? 8.993 12.935 30.241 0.72 16.61 362 ALA A O 1
ATOM 5535 N N . ASP A 1 363 ? 8.421 13.795 28.249 0.73 16.25 363 ASP A N 1
ATOM 5536 C CA . ASP A 1 363 ? 7.005 13.569 28.371 0.76 16.51 363 ASP A CA 1
ATOM 5537 C C . ASP A 1 363 ? 6.521 12.263 27.724 0.75 17.12 363 ASP A C 1
ATOM 5538 O O . ASP A 1 363 ? 5.325 11.993 27.721 0.73 18.66 363 ASP A O 1
ATOM 5547 N N . ARG A 1 364 ? 7.426 11.425 27.217 0.79 17.61 364 ARG A N 1
ATOM 5548 C CA . ARG A 1 364 ? 6.979 10.154 26.660 0.74 17.83 364 ARG A CA 1
ATOM 5549 C C . ARG A 1 364 ? 6.333 9.331 27.768 0.71 17.92 364 ARG A C 1
ATOM 5550 O O . ARG A 1 364 ? 6.894 9.210 28.872 0.77 18.98 364 ARG A O 1
ATOM 5571 N N . PRO A 1 365 ? 5.179 8.711 27.525 0.69 19.14 365 PRO A N 1
ATOM 5572 C CA . PRO A 1 365 ? 4.481 8.025 28.619 0.70 20.14 365 PRO A CA 1
ATOM 5573 C C . PRO A 1 365 ? 5.316 7.040 29.406 0.80 20.32 365 PRO A C 1
ATOM 5574 O O . PRO A 1 365 ? 5.217 7.019 30.635 0.72 20.74 365 PRO A O 1
ATOM 5585 N N . GLN A 1 366 ? 6.148 6.241 28.761 0.75 20.06 366 GLN A N 1
ATOM 5586 C CA . GLN A 1 366 ? 6.893 5.193 29.444 0.71 20.22 366 GLN A CA 1
ATOM 5587 C C . GLN A 1 366 ? 8.155 5.659 30.119 0.80 19.49 366 GLN A C 1
ATOM 5588 O O . GLN A 1 366 ? 8.834 4.828 30.739 0.73 19.94 366 GLN A O 1
ATOM 5602 N N . MET A 1 367 ? 8.490 6.946 30.044 0.72 18.66 367 MET A N 1
ATOM 5603 C CA . MET A 1 367 ? 9.675 7.479 30.720 0.74 18.16 367 MET A CA 1
ATOM 5604 C C . MET A 1 367 ? 9.395 7.787 32.201 0.66 17.47 367 MET A C 1
ATOM 5605 O O . MET A 1 367 ? 9.473 8.927 32.679 0.75 18.28 367 MET A O 1
ATOM 5619 N N . GLU A 1 368 ? 9.018 6.741 32.920 0.75 18.56 368 GLU A N 1
ATOM 5620 C CA . GLU A 1 368 ? 8.646 6.822 34.323 0.72 19.25 368 GLU A CA 1
ATOM 5621 C C . GLU A 1 368 ? 8.735 5.420 34.908 0.69 20.32 368 GLU A C 1
ATOM 5622 O O . GLU A 1 368 ? 8.771 4.440 34.165 0.71 22.20 368 GLU A O 1
ATOM 5634 N N . LYS A 1 369 ? 8.750 5.335 36.222 0.67 20.38 369 LYS A N 1
ATOM 5635 C CA . LYS A 1 369 ? 8.748 4.060 36.917 0.66 23.04 369 LYS A CA 1
ATOM 5636 C C . LYS A 1 369 ? 8.021 4.269 38.232 0.69 23.77 369 LYS A C 1
ATOM 5637 O O . LYS A 1 369 ? 8.240 5.258 38.920 0.78 24.53 369 LYS A O 1
ATOM 5656 N N . ASP A 1 370 ? 7.148 3.347 38.588 0.59 24.52 370 ASP A N 1
ATOM 5657 C CA . ASP A 1 370 ? 6.440 3.435 39.858 0.61 25.54 370 ASP A CA 1
ATOM 5658 C C . ASP A 1 370 ? 5.718 4.760 40.015 0.70 24.79 370 ASP A C 1
ATOM 5659 O O . ASP A 1 370 ? 5.613 5.283 41.121 0.57 25.41 370 ASP A O 1
ATOM 5668 N N . GLY A 1 371 ? 5.200 5.289 38.896 0.63 24.23 371 GLY A N 1
ATOM 5669 C CA . GLY A 1 371 ? 4.455 6.530 38.870 0.56 23.67 371 GLY A CA 1
ATOM 5670 C C . GLY A 1 371 ? 5.276 7.804 38.925 0.67 22.29 371 GLY A C 1
ATOM 5671 O O . GLY A 1 371 ? 4.697 8.896 38.980 0.56 23.31 371 GLY A O 1
ATOM 5675 N N . LEU A 1 372 ? 6.575 7.703 38.942 0.66 19.71 372 LEU A N 1
ATOM 5676 C CA . LEU A 1 372 ? 7.467 8.834 39.072 0.66 19.23 372 LEU A CA 1
ATOM 5677 C C . LEU A 1 372 ? 8.115 9.086 37.722 0.74 18.89 372 LEU A C 1
ATOM 5678 O O . LEU A 1 372 ? 8.778 8.195 37.174 0.65 18.50 372 LEU A O 1
ATOM 5694 N N . ARG A 1 373 ? 7.926 10.278 37.191 0.68 18.06 373 ARG A N 1
ATOM 5695 C CA . ARG A 1 373 ? 8.553 10.643 35.944 0.72 17.94 373 ARG A CA 1
ATOM 5696 C C . ARG A 1 373 ? 10.064 10.605 36.131 0.74 17.28 373 ARG A C 1
ATOM 5697 O O . ARG A 1 373 ? 10.598 11.064 37.156 0.75 17.99 373 ARG A O 1
ATOM 5718 N N . ASP A 1 374 ? 10.799 10.190 35.085 0.71 16.57 374 ASP A N 1
ATOM 5719 C CA . ASP A 1 374 ? 12.243 10.373 35.135 0.71 17.07 374 ASP A CA 1
ATOM 5720 C C . ASP A 1 374 ? 12.577 11.867 35.255 0.70 16.19 374 ASP A C 1
ATOM 5721 O O . ASP A 1 374 ? 13.425 12.263 36.051 0.76 17.27 374 ASP A O 1
ATOM 5730 N N . ILE A 1 375 ? 11.917 12.684 34.438 0.69 15.54 375 ILE A N 1
ATOM 5731 C CA . ILE A 1 375 ? 12.174 14.101 34.311 0.71 15.33 375 ILE A CA 1
ATOM 5732 C C . ILE A 1 375 ? 10.842 14.813 34.351 0.77 16.15 375 ILE A C 1
ATOM 5733 O O . ILE A 1 375 ? 9.936 14.496 33.574 0.79 17.46 375 ILE A O 1
ATOM 5749 N N . ASP A 1 376 ? 10.693 15.754 35.289 0.69 14.99 376 ASP A N 1
ATOM 5750 C CA . ASP A 1 376 ? 9.428 16.456 35.498 0.71 15.62 376 ASP A CA 1
ATOM 5751 C C . ASP A 1 376 ? 9.270 17.705 34.647 0.67 15.25 376 ASP A C 1
ATOM 5752 O O . ASP A 1 376 ? 8.154 18.089 34.337 0.73 16.80 376 ASP A O 1
ATOM 5761 N N . ALA A 1 377 ? 10.375 18.361 34.283 0.77 15.75 377 ALA A N 1
ATOM 5762 C CA . ALA A 1 377 ? 10.317 19.589 33.484 0.74 15.36 377 ALA A CA 1
ATOM 5763 C C . ALA A 1 377 ? 11.638 19.758 32.762 0.70 14.49 377 ALA A C 1
ATOM 5764 O O . ALA A 1 377 ? 12.682 19.399 33.292 0.76 15.85 377 ALA A O 1
ATOM 5771 N N . VAL A 1 378 ? 11.555 20.329 31.561 0.69 14.40 378 VAL A N 1
ATOM 5772 C CA . VAL A 1 378 ? 12.691 20.654 30.716 0.70 14.37 378 VAL A CA 1
ATOM 5773 C C . VAL A 1 378 ? 12.534 22.093 30.284 0.72 14.70 378 VAL A C 1
ATOM 5774 O O . VAL A 1 378 ? 11.544 22.412 29.605 0.68 15.05 378 VAL A O 1
ATOM 5787 N N . ILE A 1 379 ? 13.474 22.953 30.645 0.75 14.94 379 ILE A N 1
ATOM 5788 C CA . ILE A 1 379 ? 13.482 24.342 30.170 0.74 15.57 379 ILE A CA 1
ATOM 5789 C C . ILE A 1 379 ? 14.652 24.529 29.229 0.76 15.09 379 ILE A C 1
ATOM 5790 O O . ILE A 1 379 ? 15.720 23.930 29.406 0.75 15.90 379 ILE A O 1
ATOM 5806 N N . THR A 1 380 ? 14.440 25.338 28.197 0.82 15.41 380 THR A N 1
ATOM 5807 C CA . THR A 1 380 ? 15.535 25.607 27.272 0.81 15.11 380 THR A CA 1
ATOM 5808 C C . THR A 1 380 ? 16.542 26.606 27.853 0.76 14.71 380 THR A C 1
ATOM 5809 O O . THR A 1 380 ? 16.284 27.307 28.833 0.73 15.20 380 THR A O 1
ATOM 5820 N N . THR A 1 381 ? 17.672 26.743 27.169 0.68 14.51 381 THR A N 1
ATOM 5821 C CA . THR A 1 381 ? 18.639 27.782 27.484 0.75 15.10 381 THR A CA 1
ATOM 5822 C C . THR A 1 381 ? 17.960 29.132 27.542 0.71 14.88 381 THR A C 1
ATOM 5823 O O . THR A 1 381 ? 18.214 29.946 28.437 0.73 15.72 381 THR A O 1
ATOM 5834 N N . ARG A 1 382 ? 17.088 29.405 26.549 0.77 15.71 382 ARG A N 1
ATOM 5835 C CA . ARG A 1 382 ? 16.374 30.675 26.501 0.75 15.88 382 ARG A CA 1
ATOM 5836 C C . ARG A 1 382 ? 15.453 30.850 27.703 0.68 15.22 382 ARG A C 1
ATOM 5837 O O . ARG A 1 382 ? 15.375 31.944 28.285 0.72 16.26 382 ARG A O 1
ATOM 5858 N N . GLU A 1 383 ? 14.722 29.802 28.084 0.73 15.44 383 GLU A N 1
ATOM 5859 C CA . GLU A 1 383 ? 13.850 29.891 29.256 0.64 14.60 383 GLU A CA 1
ATOM 5860 C C . GLU A 1 383 ? 14.641 30.145 30.535 0.66 14.82 383 GLU A C 1
ATOM 5861 O O . GLU A 1 383 ? 14.219 30.941 31.364 0.76 16.44 383 GLU A O 1
ATOM 5873 N N . LEU A 1 384 ? 15.789 29.481 30.706 0.66 14.87 384 LEU A N 1
ATOM 5874 C CA . LEU A 1 384 ? 16.594 29.764 31.887 0.69 15.57 384 LEU A CA 1
ATOM 5875 C C . LEU A 1 384 ? 17.082 31.214 31.891 0.72 15.96 384 LEU A C 1
ATOM 5876 O O . LEU A 1 384 ? 17.038 31.878 32.928 0.74 16.70 384 LEU A O 1
ATOM 5892 N N . ALA A 1 385 ? 17.519 31.730 30.747 0.70 15.75 385 ALA A N 1
ATOM 5893 C CA . ALA A 1 385 ? 17.968 33.120 30.722 0.69 16.17 385 ALA A CA 1
ATOM 5894 C C . ALA A 1 385 ? 16.845 34.066 31.158 0.70 16.57 385 ALA A C 1
ATOM 5895 O O . ALA A 1 385 ? 17.092 35.005 31.899 0.77 18.21 385 ALA A O 1
ATOM 5902 N N . LYS A 1 386 ? 15.620 33.823 30.666 0.70 16.75 386 LYS A N 1
ATOM 5903 C CA . LYS A 1 386 ? 14.492 34.644 31.064 0.72 17.61 386 LYS A CA 1
ATOM 5904 C C . LYS A 1 386 ? 14.227 34.551 32.556 0.71 17.43 386 LYS A C 1
ATOM 5905 O O . LYS A 1 386 ? 13.934 35.551 33.220 0.71 18.05 386 LYS A O 1
ATOM 5924 N N . MET A 1 387 ? 14.316 33.355 33.109 0.73 17.26 387 MET A N 1
ATOM 5925 C CA A MET A 1 387 ? 14.103 33.172 34.538 0.30 17.74 387 MET A CA 1
ATOM 5926 C CA B MET A 1 387 ? 14.104 33.164 34.536 0.49 18.02 387 MET A CA 1
ATOM 5927 C C . MET A 1 387 ? 15.123 33.963 35.348 0.74 17.50 387 MET A C 1
ATOM 5928 O O . MET A 1 387 ? 14.783 34.601 36.353 0.71 17.89 387 MET A O 1
ATOM 5954 N N . ILE A 1 388 ? 16.386 33.933 34.936 0.75 17.33 388 ILE A N 1
ATOM 5955 C CA . ILE A 1 388 ? 17.452 34.687 35.599 0.73 17.97 388 ILE A CA 1
ATOM 5956 C C . ILE A 1 388 ? 17.183 36.184 35.522 0.68 18.53 388 ILE A C 1
ATOM 5957 O O . ILE A 1 388 ? 17.292 36.903 36.529 0.70 19.87 388 ILE A O 1
ATOM 5973 N N . LYS A 1 389 ? 16.809 36.681 34.342 0.73 18.74 389 LYS A N 1
ATOM 5974 C CA . LYS A 1 389 ? 16.520 38.099 34.151 0.72 19.19 389 LYS A CA 1
ATOM 5975 C C . LYS A 1 389 ? 15.318 38.534 34.941 0.65 19.46 389 LYS A C 1
ATOM 5976 O O . LYS A 1 389 ? 15.331 39.620 35.517 0.68 20.00 389 LYS A O 1
ATOM 5995 N N . ASP A 1 390 ? 14.263 37.715 34.960 0.75 19.74 390 ASP A N 1
ATOM 5996 C CA . ASP A 1 390 ? 13.062 38.091 35.705 0.70 20.36 390 ASP A CA 1
ATOM 5997 C C . ASP A 1 390 ? 13.347 38.209 37.196 0.69 21.08 390 ASP A C 1
ATOM 5998 O O . ASP A 1 390 ? 12.708 38.998 37.899 0.67 22.13 390 ASP A O 1
ATOM 6007 N N . ALA A 1 391 ? 14.283 37.428 37.705 0.74 20.92 391 ALA A N 1
ATOM 6008 C CA . ALA A 1 391 ? 14.725 37.480 39.094 0.77 21.35 391 ALA A CA 1
ATOM 6009 C C . ALA A 1 391 ? 15.731 38.597 39.360 0.73 21.20 391 ALA A C 1
ATOM 6010 O O . ALA A 1 391 ? 16.169 38.763 40.501 0.64 22.33 391 ALA A O 1
ATOM 6017 N N . LYS A 1 392 ? 16.110 39.361 38.340 0.68 21.12 392 LYS A N 1
ATOM 6018 C CA . LYS A 1 392 ? 17.039 40.482 38.470 0.69 22.33 392 LYS A CA 1
ATOM 6019 C C . LYS A 1 392 ? 18.413 40.027 38.941 0.67 22.62 392 LYS A C 1
ATOM 6020 O O . LYS A 1 392 ? 19.145 40.773 39.600 0.64 24.53 392 LYS A O 1
ATOM 6039 N N . ILE A 1 393 ? 18.798 38.821 38.569 0.70 21.62 393 ILE A N 1
ATOM 6040 C CA . ILE A 1 393 ? 20.116 38.305 38.948 0.70 21.64 393 ILE A CA 1
ATOM 6041 C C . ILE A 1 393 ? 21.177 38.902 38.017 0.71 21.52 393 ILE A C 1
ATOM 6042 O O . ILE A 1 393 ? 21.053 38.768 36.798 0.64 21.67 393 ILE A O 1
ATOM 6058 N N . PRO A 1 394 ? 22.262 39.506 38.558 0.69 22.13 394 PRO A N 1
ATOM 6059 C CA . PRO A 1 394 ? 23.288 40.161 37.705 0.60 22.08 394 PRO A CA 1
ATOM 6060 C C . PRO A 1 394 ? 24.294 39.141 37.190 0.72 22.32 394 PRO A C 1
ATOM 6061 O O . PRO A 1 394 ? 25.446 39.060 37.631 0.69 23.31 394 PRO A O 1
ATOM 6072 N N . PHE A 1 395 ? 23.808 38.337 36.249 0.72 22.51 395 PHE A N 1
ATOM 6073 C CA . PHE A 1 395 ? 24.527 37.154 35.815 0.78 21.50 395 PHE A CA 1
ATOM 6074 C C . PHE A 1 395 ? 25.978 37.424 35.452 0.69 21.96 395 PHE A C 1
ATOM 6075 O O . PHE A 1 395 ? 26.857 36.654 35.871 0.74 22.61 395 PHE A O 1
ATOM 6092 N N . ALA A 1 396 ? 26.235 38.483 34.653 0.61 22.06 396 ALA A N 1
ATOM 6093 C CA . ALA A 1 396 ? 27.550 38.722 34.055 0.61 23.36 396 ALA A CA 1
ATOM 6094 C C . ALA A 1 396 ? 28.603 38.993 35.111 0.58 24.12 396 ALA A C 1
ATOM 6095 O O . ALA A 1 396 ? 29.806 38.930 34.810 0.48 24.83 396 ALA A O 1
ATOM 6102 N N . LYS A 1 397 ? 28.199 39.320 36.354 0.70 24.51 397 LYS A N 1
ATOM 6103 C CA . LYS A 1 397 ? 29.144 39.626 37.422 0.59 24.85 397 LYS A CA 1
ATOM 6104 C C . LYS A 1 397 ? 29.021 38.674 38.618 0.66 25.14 397 LYS A C 1
ATOM 6105 O O . LYS A 1 397 ? 29.632 38.911 39.651 0.58 25.48 397 LYS A O 1
ATOM 6124 N N . LEU A 1 398 ? 28.315 37.547 38.470 0.66 24.84 398 LEU A N 1
ATOM 6125 C CA . LEU A 1 398 ? 28.232 36.584 39.562 0.78 23.74 398 LEU A CA 1
ATOM 6126 C C . LEU A 1 398 ? 29.582 35.909 39.810 0.71 23.49 398 LEU A C 1
ATOM 6127 O O . LEU A 1 398 ? 30.373 35.700 38.887 0.69 23.66 398 LEU A O 1
ATOM 6143 N N . GLU A 1 399 ? 29.824 35.541 41.069 0.74 24.28 399 GLU A N 1
ATOM 6144 C CA . GLU A 1 399 ? 30.957 34.669 41.407 0.79 24.72 399 GLU A CA 1
ATOM 6145 C C . GLU A 1 399 ? 30.673 33.226 41.019 0.73 24.16 399 GLU A C 1
ATOM 6146 O O . GLU A 1 399 ? 29.520 32.807 40.937 0.64 24.96 399 GLU A O 1
ATOM 6158 N N . ASP A 1 400 ? 31.736 32.466 40.759 0.72 23.51 400 ASP A N 1
ATOM 6159 C CA . ASP A 1 400 ? 31.611 31.058 40.429 0.76 23.89 400 ASP A CA 1
ATOM 6160 C C . ASP A 1 400 ? 31.298 30.240 41.672 0.77 23.78 400 ASP A C 1
ATOM 6161 O O . ASP A 1 400 ? 31.834 30.492 42.764 0.63 25.57 400 ASP A O 1
ATOM 6170 N N . SER A 1 401 ? 30.480 29.222 41.494 0.73 23.13 401 SER A N 1
ATOM 6171 C CA . SER A 1 401 ? 30.320 28.173 42.491 0.78 23.59 401 SER A CA 1
ATOM 6172 C C . SER A 1 401 ? 30.448 26.839 41.792 0.79 24.16 401 SER A C 1
ATOM 6173 O O . SER A 1 401 ? 30.649 26.780 40.583 0.76 23.63 401 SER A O 1
ATOM 6181 N N . GLU A 1 402 ? 30.344 25.764 42.552 0.70 24.80 402 GLU A N 1
ATOM 6182 C CA . GLU A 1 402 ? 30.479 24.409 42.049 0.80 24.51 402 GLU A CA 1
ATOM 6183 C C . GLU A 1 402 ? 29.157 23.664 42.150 0.77 23.00 402 GLU A C 1
ATOM 6184 O O . GLU A 1 402 ? 28.266 24.044 42.901 0.71 23.71 402 GLU A O 1
ATOM 6196 N N . ALA A 1 403 ? 29.039 22.583 41.397 0.70 21.80 403 ALA A N 1
ATOM 6197 C CA . ALA A 1 403 ? 27.867 21.733 41.516 0.66 21.26 403 ALA A CA 1
ATOM 6198 C C . ALA A 1 403 ? 27.927 20.935 42.810 0.68 20.44 403 ALA A C 1
ATOM 6199 O O . ALA A 1 403 ? 28.994 20.698 43.377 0.68 21.18 403 ALA A O 1
ATOM 6206 N N . ASP A 1 404 ? 26.784 20.472 43.246 0.72 20.46 404 ASP A N 1
ATOM 6207 C CA . ASP A 1 404 ? 26.743 19.438 44.258 0.75 20.40 404 ASP A CA 1
ATOM 6208 C C . ASP A 1 404 ? 27.306 18.159 43.644 0.68 19.96 404 ASP A C 1
ATOM 6209 O O . ASP A 1 404 ? 26.871 17.749 42.569 0.65 19.29 404 ASP A O 1
ATOM 6218 N N . PRO A 1 405 ? 28.264 17.495 44.290 0.73 20.97 405 PRO A N 1
ATOM 6219 C CA . PRO A 1 405 ? 29.046 16.471 43.561 0.72 21.62 405 PRO A CA 1
ATOM 6220 C C . PRO A 1 405 ? 28.332 15.176 43.256 0.70 20.52 405 PRO A C 1
ATOM 6221 O O . PRO A 1 405 ? 28.701 14.511 42.268 0.71 21.40 405 PRO A O 1
ATOM 6232 N N . ALA A 1 406 ? 27.403 14.729 44.103 0.66 19.87 406 ALA A N 1
ATOM 6233 C CA . ALA A 1 406 ? 26.993 13.331 44.031 0.70 20.02 406 ALA A CA 1
ATOM 6234 C C . ALA A 1 406 ? 26.409 12.943 42.676 0.66 19.93 406 ALA A C 1
ATOM 6235 O O . ALA A 1 406 ? 26.543 11.783 42.268 0.70 20.50 406 ALA A O 1
ATOM 6242 N N . MET A 1 407 ? 25.703 13.862 42.017 0.69 19.06 407 MET A N 1
ATOM 6243 C CA . MET A 1 407 ? 25.232 13.683 40.639 0.67 18.71 407 MET A CA 1
ATOM 6244 C C . MET A 1 407 ? 25.634 14.884 39.797 0.72 18.66 407 MET A C 1
ATOM 6245 O O . MET A 1 407 ? 24.947 15.267 38.857 0.68 18.33 407 MET A O 1
ATOM 6259 N N . GLY A 1 408 ? 26.762 15.500 40.160 0.69 18.80 408 GLY A N 1
ATOM 6260 C CA . GLY A 1 408 ? 27.225 16.730 39.539 0.64 18.74 408 GLY A CA 1
ATOM 6261 C C . GLY A 1 408 ? 28.646 16.692 38.994 0.75 19.19 408 GLY A C 1
ATOM 6262 O O . GLY A 1 408 ? 28.950 17.433 38.074 0.73 20.63 408 GLY A O 1
ATOM 6266 N N . GLU A 1 409 ? 29.519 15.808 39.489 0.67 19.10 409 GLU A N 1
ATOM 6267 C CA . GLU A 1 409 ? 30.818 15.626 38.867 0.77 20.47 409 GLU A CA 1
ATOM 6268 C C . GLU A 1 409 ? 30.639 15.119 37.437 0.77 19.42 409 GLU A C 1
ATOM 6269 O O . GLU A 1 409 ? 29.744 14.325 37.134 0.65 18.86 409 GLU A O 1
ATOM 6281 N N . TYR A 1 410 ? 31.549 15.543 36.570 0.74 19.40 410 TYR A N 1
ATOM 6282 C CA . TYR A 1 410 ? 31.593 14.989 35.229 0.66 17.89 410 TYR A CA 1
ATOM 6283 C C . TYR A 1 410 ? 33.014 14.885 34.729 0.72 18.73 410 TYR A C 1
ATOM 6284 O O . TYR A 1 410 ? 33.894 15.677 35.094 0.76 19.70 410 TYR A O 1
ATOM 6302 N N . SER A 1 411 ? 33.238 13.865 33.899 0.79 19.22 411 SER A N 1
ATOM 6303 C CA . SER A 1 411 ? 34.491 13.705 33.197 0.74 19.57 411 SER A CA 1
ATOM 6304 C C . SER A 1 411 ? 34.517 14.550 31.918 0.69 18.70 411 SER A C 1
ATOM 6305 O O . SER A 1 411 ? 33.508 15.033 31.417 0.68 18.03 411 SER A O 1
ATOM 6313 N N . GLY A 1 412 ? 35.724 14.651 31.340 0.71 19.62 412 GLY A N 1
ATOM 6314 C CA . GLY A 1 412 ? 35.872 15.321 30.053 0.68 18.92 412 GLY A CA 1
ATOM 6315 C C . GLY A 1 412 ? 35.145 14.627 28.915 0.70 19.13 412 GLY A C 1
ATOM 6316 O O . GLY A 1 412 ? 34.769 15.277 27.934 0.71 19.08 412 GLY A O 1
ATOM 6320 N N . ALA A 1 413 ? 34.962 13.315 29.004 0.64 17.77 413 ALA A N 1
ATOM 6321 C CA . ALA A 1 413 ? 34.170 12.584 28.024 0.61 16.96 413 ALA A CA 1
ATOM 6322 C C . ALA A 1 413 ? 32.725 13.053 28.041 0.70 17.41 413 ALA A C 1
ATOM 6323 O O . ALA A 1 413 ? 32.145 13.299 26.996 0.70 17.91 413 ALA A O 1
ATOM 6330 N N . GLY A 1 414 ? 32.134 13.183 29.221 0.68 17.81 414 GLY A N 1
ATOM 6331 C CA . GLY A 1 414 ? 30.780 13.714 29.269 0.69 17.34 414 GLY A CA 1
ATOM 6332 C C . GLY A 1 414 ? 30.699 15.162 28.827 0.61 16.99 414 GLY A C 1
ATOM 6333 O O . GLY A 1 414 ? 29.720 15.592 28.207 0.68 17.45 414 GLY A O 1
ATOM 6337 N N . ALA A 1 415 ? 31.753 15.935 29.089 0.72 17.86 415 ALA A N 1
ATOM 6338 C CA . ALA A 1 415 ? 31.742 17.355 28.790 0.69 17.55 415 ALA A CA 1
ATOM 6339 C C . ALA A 1 415 ? 31.594 17.661 27.310 0.71 17.04 415 ALA A C 1
ATOM 6340 O O . ALA A 1 415 ? 31.067 18.717 26.967 0.67 17.81 415 ALA A O 1
ATOM 6347 N N . ILE A 1 416 ? 32.110 16.776 26.436 0.67 16.51 416 ILE A N 1
ATOM 6348 C CA . ILE A 1 416 ? 32.099 17.032 25.005 0.72 17.10 416 ILE A CA 1
ATOM 6349 C C . ILE A 1 416 ? 30.836 16.547 24.308 0.73 16.34 416 ILE A C 1
ATOM 6350 O O . ILE A 1 416 ? 30.737 16.684 23.082 0.71 16.33 416 ILE A O 1
ATOM 6366 N N . PHE A 1 417 ? 29.869 16.005 25.044 0.63 15.68 417 PHE A N 1
ATOM 6367 C CA . PHE A 1 417 ? 28.687 15.425 24.422 0.56 14.42 417 PHE A CA 1
ATOM 6368 C C . PHE A 1 417 ? 27.983 16.434 23.516 0.67 15.18 417 PHE A C 1
ATOM 6369 O O . PHE A 1 417 ? 27.395 16.024 22.515 0.68 16.18 417 PHE A O 1
ATOM 6386 N N . GLY A 1 418 ? 27.991 17.718 23.871 0.69 15.91 418 GLY A N 1
ATOM 6387 C CA . GLY A 1 418 ? 27.229 18.689 23.126 0.67 15.62 418 GLY A CA 1
ATOM 6388 C C . GLY A 1 418 ? 27.737 19.067 21.755 0.70 15.34 418 GLY A C 1
ATOM 6389 O O . GLY A 1 418 ? 27.068 19.807 21.051 0.75 17.30 418 GLY A O 1
ATOM 6393 N N . ALA A 1 419 ? 28.903 18.576 21.357 0.64 15.12 419 ALA A N 1
ATOM 6394 C CA . ALA A 1 419 ? 29.423 18.806 20.011 0.69 16.33 419 ALA A CA 1
ATOM 6395 C C . ALA A 1 419 ? 29.245 17.545 19.173 0.62 15.46 419 ALA A C 1
ATOM 6396 O O . ALA A 1 419 ? 29.397 16.430 19.673 0.69 16.36 419 ALA A O 1
ATOM 6403 N N . THR A 1 420 ? 29.018 17.708 17.875 0.65 15.23 420 THR A N 1
ATOM 6404 C CA . THR A 1 420 ? 28.979 16.570 16.954 0.70 15.82 420 THR A CA 1
ATOM 6405 C C . THR A 1 420 ? 30.263 15.753 17.046 0.70 16.32 420 THR A C 1
ATOM 6406 O O . THR A 1 420 ? 31.369 16.279 16.883 0.73 17.47 420 THR A O 1
ATOM 6417 N N . GLY A 1 421 ? 30.109 14.447 17.258 0.69 15.92 421 GLY A N 1
ATOM 6418 C CA . GLY A 1 421 ? 31.232 13.555 17.451 0.63 15.56 421 GLY A CA 1
ATOM 6419 C C . GLY A 1 421 ? 31.641 13.389 18.904 0.74 16.88 421 GLY A C 1
ATOM 6420 O O . GLY A 1 421 ? 32.518 12.586 19.196 0.74 17.70 421 GLY A O 1
ATOM 6424 N N . GLY A 1 422 ? 31.062 14.172 19.800 0.66 16.22 422 GLY A N 1
ATOM 6425 C CA . GLY A 1 422 ? 31.383 14.077 21.217 0.75 17.37 422 GLY A CA 1
ATOM 6426 C C . GLY A 1 422 ? 30.973 12.767 21.843 0.72 16.75 422 GLY A C 1
ATOM 6427 O O . GLY A 1 422 ? 31.767 12.139 22.569 0.70 17.08 422 GLY A O 1
ATOM 6431 N N . VAL A 1 423 ? 29.743 12.320 21.580 0.65 16.26 423 VAL A N 1
ATOM 6432 C CA . VAL A 1 423 ? 29.309 11.025 22.107 0.73 17.02 423 VAL A CA 1
ATOM 6433 C C . VAL A 1 423 ? 30.194 9.912 21.573 0.72 16.69 423 VAL A C 1
ATOM 6434 O O . VAL A 1 423 ? 30.611 9.025 22.318 0.67 16.97 423 VAL A O 1
ATOM 6447 N N . MET A 1 424 ? 30.509 9.958 20.283 0.72 17.14 424 MET A N 1
ATOM 6448 C CA . MET A 1 424 ? 31.383 8.939 19.689 0.77 17.62 424 MET A CA 1
ATOM 6449 C C . MET A 1 424 ? 32.724 8.883 20.401 0.71 17.72 424 MET A C 1
ATOM 6450 O O . MET A 1 424 ? 33.203 7.807 20.799 0.68 17.66 424 MET A O 1
ATOM 6464 N N . GLU A 1 425 ? 33.382 10.040 20.533 0.69 17.37 425 GLU A N 1
ATOM 6465 C CA . GLU A 1 425 ? 34.682 10.083 21.176 0.73 17.69 425 GLU A CA 1
ATOM 6466 C C . GLU A 1 425 ? 34.601 9.587 22.601 0.74 18.33 425 GLU A C 1
ATOM 6467 O O . GLU A 1 425 ? 35.419 8.773 23.051 0.78 19.44 425 GLU A O 1
ATOM 6479 N N . ALA A 1 426 ? 33.606 10.077 23.344 0.68 17.27 426 ALA A N 1
ATOM 6480 C CA . ALA A 1 426 ? 33.432 9.659 24.735 0.65 16.72 426 ALA A CA 1
ATOM 6481 C C . ALA A 1 426 ? 33.262 8.154 24.826 0.77 17.96 426 ALA A C 1
ATOM 6482 O O . ALA A 1 426 ? 33.821 7.492 25.721 0.75 19.01 426 ALA A O 1
ATOM 6489 N N . ALA A 1 427 ? 32.427 7.597 23.968 0.72 17.45 427 ALA A N 1
ATOM 6490 C CA . ALA A 1 427 ? 32.143 6.174 24.021 0.75 18.39 427 ALA A CA 1
ATOM 6491 C C . ALA A 1 427 ? 33.377 5.358 23.694 0.73 18.85 427 ALA A C 1
ATOM 6492 O O . ALA A 1 427 ? 33.627 4.315 24.332 0.70 19.16 427 ALA A O 1
ATOM 6499 N N . LEU A 1 428 ? 34.162 5.764 22.690 0.77 19.26 428 LEU A N 1
ATOM 6500 C CA . LEU A 1 428 ? 35.368 5.022 22.331 0.84 20.15 428 LEU A CA 1
ATOM 6501 C C . LEU A 1 428 ? 36.377 5.029 23.460 0.79 19.62 428 LEU A C 1
ATOM 6502 O O . LEU A 1 428 ? 37.046 4.014 23.679 0.80 20.59 428 LEU A O 1
ATOM 6518 N N . ARG A 1 429 ? 36.510 6.121 24.196 0.74 18.98 429 ARG A N 1
ATOM 6519 C CA . ARG A 1 429 ? 37.450 6.147 25.307 0.69 18.96 429 ARG A CA 1
ATOM 6520 C C . ARG A 1 429 ? 37.115 5.058 26.320 0.75 19.95 429 ARG A C 1
ATOM 6521 O O . ARG A 1 429 ? 38.026 4.415 26.850 0.69 21.58 429 ARG A O 1
ATOM 6542 N N . SER A 1 430 ? 35.834 4.821 26.619 0.70 19.08 430 SER A N 1
ATOM 6543 C CA . SER A 1 430 ? 35.500 3.755 27.543 0.70 19.18 430 SER A CA 1
ATOM 6544 C C . SER A 1 430 ? 35.489 2.386 26.886 0.62 18.80 430 SER A C 1
ATOM 6545 O O . SER A 1 430 ? 36.020 1.437 27.458 0.70 20.20 430 SER A O 1
ATOM 6553 N N . ALA A 1 431 ? 34.900 2.251 25.704 0.67 18.93 431 ALA A N 1
ATOM 6554 C CA . ALA A 1 431 ? 34.797 0.936 25.065 0.67 19.70 431 ALA A CA 1
ATOM 6555 C C . ALA A 1 431 ? 36.148 0.214 24.948 0.74 20.92 431 ALA A C 1
ATOM 6556 O O . ALA A 1 431 ? 36.263 -0.974 25.250 0.78 22.20 431 ALA A O 1
ATOM 6563 N N . LYS A 1 432 ? 37.156 0.952 24.499 0.81 21.67 432 LYS A N 1
ATOM 6564 C CA . LYS A 1 432 ? 38.477 0.419 24.188 0.81 23.27 432 LYS A CA 1
ATOM 6565 C C . LYS A 1 432 ? 39.198 -0.031 25.457 0.82 22.62 432 LYS A C 1
ATOM 6566 O O . LYS A 1 432 ? 39.774 -1.112 25.486 0.71 22.93 432 LYS A O 1
ATOM 6585 N N . ASP A 1 433 ? 39.047 0.789 26.568 0.72 22.06 433 ASP A N 1
ATOM 6586 C CA . ASP A 1 433 ? 39.536 0.295 27.865 0.73 22.19 433 ASP A CA 1
ATOM 6587 C C . ASP A 1 433 ? 38.792 -0.973 28.290 0.68 21.91 433 ASP A C 1
ATOM 6588 O O . ASP A 1 433 ? 39.397 -1.919 28.798 0.69 22.77 433 ASP A O 1
ATOM 6597 N N . PHE A 1 434 ? 37.475 -0.970 28.153 0.72 21.37 434 PHE A N 1
ATOM 6598 C CA . PHE A 1 434 ? 36.657 -2.097 28.587 0.67 21.09 434 PHE A CA 1
ATOM 6599 C C . PHE A 1 434 ? 36.998 -3.339 27.781 0.71 22.51 434 PHE A C 1
ATOM 6600 O O . PHE A 1 434 ? 37.195 -4.412 28.345 0.67 23.47 434 PHE A O 1
ATOM 6617 N N . ALA A 1 435 ? 37.101 -3.213 26.463 0.70 22.07 435 ALA A N 1
ATOM 6618 C CA . ALA A 1 435 ? 37.321 -4.381 25.615 0.65 22.87 435 ALA A CA 1
ATOM 6619 C C . ALA A 1 435 ? 38.729 -4.930 25.758 0.64 24.36 435 ALA A C 1
ATOM 6620 O O . ALA A 1 435 ? 38.945 -6.131 25.568 0.67 26.48 435 ALA A O 1
ATOM 6627 N N . GLU A 1 436 ? 39.703 -4.067 26.032 0.70 23.95 436 GLU A N 1
ATOM 6628 C CA . GLU A 1 436 ? 41.103 -4.475 26.108 0.69 24.53 436 GLU A CA 1
ATOM 6629 C C . GLU A 1 436 ? 41.553 -4.727 27.540 0.70 24.30 436 GLU A C 1
ATOM 6630 O O . GLU A 1 436 ? 42.705 -5.085 27.766 0.64 25.44 436 GLU A O 1
ATOM 6642 N N . ASN A 1 437 ? 40.658 -4.523 28.498 0.64 23.80 437 ASN A N 1
ATOM 6643 C CA . ASN A 1 437 ? 41.019 -4.632 29.902 0.73 24.49 437 ASN A CA 1
ATOM 6644 C C . ASN A 1 437 ? 42.293 -3.845 30.174 0.72 25.53 437 ASN A C 1
ATOM 6645 O O . ASN A 1 437 ? 43.236 -4.351 30.776 0.70 26.84 437 ASN A O 1
ATOM 6656 N N . ALA A 1 438 ? 42.325 -2.584 29.748 0.76 26.71 438 ALA A N 1
ATOM 6657 C CA . ALA A 1 438 ? 43.522 -1.760 29.934 0.57 26.97 438 ALA A CA 1
ATOM 6658 C C . ALA A 1 438 ? 43.216 -0.284 30.210 0.71 26.68 438 ALA A C 1
ATOM 6659 O O . ALA A 1 438 ? 42.097 0.182 29.998 0.63 26.18 438 ALA A O 1
ATOM 6666 N N . GLU A 1 439 ? 44.231 0.439 30.681 0.66 26.83 439 GLU A N 1
ATOM 6667 C CA . GLU A 1 439 ? 44.122 1.873 30.947 0.85 27.49 439 GLU A CA 1
ATOM 6668 C C . GLU A 1 439 ? 44.990 2.648 29.958 0.78 27.18 439 GLU A C 1
ATOM 6669 O O . GLU A 1 439 ? 46.184 2.851 30.182 0.61 27.95 439 GLU A O 1
ATOM 6681 N N . LEU A 1 440 ? 44.375 3.061 28.856 0.75 26.37 440 LEU A N 1
ATOM 6682 C CA . LEU A 1 440 ? 45.085 3.622 27.725 0.81 27.34 440 LEU A CA 1
ATOM 6683 C C . LEU A 1 440 ? 45.276 5.109 27.916 0.75 27.62 440 LEU A C 1
ATOM 6684 O O . LEU A 1 440 ? 44.358 5.811 28.333 0.84 28.07 440 LEU A O 1
ATOM 6700 N N . GLU A 1 441 ? 46.423 5.538 27.624 0.72 28.37 441 GLU A N 1
ATOM 6701 C CA . GLU A 1 441 ? 46.719 6.963 27.756 0.80 29.64 441 GLU A CA 1
ATOM 6702 C C . GLU A 1 441 ? 46.234 7.765 26.554 0.77 28.86 441 GLU A C 1
ATOM 6703 O O . GLU A 1 441 ? 45.890 8.932 26.707 0.66 29.63 441 GLU A O 1
ATOM 6715 N N . ASP A 1 442 ? 46.215 7.183 25.354 0.70 27.36 442 ASP A N 1
ATOM 6716 C CA . ASP A 1 442 ? 45.851 7.899 24.140 0.63 26.35 442 ASP A CA 1
ATOM 6717 C C . ASP A 1 442 ? 44.329 7.833 24.010 0.72 25.06 442 ASP A C 1
ATOM 6718 O O . ASP A 1 442 ? 43.756 6.784 23.728 0.60 25.45 442 ASP A O 1
ATOM 6727 N N . ILE A 1 443 ? 43.683 8.986 24.174 0.69 23.49 443 ILE A N 1
ATOM 6728 C CA . ILE A 1 443 ? 42.226 9.079 24.255 0.70 22.21 443 ILE A CA 1
ATOM 6729 C C . ILE A 1 443 ? 41.612 10.087 23.292 0.62 21.56 443 ILE A C 1
ATOM 6730 O O . ILE A 1 443 ? 40.398 10.280 23.309 0.67 21.89 443 ILE A O 1
ATOM 6746 N N . GLU A 1 444 ? 42.389 10.795 22.509 0.65 21.97 444 GLU A N 1
ATOM 6747 C CA . GLU A 1 444 ? 41.858 11.825 21.627 0.64 23.60 444 GLU A CA 1
ATOM 6748 C C . GLU A 1 444 ? 41.496 11.195 20.288 0.68 23.87 444 GLU A C 1
ATOM 6749 O O . GLU A 1 444 ? 42.314 10.491 19.679 0.54 25.39 444 GLU A O 1
ATOM 6761 N N . TYR A 1 445 ? 40.252 11.385 19.880 0.72 22.89 445 TYR A N 1
ATOM 6762 C CA . TYR A 1 445 ? 39.752 10.862 18.613 0.70 22.28 445 TYR A CA 1
ATOM 6763 C C . TYR A 1 445 ? 39.391 12.035 17.702 0.70 22.13 445 TYR A C 1
ATOM 6764 O O . TYR A 1 445 ? 38.237 12.284 17.389 0.71 21.76 445 TYR A O 1
ATOM 6782 N N . LYS A 1 446 ? 40.411 12.769 17.256 0.64 22.83 446 LYS A N 1
ATOM 6783 C CA . LYS A 1 446 ? 40.153 13.983 16.493 0.67 23.99 446 LYS A CA 1
ATOM 6784 C C . LYS A 1 446 ? 39.471 13.695 15.163 0.69 23.77 446 LYS A C 1
ATOM 6785 O O . LYS A 1 446 ? 38.840 14.585 14.607 0.66 23.75 446 LYS A O 1
ATOM 6804 N N . GLN A 1 447 ? 39.587 12.484 14.625 0.68 23.39 447 GLN A N 1
ATOM 6805 C CA . GLN A 1 447 ? 38.991 12.199 13.337 0.65 23.42 447 GLN A CA 1
ATOM 6806 C C . GLN A 1 447 ? 37.476 12.232 13.365 0.62 22.44 447 GLN A C 1
ATOM 6807 O O . GLN A 1 447 ? 36.877 12.362 12.298 0.59 23.58 447 GLN A O 1
ATOM 6821 N N . VAL A 1 448 ? 36.839 12.186 14.537 0.66 20.45 448 VAL A N 1
ATOM 6822 C CA . VAL A 1 448 ? 35.382 12.219 14.593 0.72 20.14 448 VAL A CA 1
ATOM 6823 C C . VAL A 1 448 ? 34.852 13.609 14.900 0.71 19.27 448 VAL A C 1
ATOM 6824 O O . VAL A 1 448 ? 33.638 13.812 14.941 0.69 19.03 448 VAL A O 1
ATOM 6837 N N . ARG A 1 449 ? 35.732 14.574 15.106 0.65 18.68 449 ARG A N 1
ATOM 6838 C CA . ARG A 1 449 ? 35.380 15.934 15.474 0.63 18.63 449 ARG A CA 1
ATOM 6839 C C . ARG A 1 449 ? 35.127 16.826 14.245 0.68 19.38 449 ARG A C 1
ATOM 6840 O O . ARG A 1 449 ? 35.578 16.551 13.130 0.68 20.52 449 ARG A O 1
ATOM 6861 N N . GLY A 1 450 ? 34.448 17.933 14.484 0.68 19.52 450 GLY A N 1
ATOM 6862 C CA . GLY A 1 450 ? 34.347 18.999 13.514 0.61 19.03 450 GLY A CA 1
ATOM 6863 C C . GLY A 1 450 ? 33.067 18.931 12.699 0.71 18.26 450 GLY A C 1
ATOM 6864 O O . GLY A 1 450 ? 32.151 18.150 12.966 0.67 18.22 450 GLY A O 1
ATOM 6868 N N . LEU A 1 451 ? 32.993 19.826 11.733 0.71 19.07 451 LEU A N 1
ATOM 6869 C CA . LEU A 1 451 ? 31.718 20.204 11.163 0.70 19.01 451 LEU A CA 1
ATOM 6870 C C . LEU A 1 451 ? 31.387 19.539 9.845 0.75 18.18 451 LEU A C 1
ATOM 6871 O O . LEU A 1 451 ? 30.345 19.853 9.283 0.69 18.74 451 LEU A O 1
ATOM 6887 N N . ASN A 1 452 ? 32.193 18.596 9.370 0.65 17.25 452 ASN A N 1
ATOM 6888 C CA . ASN A 1 452 ? 31.767 17.826 8.213 0.67 17.78 452 ASN A CA 1
ATOM 6889 C C . ASN A 1 452 ? 30.435 17.138 8.491 0.73 17.94 452 ASN A C 1
ATOM 6890 O O . ASN A 1 452 ? 30.121 16.752 9.633 0.71 17.89 452 ASN A O 1
ATOM 6901 N N . GLY A 1 453 ? 29.625 16.998 7.439 0.70 17.69 453 GLY A N 1
ATOM 6902 C CA . GLY A 1 453 ? 28.289 16.450 7.615 0.64 17.20 453 GLY A CA 1
ATOM 6903 C C . GLY A 1 453 ? 28.256 14.978 7.968 0.72 16.97 453 GLY A C 1
ATOM 6904 O O . GLY A 1 453 ? 27.347 14.547 8.684 0.70 17.32 453 GLY A O 1
ATOM 6908 N N . ILE A 1 454 ? 29.179 14.209 7.424 0.65 16.46 454 ILE A N 1
ATOM 6909 C CA . ILE A 1 454 ? 29.340 12.794 7.695 0.71 17.44 454 ILE A CA 1
ATOM 6910 C C . ILE A 1 454 ? 30.829 12.563 7.928 0.67 17.04 454 ILE A C 1
ATOM 6911 O O . ILE A 1 454 ? 31.650 12.991 7.104 0.68 18.47 454 ILE A O 1
ATOM 6927 N N . LYS A 1 455 ? 31.180 11.944 9.045 0.69 16.98 455 LYS A N 1
ATOM 6928 C CA . LYS A 1 455 ? 32.565 11.690 9.408 0.67 18.11 455 LYS A CA 1
ATOM 6929 C C . LYS A 1 455 ? 32.722 10.211 9.718 0.79 19.52 455 LYS A C 1
ATOM 6930 O O . LYS A 1 455 ? 31.843 9.571 10.247 0.58 21.15 455 LYS A O 1
ATOM 6949 N N . GLU A 1 456 ? 33.856 9.667 9.337 0.72 21.56 456 GLU A N 1
ATOM 6950 C CA . GLU A 1 456 ? 34.141 8.286 9.659 0.66 23.45 456 GLU A CA 1
ATOM 6951 C C . GLU A 1 456 ? 35.538 8.077 10.199 0.60 25.24 456 GLU A C 1
ATOM 6952 O O . GLU A 1 456 ? 36.461 8.859 9.956 0.63 26.69 456 GLU A O 1
ATOM 6964 N N . ALA A 1 457 ? 35.699 6.922 10.827 0.64 25.61 457 ALA A N 1
ATOM 6965 C CA . ALA A 1 457 ? 37.018 6.528 11.295 0.62 26.29 457 ALA A CA 1
ATOM 6966 C C . ALA A 1 457 ? 37.073 5.006 11.409 0.76 26.00 457 ALA A C 1
ATOM 6967 O O . ALA A 1 457 ? 36.053 4.356 11.668 0.65 25.74 457 ALA A O 1
ATOM 6974 N N . GLU A 1 458 ? 38.269 4.459 11.240 0.72 26.24 458 GLU A N 1
ATOM 6975 C CA . GLU A 1 458 ? 38.563 3.078 11.585 0.79 26.19 458 GLU A CA 1
ATOM 6976 C C . GLU A 1 458 ? 39.270 3.079 12.932 0.61 26.56 458 GLU A C 1
ATOM 6977 O O . GLU A 1 458 ? 40.218 3.845 13.121 0.54 28.55 458 GLU A O 1
ATOM 6989 N N . VAL A 1 459 ? 38.778 2.258 13.867 0.73 24.87 459 VAL A N 1
ATOM 6990 C CA . VAL A 1 459 ? 39.287 2.174 15.227 0.70 25.87 459 VAL A CA 1
ATOM 6991 C C . VAL A 1 459 ? 39.701 0.732 15.501 0.83 26.24 459 VAL A C 1
ATOM 6992 O O . VAL A 1 459 ? 38.966 -0.218 15.203 0.67 26.90 459 VAL A O 1
ATOM 7005 N N . GLU A 1 460 ? 40.878 0.562 16.052 0.80 26.91 460 GLU A N 1
ATOM 7006 C CA . GLU A 1 460 ? 41.333 -0.751 16.481 0.82 28.62 460 GLU A CA 1
ATOM 7007 C C . GLU A 1 460 ? 40.888 -0.972 17.923 0.75 28.96 460 GLU A C 1
ATOM 7008 O O . GLU A 1 460 ? 41.156 -0.137 18.800 0.69 29.51 460 GLU A O 1
ATOM 7020 N N . ILE A 1 461 ? 40.131 -2.044 18.162 0.73 28.96 461 ILE A N 1
ATOM 7021 C CA . ILE A 1 461 ? 39.637 -2.365 19.506 0.72 30.10 461 ILE A CA 1
ATOM 7022 C C . ILE A 1 461 ? 40.020 -3.805 19.740 0.69 30.72 461 ILE A C 1
ATOM 7023 O O . ILE A 1 461 ? 39.561 -4.702 19.020 0.73 31.51 461 ILE A O 1
ATOM 7039 N N . ASN A 1 462 ? 40.866 -4.027 20.741 0.71 31.25 462 ASN A N 1
ATOM 7040 C CA . ASN A 1 462 ? 41.275 -5.367 21.114 0.74 32.48 462 ASN A CA 1
ATOM 7041 C C . ASN A 1 462 ? 41.709 -6.193 19.897 0.59 33.63 462 ASN A C 1
ATOM 7042 O O . ASN A 1 462 ? 41.167 -7.262 19.636 0.63 34.11 462 ASN A O 1
ATOM 7053 N N . ASN A 1 463 ? 42.597 -5.603 19.075 0.69 34.21 463 ASN A N 1
ATOM 7054 C CA . ASN A 1 463 ? 43.277 -6.238 17.952 0.83 34.29 463 ASN A CA 1
ATOM 7055 C C . ASN A 1 463 ? 42.383 -6.594 16.755 0.61 32.74 463 ASN A C 1
ATOM 7056 O O . ASN A 1 463 ? 42.710 -7.483 15.973 0.49 33.00 463 ASN A O 1
ATOM 7067 N N . ASN A 1 464 ? 41.285 -5.892 16.552 0.72 31.03 464 ASN A N 1
ATOM 7068 C CA . ASN A 1 464 ? 40.463 -6.004 15.351 0.82 30.21 464 ASN A CA 1
ATOM 7069 C C . ASN A 1 464 ? 40.052 -4.596 14.955 0.81 28.77 464 ASN A C 1
ATOM 7070 O O . ASN A 1 464 ? 39.982 -3.719 15.802 0.81 28.58 464 ASN A O 1
ATOM 7081 N N . LYS A 1 465 ? 39.753 -4.384 13.681 0.76 27.88 465 LYS A N 1
ATOM 7082 C CA . LYS A 1 465 ? 39.372 -3.074 13.169 0.79 26.92 465 LYS A CA 1
ATOM 7083 C C . LYS A 1 465 ? 37.856 -2.962 13.096 0.69 25.63 465 LYS A C 1
ATOM 7084 O O . LYS A 1 465 ? 37.160 -3.867 12.626 0.72 26.87 465 LYS A O 1
ATOM 7103 N N . TYR A 1 466 ? 37.352 -1.812 13.511 0.72 23.32 466 TYR A N 1
ATOM 7104 C CA . TYR A 1 466 ? 35.944 -1.518 13.447 0.78 23.11 466 TYR A CA 1
ATOM 7105 C C . TYR A 1 466 ? 35.787 -0.180 12.745 0.70 22.60 466 TYR A C 1
ATOM 7106 O O . TYR A 1 466 ? 36.661 0.705 12.791 0.65 23.36 466 TYR A O 1
ATOM 7124 N N . ASN A 1 467 ? 34.608 -0.009 12.161 0.79 21.92 467 ASN A N 1
ATOM 7125 C CA . ASN A 1 467 ? 34.262 1.209 11.445 0.72 21.41 467 ASN A CA 1
ATOM 7126 C C . ASN A 1 467 ? 33.195 1.976 12.213 0.67 20.03 467 ASN A C 1
ATOM 7127 O O . ASN A 1 467 ? 32.155 1.402 12.601 0.71 21.06 467 ASN A O 1
ATOM 7138 N N . VAL A 1 468 ? 33.447 3.253 12.422 0.66 20.17 468 VAL A N 1
ATOM 7139 C CA . VAL A 1 468 ? 32.463 4.114 13.079 0.72 20.05 468 VAL A CA 1
ATOM 7140 C C . VAL A 1 468 ? 32.137 5.278 12.165 0.69 19.94 468 VAL A C 1
ATOM 7141 O O . VAL A 1 468 ? 32.927 5.659 11.289 0.74 21.19 468 VAL A O 1
ATOM 7154 N N . ALA A 1 469 ? 30.936 5.829 12.355 0.70 18.93 469 ALA A N 1
ATOM 7155 C CA . ALA A 1 469 ? 30.491 6.999 11.608 0.66 18.19 469 ALA A CA 1
ATOM 7156 C C . ALA A 1 469 ? 29.817 7.966 12.564 0.66 17.44 469 ALA A C 1
ATOM 7157 O O . ALA A 1 469 ? 29.186 7.573 13.539 0.70 18.44 469 ALA A O 1
ATOM 7164 N N . VAL A 1 470 ? 29.933 9.242 12.239 0.72 17.60 470 VAL A N 1
ATOM 7165 C CA . VAL A 1 470 ? 29.261 10.321 12.940 0.76 16.72 470 VAL A CA 1
ATOM 7166 C C . VAL A 1 470 ? 28.456 11.105 11.916 0.76 16.60 470 VAL A C 1
ATOM 7167 O O . VAL A 1 470 ? 29.010 11.661 10.957 0.70 16.97 470 VAL A O 1
ATOM 7180 N N . ILE A 1 471 ? 27.153 11.130 12.126 0.73 16.36 471 ILE A N 1
ATOM 7181 C CA . ILE A 1 471 ? 26.195 11.780 11.248 0.77 16.50 471 ILE A CA 1
ATOM 7182 C C . ILE A 1 471 ? 25.820 13.099 11.912 0.75 16.01 471 ILE 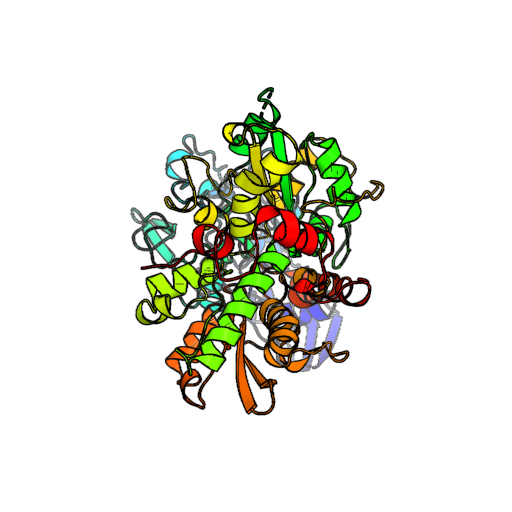A C 1
ATOM 7183 O O . ILE A 1 471 ? 25.283 13.117 13.028 0.78 17.42 471 ILE A O 1
ATOM 7199 N N . ASN A 1 472 ? 26.162 14.207 11.256 0.64 15.06 472 ASN A N 1
ATOM 7200 C CA . ASN A 1 472 ? 26.073 15.557 11.818 0.70 15.33 472 ASN A CA 1
ATOM 7201 C C . ASN A 1 472 ? 24.917 16.299 11.137 0.71 15.81 472 ASN A C 1
ATOM 7202 O O . ASN A 1 472 ? 25.098 17.012 10.149 0.73 16.54 472 ASN A O 1
ATOM 7213 N N . GLY A 1 473 ? 23.710 16.079 11.674 0.74 15.79 473 GLY A N 1
ATOM 7214 C CA . GLY A 1 473 ? 22.515 16.728 11.186 0.74 16.26 473 GLY A CA 1
ATOM 7215 C C . GLY A 1 473 ? 21.552 15.763 10.511 0.81 16.28 473 GLY A C 1
ATOM 7216 O O . GLY A 1 473 ? 21.948 14.826 9.794 0.76 16.57 473 GLY A O 1
ATOM 7220 N N . ALA A 1 474 ? 20.251 16.029 10.683 0.81 16.39 474 ALA A N 1
ATOM 7221 C CA . ALA A 1 474 ? 19.229 15.132 10.176 0.76 16.10 474 ALA A CA 1
ATOM 7222 C C . ALA A 1 474 ? 19.284 14.991 8.655 0.78 16.22 474 ALA A C 1
ATOM 7223 O O . ALA A 1 474 ? 19.048 13.908 8.116 0.80 17.22 474 ALA A O 1
ATOM 7230 N N . SER A 1 475 ? 19.551 16.067 7.936 0.77 16.18 475 SER A N 1
ATOM 7231 C CA . SER A 1 475 ? 19.673 15.969 6.486 0.71 15.72 475 SER A CA 1
ATOM 7232 C C . SER A 1 475 ? 20.781 15.004 6.087 0.66 15.85 475 SER A C 1
ATOM 7233 O O . SER A 1 475 ? 20.701 14.333 5.044 0.67 16.33 475 SER A O 1
ATOM 7241 N N . ASN A 1 476 ? 21.874 14.957 6.857 0.74 16.01 476 ASN A N 1
ATOM 7242 C CA . ASN A 1 476 ? 22.977 14.052 6.595 0.71 16.10 476 ASN A CA 1
ATOM 7243 C C . ASN A 1 476 ? 22.641 12.625 6.911 0.70 16.08 476 ASN A C 1
ATOM 7244 O O . ASN A 1 476 ? 23.238 11.737 6.301 0.75 17.31 476 ASN A O 1
ATOM 7255 N N . LEU A 1 477 ? 21.709 12.355 7.820 0.70 16.09 477 LEU A N 1
ATOM 7256 C CA . LEU A 1 477 ? 21.234 10.986 8.011 0.73 16.27 477 LEU A CA 1
ATOM 7257 C C . LEU A 1 477 ? 20.533 10.513 6.749 0.73 16.96 477 LEU A C 1
ATOM 7258 O O . LEU A 1 477 ? 20.818 9.415 6.245 0.71 17.02 477 LEU A O 1
ATOM 7274 N N . PHE A 1 478 ? 19.645 11.330 6.192 0.74 16.77 478 PHE A N 1
ATOM 7275 C CA . PHE A 1 478 ? 19.024 10.955 4.931 0.70 16.43 478 PHE A CA 1
ATOM 7276 C C . PHE A 1 478 ? 20.074 10.748 3.850 0.67 16.36 478 PHE A C 1
ATOM 7277 O O . PHE A 1 478 ? 19.987 9.777 3.078 0.76 18.20 478 PHE A O 1
ATOM 7294 N N . LYS A 1 479 ? 21.060 11.633 3.739 0.72 16.68 479 LYS A N 1
ATOM 7295 C CA . LYS A 1 479 ? 22.105 11.448 2.719 0.74 17.33 479 LYS A CA 1
ATOM 7296 C C . LYS A 1 479 ? 22.841 10.136 2.904 0.77 17.41 479 LYS A C 1
ATOM 7297 O O . LYS A 1 479 ? 23.053 9.402 1.946 0.78 18.41 479 LYS A O 1
ATOM 7316 N N . PHE A 1 480 ? 23.237 9.833 4.125 0.72 17.42 480 PHE A N 1
ATOM 7317 C CA . PHE A 1 480 ? 23.998 8.618 4.431 0.74 17.72 480 PHE A CA 1
ATOM 7318 C C . PHE A 1 480 ? 23.234 7.372 4.036 0.71 17.87 480 PHE A C 1
ATOM 7319 O O . PHE A 1 480 ? 23.815 6.412 3.503 0.72 19.28 480 PHE A O 1
ATOM 7336 N N . MET A 1 481 ? 21.942 7.343 4.303 0.70 17.69 481 MET A N 1
ATOM 7337 C CA . MET A 1 481 ? 21.107 6.207 3.969 0.66 17.77 481 MET A CA 1
ATOM 7338 C C . MET A 1 481 ? 20.791 6.149 2.479 0.69 18.62 481 MET A C 1
ATOM 7339 O O . MET A 1 481 ? 20.980 5.107 1.841 0.70 19.90 481 MET A O 1
ATOM 7353 N N . LYS A 1 482 ? 20.270 7.239 1.916 0.74 18.48 482 LYS A N 1
ATOM 7354 C CA . LYS A 1 482 ? 19.768 7.201 0.549 0.71 18.38 482 LYS A CA 1
ATOM 7355 C C . LYS A 1 482 ? 20.879 7.017 -0.473 0.67 18.80 482 LYS A C 1
ATOM 7356 O O . LYS A 1 482 ? 20.666 6.423 -1.520 0.65 20.57 482 LYS A O 1
ATOM 7375 N N . SER A 1 483 ? 22.070 7.524 -0.179 0.71 18.79 483 SER A N 1
ATOM 7376 C CA . SER A 1 483 ? 23.202 7.394 -1.070 0.77 19.95 483 SER A CA 1
ATOM 7377 C C . SER A 1 483 ? 23.790 6.009 -1.094 0.78 20.85 483 SER A C 1
ATOM 7378 O O . SER A 1 483 ? 24.610 5.731 -1.970 0.78 22.50 483 SER A O 1
ATOM 7386 N N . GLY A 1 484 ? 23.456 5.168 -0.144 0.75 20.78 484 GLY A N 1
ATOM 7387 C CA . GLY A 1 484 ? 24.126 3.900 -0.011 0.61 21.80 484 GLY A CA 1
ATOM 7388 C C . GLY A 1 484 ? 25.427 3.932 0.758 0.68 23.72 484 GLY A C 1
ATOM 7389 O O . GLY A 1 484 ? 26.092 2.892 0.860 0.72 25.39 484 GLY A O 1
ATOM 7393 N N . MET A 1 485 ? 25.824 5.084 1.307 0.80 25.33 485 MET A N 1
ATOM 7394 C CA . MET A 1 485 ? 27.096 5.168 2.039 0.78 27.09 485 MET A CA 1
ATOM 7395 C C . MET A 1 485 ? 27.128 4.171 3.177 0.65 27.92 485 MET A C 1
ATOM 7396 O O . MET A 1 485 ? 28.170 3.564 3.478 0.68 30.07 485 MET A O 1
ATOM 7410 N N . ILE A 1 486 ? 25.985 3.976 3.820 0.73 28.20 486 ILE A N 1
ATOM 7411 C CA . ILE A 1 486 ? 25.893 3.028 4.911 0.75 30.58 486 ILE A CA 1
ATOM 7412 C C . ILE A 1 486 ? 26.341 1.631 4.488 0.70 30.29 486 ILE A C 1
ATOM 7413 O O . ILE A 1 486 ? 26.690 0.812 5.331 0.65 31.72 486 ILE A O 1
ATOM 7429 N N . ASN A 1 487 ? 26.388 1.366 3.177 0.62 28.56 487 ASN A N 1
ATOM 7430 C CA . ASN A 1 487 ? 26.764 0.071 2.611 0.74 29.29 487 ASN A CA 1
ATOM 7431 C C . ASN A 1 487 ? 28.153 0.023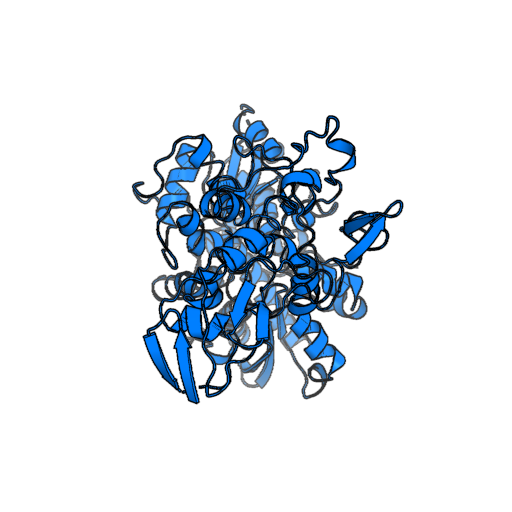 2.014 0.88 28.11 487 ASN A C 1
ATOM 7432 O O . ASN A 1 487 ? 28.525 -1.063 1.530 0.62 28.44 487 ASN A O 1
ATOM 7443 N N . GLU A 1 488 ? 28.985 1.064 2.153 0.62 26.30 488 GLU A N 1
ATOM 7444 C CA . GLU A 1 488 ? 30.333 0.961 1.573 0.65 25.31 488 GLU A CA 1
ATOM 7445 C C . GLU A 1 488 ? 31.210 0.059 2.384 0.69 26.49 488 GLU A C 1
ATOM 7446 O O . GLU A 1 488 ? 32.236 -0.389 1.877 0.56 26.99 488 GLU A O 1
ATOM 7458 N N . LYS A 1 489 ? 30.848 -0.148 3.641 0.76 26.10 489 LYS A N 1
ATOM 7459 C CA . LYS A 1 489 ? 31.616 -1.003 4.543 0.80 25.85 489 LYS A CA 1
ATOM 7460 C C . LYS A 1 489 ? 30.652 -1.410 5.673 0.77 25.60 489 LYS A C 1
ATOM 7461 O O . LYS A 1 489 ? 29.538 -0.899 5.770 0.71 26.37 489 LYS A O 1
ATOM 7480 N N . GLN A 1 490 ? 31.043 -2.367 6.498 0.69 24.78 490 GLN A N 1
ATOM 7481 C CA . GLN A 1 490 ? 30.240 -2.693 7.667 0.78 25.53 490 GLN A CA 1
ATOM 7482 C C . GLN A 1 490 ? 30.542 -1.657 8.737 0.76 24.94 490 GLN A C 1
ATOM 7483 O O . GLN A 1 490 ? 31.662 -1.599 9.253 0.72 25.83 490 GLN A O 1
ATOM 7497 N N . TYR A 1 491 ? 29.542 -0.862 9.097 0.71 24.14 491 TYR A N 1
ATOM 7498 C CA . TYR A 1 491 ? 29.663 0.025 10.240 0.73 23.46 491 TYR A CA 1
ATOM 7499 C C . TYR A 1 491 ? 29.256 -0.701 11.507 0.73 22.69 491 TYR A C 1
ATOM 7500 O O . TYR A 1 491 ? 28.328 -1.525 11.522 0.75 23.63 491 TYR A O 1
ATOM 7518 N N . HIS A 1 492 ? 29.991 -0.402 12.571 0.76 20.52 492 HIS A N 1
ATOM 7519 C CA . HIS A 1 492 ? 29.783 -1.048 13.857 0.81 19.99 492 HIS A CA 1
ATOM 7520 C C . HIS A 1 492 ? 29.071 -0.127 14.850 0.73 18.85 492 HIS A C 1
ATOM 7521 O O . HIS A 1 492 ? 28.298 -0.610 15.671 0.71 19.44 492 HIS A O 1
ATOM 7535 N N . PHE A 1 493 ? 29.344 1.162 14.797 0.69 18.17 493 PHE A N 1
ATOM 7536 C CA . PHE A 1 493 ? 28.816 2.101 15.784 0.73 18.43 493 PHE A CA 1
ATOM 7537 C C . PHE A 1 493 ? 28.662 3.453 15.081 0.75 18.46 493 PHE A C 1
ATOM 7538 O O . PHE A 1 493 ? 29.624 3.925 14.444 0.77 19.27 493 PHE A O 1
ATOM 7555 N N . ILE A 1 494 ? 27.483 4.045 15.182 0.76 18.19 494 ILE A N 1
ATOM 7556 C CA . ILE A 1 494 ? 27.134 5.260 14.452 0.68 16.97 494 ILE A CA 1
ATOM 7557 C C . ILE A 1 494 ? 26.453 6.224 15.419 0.66 16.69 494 ILE A C 1
ATOM 7558 O O . ILE A 1 494 ? 25.416 5.894 15.998 0.67 17.05 494 ILE A O 1
ATOM 7574 N N . GLU A 1 495 ? 27.037 7.409 15.545 0.67 16.15 495 GLU A N 1
ATOM 7575 C CA . GLU A 1 495 ? 26.410 8.524 16.250 0.75 16.71 495 GLU A CA 1
ATOM 7576 C C . GLU A 1 495 ? 25.555 9.325 15.265 0.67 15.83 495 GLU A C 1
ATOM 7577 O O . GLU A 1 495 ? 26.009 9.624 14.162 0.71 17.02 495 GLU A O 1
ATOM 7589 N N . VAL A 1 496 ? 24.345 9.684 15.686 0.64 15.14 496 VAL A N 1
ATOM 7590 C CA . VAL A 1 496 ? 23.484 10.560 14.907 0.86 17.00 496 VAL A CA 1
ATOM 7591 C C . VAL A 1 496 ? 23.012 11.707 15.794 0.73 15.48 496 VAL A C 1
ATOM 7592 O O . VAL A 1 496 ? 22.467 11.479 16.874 0.70 16.18 496 VAL A O 1
ATOM 7605 N N . MET A 1 497 ? 23.201 12.945 15.320 0.73 16.00 497 MET A N 1
ATOM 7606 C CA . MET A 1 497 ? 22.600 14.138 15.905 0.72 15.62 497 MET A CA 1
ATOM 7607 C C . MET A 1 497 ? 21.712 14.800 14.878 0.77 16.03 497 MET A C 1
ATOM 7608 O O . MET A 1 497 ? 22.101 14.948 13.711 0.80 17.25 497 MET A O 1
ATOM 7622 N N . ALA A 1 498 ? 20.539 15.265 15.289 0.74 15.30 498 ALA A N 1
ATOM 7623 C CA . ALA A 1 498 ? 19.613 15.929 14.373 0.68 14.76 498 ALA A CA 1
ATOM 7624 C C . ALA A 1 498 ? 20.052 17.330 13.989 0.70 15.03 498 ALA A C 1
ATOM 7625 O O . ALA A 1 498 ? 19.729 17.791 12.868 0.71 15.57 498 ALA A O 1
ATOM 7632 N N . CYS A 1 499 ? 20.706 18.050 14.897 0.75 15.52 499 CYS A N 1
ATOM 7633 C CA . CYS A 1 499 ? 21.093 19.440 14.669 0.71 15.18 499 CYS A CA 1
ATOM 7634 C C . CYS A 1 499 ? 22.518 19.477 14.139 0.74 15.70 499 CYS A C 1
ATOM 7635 O O . CYS A 1 499 ? 23.415 18.854 14.702 0.74 16.47 499 CYS A O 1
ATOM 7642 N N . HIS A 1 500 ? 22.733 20.233 13.058 0.76 17.15 500 HIS A N 1
ATOM 7643 C CA . HIS A 1 500 ? 24.070 20.408 12.517 0.74 16.65 500 HIS A CA 1
ATOM 7644 C C . HIS A 1 500 ? 24.957 21.158 13.504 0.70 16.25 500 HIS A C 1
ATOM 7645 O O . HIS A 1 500 ? 24.609 22.238 13.996 0.68 16.82 500 HIS A O 1
ATOM 7659 N N . GLY A 1 501 ? 26.090 20.558 13.823 0.65 15.06 501 GLY A N 1
ATOM 7660 C CA . GLY A 1 501 ? 26.946 21.007 14.885 0.71 15.89 501 GLY A CA 1
ATOM 7661 C C . GLY A 1 501 ? 26.768 20.237 16.174 0.75 15.82 501 GLY A C 1
ATOM 7662 O O . GLY A 1 501 ? 27.629 20.363 17.080 0.66 16.08 501 GLY A O 1
ATOM 7666 N N . GLY A 1 502 ? 25.735 19.434 16.276 0.75 15.81 502 GLY A N 1
ATOM 7667 C CA . GLY A 1 502 ? 25.357 18.831 17.545 0.59 14.33 502 GLY A CA 1
ATOM 7668 C C . GLY A 1 502 ? 24.532 19.799 18.385 0.70 15.03 502 GLY A C 1
ATOM 7669 O O . GLY A 1 502 ? 24.044 20.844 17.927 0.80 16.47 502 GLY A O 1
ATOM 7673 N N . CYS A 1 503 ? 24.384 19.433 19.664 0.72 15.16 503 CYS A N 1
ATOM 7674 C CA . CYS A 1 503 ? 23.489 20.153 20.560 0.69 14.36 503 CYS A CA 1
ATOM 7675 C C . CYS A 1 503 ? 23.883 21.593 20.771 0.68 14.54 503 CYS A C 1
ATOM 7676 O O . CYS A 1 503 ? 23.032 22.408 21.126 0.74 15.23 503 CYS A O 1
ATOM 7683 N N . VAL A 1 504 ? 25.156 21.949 20.582 0.70 14.70 504 VAL A N 1
ATOM 7684 C CA . VAL A 1 504 ? 25.510 23.341 20.727 0.75 15.86 504 VAL A CA 1
ATOM 7685 C C . VAL A 1 504 ? 24.709 24.205 19.783 0.72 15.27 504 VAL A C 1
ATOM 7686 O O . VAL A 1 504 ? 24.572 25.408 20.049 0.75 16.46 504 VAL A O 1
ATOM 7699 N N . ASN A 1 505 ? 24.222 23.646 18.680 0.69 14.97 505 ASN A N 1
ATOM 7700 C CA . ASN A 1 505 ? 23.375 24.361 17.727 0.69 15.21 505 ASN A CA 1
ATOM 7701 C C . ASN A 1 505 ? 21.923 23.910 17.799 0.80 15.96 505 ASN A C 1
ATOM 7702 O O . ASN A 1 505 ? 21.217 23.979 16.816 0.74 16.39 505 ASN A O 1
ATOM 7713 N N . GLY A 1 506 ? 21.442 23.515 18.989 0.75 15.36 506 GLY A N 1
ATOM 7714 C CA . GLY A 1 506 ? 20.094 23.020 19.131 0.68 14.78 506 GLY A CA 1
ATOM 7715 C C . GLY A 1 506 ? 19.022 24.108 19.073 0.74 14.69 506 GLY A C 1
ATOM 7716 O O . GLY A 1 506 ? 19.264 25.317 19.066 0.73 15.22 506 GLY A O 1
ATOM 7720 N N . GLY A 1 507 ? 17.778 23.625 19.037 0.71 14.79 507 GLY A N 1
ATOM 7721 C CA . GLY A 1 507 ? 16.629 24.466 18.827 0.79 15.36 507 GLY A CA 1
ATOM 7722 C C . GLY A 1 507 ? 16.172 25.251 20.006 0.74 15.04 507 GLY A C 1
ATOM 7723 O O . GLY A 1 507 ? 15.280 26.105 19.859 0.77 15.90 507 GLY A O 1
ATOM 7727 N N . GLY A 1 508 ? 16.736 25.012 21.172 0.69 14.33 508 GLY A N 1
ATOM 7728 C CA . GLY A 1 508 ? 16.504 25.752 22.395 0.61 13.29 508 GLY A CA 1
ATOM 7729 C C . GLY A 1 508 ? 17.547 26.815 22.711 0.68 14.53 508 GLY A C 1
ATOM 7730 O O . GLY A 1 508 ? 17.471 27.443 23.787 0.71 15.40 508 GLY A O 1
ATOM 7734 N N . GLN A 1 509 ? 18.500 27.038 21.817 0.76 15.39 509 GLN A N 1
ATOM 7735 C CA . GLN A 1 509 ? 19.644 27.900 22.068 0.71 14.77 509 GLN A CA 1
ATOM 7736 C C . GLN A 1 509 ? 19.333 29.360 21.805 0.66 14.55 509 GLN A C 1
ATOM 7737 O O . GLN A 1 509 ? 18.349 29.723 21.175 0.68 14.91 509 GLN A O 1
ATOM 7751 N N . PRO A 1 510 ? 20.203 30.265 22.279 0.75 15.65 510 PRO A N 1
ATOM 7752 C CA . PRO A 1 510 ? 20.020 31.689 21.966 0.72 15.54 510 PRO A CA 1
ATOM 7753 C C . PRO A 1 510 ? 19.956 31.918 20.472 0.67 14.86 510 PRO A C 1
ATOM 7754 O O . PRO A 1 510 ? 20.754 31.377 19.707 0.63 15.44 510 PRO A O 1
ATOM 7765 N N . HIS A 1 511 ? 19.036 32.786 20.046 0.69 15.34 511 HIS A N 1
ATOM 7766 C CA . HIS A 1 511 ? 19.052 33.266 18.681 0.71 16.18 511 HIS A CA 1
ATOM 7767 C C . HIS A 1 511 ? 20.310 34.080 18.446 0.71 16.88 511 HIS A C 1
ATOM 7768 O O . HIS A 1 511 ? 20.835 34.722 19.356 0.68 17.16 511 HIS A O 1
ATOM 7782 N N . VAL A 1 512 ? 20.760 34.082 17.186 0.73 18.25 512 VAL A N 1
ATOM 7783 C CA . VAL A 1 512 ? 21.929 34.833 16.770 0.87 20.05 512 VAL A CA 1
ATOM 7784 C C . VAL A 1 512 ? 21.530 35.670 15.581 0.77 23.88 512 VAL A C 1
ATOM 7785 O O . VAL A 1 512 ? 20.945 35.133 14.648 0.70 25.51 512 VAL A O 1
ATOM 7798 N N . ASN A 1 513 ? 21.868 36.966 15.630 0.68 25.63 513 ASN A N 1
ATOM 7799 C CA . ASN A 1 513 ? 21.681 37.924 14.544 0.56 27.15 513 ASN A CA 1
ATOM 7800 C C . ASN A 1 513 ? 22.306 37.379 13.256 0.64 27.70 513 ASN A C 1
ATOM 7801 O O . ASN A 1 513 ? 23.421 36.887 13.299 0.68 28.80 513 ASN A O 1
ATOM 7812 N N . PRO A 1 514 ? 21.628 37.436 12.097 0.74 28.03 514 PRO A N 1
ATOM 7813 C CA . PRO A 1 514 ? 22.240 36.966 10.844 0.65 27.64 514 PRO A CA 1
ATOM 7814 C C . PRO A 1 514 ? 23.580 37.583 10.544 0.70 26.47 514 PRO A C 1
ATOM 7815 O O . PRO A 1 514 ? 24.456 36.902 9.960 0.69 26.40 514 PRO A O 1
ATOM 7826 N N . LYS A 1 515 ? 23.794 38.844 10.935 0.65 26.17 515 LYS A N 1
ATOM 7827 C CA . LYS A 1 515 ? 25.092 39.437 10.700 0.75 26.59 515 LYS A CA 1
ATOM 7828 C C . LYS A 1 515 ? 26.162 38.790 11.553 0.63 26.10 515 LYS A C 1
ATOM 7829 O O . LYS A 1 515 ? 27.290 38.621 11.095 0.44 26.31 515 LYS A O 1
ATOM 7848 N N . ASP A 1 516 ? 25.845 38.464 12.809 0.70 24.98 516 ASP A N 1
ATOM 7849 C CA . ASP A 1 516 ? 26.813 37.782 13.654 0.71 25.82 516 ASP A CA 1
ATOM 7850 C C . ASP A 1 516 ? 27.118 36.376 13.138 0.68 25.87 516 ASP A C 1
ATOM 7851 O O . ASP A 1 516 ? 28.261 35.928 13.237 0.67 26.95 516 ASP A O 1
ATOM 7860 N N . LEU A 1 517 ? 26.112 35.661 12.602 0.77 25.44 517 LEU A N 1
ATOM 7861 C CA . LEU A 1 517 ? 26.353 34.333 12.055 0.63 25.80 517 LEU A CA 1
ATOM 7862 C C . LEU A 1 517 ? 27.346 34.382 10.915 0.65 26.88 517 LEU A C 1
ATOM 7863 O O . LEU A 1 517 ? 28.074 33.419 10.686 0.60 26.95 517 LEU A O 1
ATOM 7879 N N . GLU A 1 518 ? 27.367 35.475 10.155 0.70 28.20 518 GLU A N 1
ATOM 7880 C CA . GLU A 1 518 ? 28.332 35.604 9.077 0.62 30.29 518 GLU A CA 1
ATOM 7881 C C . GLU A 1 518 ? 29.733 35.945 9.574 0.67 30.08 518 GLU A C 1
ATOM 7882 O O . GLU A 1 518 ? 30.692 35.727 8.844 0.48 31.27 518 GLU A O 1
ATOM 7894 N N . LYS A 1 519 ? 29.865 36.479 10.786 0.69 28.88 519 LYS A N 1
ATOM 7895 C CA . LYS A 1 519 ? 31.148 36.840 11.369 0.65 28.39 519 LYS A CA 1
ATOM 7896 C C . LYS A 1 519 ? 31.710 35.802 12.334 0.75 27.73 519 LYS A C 1
ATOM 7897 O O . LYS A 1 519 ? 32.929 35.805 12.583 0.60 28.25 519 LYS A O 1
ATOM 7916 N N . VAL A 1 520 ? 30.861 34.956 12.909 0.75 26.07 520 VAL A N 1
ATOM 7917 C CA . VAL A 1 520 ? 31.236 34.036 13.965 0.77 25.63 520 VAL A CA 1
ATOM 7918 C C . VAL A 1 520 ? 30.734 32.664 13.572 0.74 24.14 520 VAL A C 1
ATOM 7919 O O . VAL A 1 520 ? 29.571 32.505 13.218 0.69 24.16 520 VAL A O 1
ATOM 7932 N N . ASP A 1 521 ? 31.607 31.675 13.661 0.67 22.73 521 ASP A N 1
ATOM 7933 C CA . ASP A 1 521 ? 31.239 30.289 13.409 0.74 22.32 521 ASP A CA 1
ATOM 7934 C C . ASP A 1 521 ? 30.643 29.742 14.708 0.73 21.51 521 ASP A C 1
ATOM 7935 O O . ASP A 1 521 ? 31.369 29.246 15.565 0.70 21.34 521 ASP A O 1
ATOM 7944 N N . ILE A 1 522 ? 29.332 29.924 14.891 0.69 20.17 522 ILE A N 1
ATOM 7945 C CA . ILE A 1 522 ? 28.712 29.659 16.184 0.68 19.86 522 ILE A CA 1
ATOM 7946 C C . ILE A 1 522 ? 28.882 28.203 16.586 0.74 20.10 522 ILE A C 1
ATOM 7947 O O . ILE A 1 522 ? 29.087 27.893 17.768 0.71 20.37 522 ILE A O 1
ATOM 7963 N N . LYS A 1 523 ? 28.753 27.282 15.635 0.75 19.43 523 LYS A N 1
ATOM 7964 C CA . LYS A 1 523 ? 28.901 25.869 15.952 0.77 19.30 523 LYS A CA 1
ATOM 7965 C C . LYS A 1 523 ? 30.275 25.565 16.535 0.71 19.15 523 LYS A C 1
ATOM 7966 O O . LYS A 1 523 ? 30.402 24.836 17.526 0.72 19.35 523 LYS A O 1
ATOM 7985 N N . LYS A 1 524 ? 31.309 26.108 15.914 0.70 19.12 524 LYS A N 1
ATOM 7986 C CA . LYS A 1 524 ? 32.683 25.853 16.351 0.76 20.07 524 LYS A CA 1
ATOM 7987 C C . LYS A 1 524 ? 32.977 26.570 17.667 0.68 18.91 524 LYS A C 1
ATOM 7988 O O . LYS A 1 524 ? 33.599 26.020 18.575 0.66 19.38 524 LYS A O 1
ATOM 8007 N N . VAL A 1 525 ? 32.548 27.826 17.789 0.71 19.03 525 VAL A N 1
ATOM 8008 C CA . VAL A 1 525 ? 32.898 28.615 18.957 0.74 19.72 525 VAL A CA 1
ATOM 8009 C C . VAL A 1 525 ? 32.198 28.104 20.210 0.72 18.77 525 VAL A C 1
ATOM 8010 O O . VAL A 1 525 ? 32.807 27.997 21.288 0.70 19.86 525 VAL A O 1
ATOM 8023 N N . ARG A 1 526 ? 30.933 27.708 20.111 0.67 17.38 526 ARG A N 1
ATOM 8024 C CA . ARG A 1 526 ? 30.279 27.081 21.255 0.69 17.25 526 ARG A CA 1
ATOM 8025 C C . ARG A 1 526 ? 30.953 25.749 21.600 0.70 17.49 526 ARG A C 1
ATOM 8026 O O . ARG A 1 526 ? 31.200 25.458 22.779 0.64 17.12 526 ARG A O 1
ATOM 8047 N N . ALA A 1 527 ? 31.221 24.917 20.598 0.70 17.13 527 ALA A N 1
ATOM 8048 C CA . ALA A 1 527 ? 31.862 23.630 20.879 0.65 17.07 527 ALA A CA 1
ATOM 8049 C C . ALA A 1 527 ? 33.218 23.789 21.535 0.71 17.97 527 ALA A C 1
ATOM 8050 O O . ALA A 1 527 ? 33.628 22.938 22.331 0.78 19.48 527 ALA A O 1
ATOM 8057 N N . SER A 1 528 ? 33.934 24.859 21.214 0.72 19.10 528 SER A N 1
ATOM 8058 C CA . SER A 1 528 ? 35.274 25.007 21.747 0.73 20.36 528 SER A CA 1
ATOM 8059 C C . SER A 1 528 ? 35.273 25.056 23.271 0.76 20.70 528 SER A C 1
ATOM 8060 O O . SER A 1 528 ? 36.225 24.630 23.923 0.79 21.99 528 SER A O 1
ATOM 8068 N N . VAL A 1 529 ? 34.221 25.615 23.860 0.74 19.64 529 VAL A N 1
ATOM 8069 C CA . VAL A 1 529 ? 34.101 25.658 25.315 0.73 19.50 529 VAL A CA 1
ATOM 8070 C C . VAL A 1 529 ? 34.169 24.246 25.870 0.78 19.22 529 VAL A C 1
ATOM 8071 O O . VAL A 1 529 ? 34.783 23.989 26.925 0.72 19.75 529 VAL A O 1
ATOM 8084 N N . LEU A 1 530 ? 33.454 23.332 25.216 0.75 18.54 530 LEU A N 1
ATOM 8085 C CA . LEU A 1 530 ? 33.346 21.967 25.688 0.67 17.84 530 LEU A CA 1
ATOM 8086 C C . LEU A 1 530 ? 34.656 21.215 25.544 0.78 19.01 530 LEU A C 1
ATOM 8087 O O . LEU A 1 530 ? 35.096 20.552 26.487 0.72 18.82 530 LEU A O 1
ATOM 8103 N N . TYR A 1 531 ? 35.318 21.331 24.388 0.75 18.89 531 TYR A N 1
ATOM 8104 C CA . TYR A 1 531 ? 36.591 20.659 24.197 0.71 18.72 531 TYR A CA 1
ATOM 8105 C C . TYR A 1 531 ? 37.638 21.238 25.147 0.70 19.31 531 TYR A C 1
ATOM 8106 O O . TYR A 1 531 ? 38.489 20.504 25.675 0.69 19.88 531 TYR A O 1
ATOM 8124 N N . ASN A 1 532 ? 37.582 22.535 25.418 0.77 20.17 532 ASN A N 1
ATOM 8125 C CA A ASN A 1 532 ? 38.515 23.113 26.375 0.47 20.74 532 ASN A CA 1
ATOM 8126 C CA B ASN A 1 532 ? 38.507 23.123 26.381 0.32 21.30 532 ASN A CA 1
ATOM 8127 C C . ASN A 1 532 ? 38.286 22.543 27.778 0.72 20.38 532 ASN A C 1
ATOM 8128 O O . ASN A 1 532 ? 39.246 22.236 28.503 0.71 21.44 532 ASN A O 1
ATOM 8147 N N . GLN A 1 533 ? 37.031 22.351 28.175 0.70 19.31 533 GLN A N 1
ATOM 8148 C CA . GLN A 1 533 ? 36.804 21.723 29.479 0.73 20.10 533 GLN A CA 1
ATOM 8149 C C . GLN A 1 533 ? 37.451 20.347 29.559 0.80 20.48 533 GLN A C 1
ATOM 8150 O O . GLN A 1 533 ? 38.109 20.011 30.548 0.71 20.62 533 GLN A O 1
ATOM 8164 N N . ASP A 1 534 ? 37.234 19.521 28.537 0.73 20.29 534 ASP A N 1
ATOM 8165 C CA . ASP A 1 534 ? 37.800 18.167 28.513 0.78 20.63 534 ASP A CA 1
ATOM 8166 C C . ASP A 1 534 ? 39.312 18.212 28.671 0.70 21.66 534 ASP A C 1
ATOM 8167 O O . ASP A 1 534 ? 39.893 17.451 29.437 0.68 22.16 534 ASP A O 1
ATOM 8176 N N . GLU A 1 535 ? 39.970 19.121 27.965 0.79 22.92 535 GLU A N 1
ATOM 8177 C CA . GLU A 1 535 ? 41.422 19.213 28.030 0.78 24.78 535 GLU A CA 1
ATOM 8178 C C . GLU A 1 535 ? 41.911 19.453 29.445 0.67 25.07 535 GLU A C 1
ATOM 8179 O O . GLU A 1 535 ? 42.983 18.955 29.805 0.62 25.95 535 GLU A O 1
ATOM 8191 N N . HIS A 1 536 ? 41.143 20.183 30.262 0.80 25.32 536 HIS A N 1
ATOM 8192 C CA . HIS A 1 536 ? 41.560 20.591 31.589 0.80 25.76 536 HIS A CA 1
ATOM 8193 C C . HIS A 1 536 ? 40.983 19.745 32.710 0.77 26.03 536 HIS A C 1
ATOM 8194 O O . HIS A 1 536 ? 41.322 19.998 33.874 0.60 27.57 536 HIS A O 1
ATOM 8208 N N . LEU A 1 537 ? 40.148 18.764 32.420 0.74 25.44 537 LEU A N 1
ATOM 8209 C CA . LEU A 1 537 ? 39.543 17.960 33.466 0.69 25.42 537 LEU A CA 1
ATOM 8210 C C . LEU A 1 537 ? 40.498 16.840 33.880 0.69 26.61 537 LEU A C 1
ATOM 8211 O O . LEU A 1 537 ? 41.136 16.204 33.039 0.61 27.56 537 LEU A O 1
ATOM 8227 N N . SER A 1 538 ? 40.564 16.582 35.185 0.55 26.91 538 SER A N 1
ATOM 8228 C CA . SER A 1 538 ? 41.465 15.551 35.685 0.54 27.54 538 SER A CA 1
ATOM 8229 C C . SER A 1 538 ? 41.017 14.163 35.263 0.57 27.39 538 SER A C 1
ATOM 8230 O O . SER A 1 538 ? 41.864 13.267 35.144 0.43 29.28 538 SER A O 1
ATOM 8238 N N . LYS A 1 539 ? 39.715 13.939 35.095 0.71 25.89 539 LYS A N 1
ATOM 8239 C CA . LYS A 1 539 ? 39.198 12.681 34.591 0.81 25.08 539 LYS A CA 1
ATOM 8240 C C . LYS A 1 539 ? 38.639 12.935 33.213 0.75 23.08 539 LYS A C 1
ATOM 8241 O O . LYS A 1 539 ? 37.849 13.859 33.025 0.65 22.13 539 LYS A O 1
ATOM 8260 N N . ARG A 1 540 ? 39.091 12.140 32.247 0.73 21.83 540 ARG A N 1
ATOM 8261 C CA . ARG A 1 540 ? 38.706 12.277 30.836 0.75 21.27 540 ARG A CA 1
ATOM 8262 C C . ARG A 1 540 ? 38.001 11.046 30.270 0.73 20.24 540 ARG A C 1
ATOM 8263 O O . ARG A 1 540 ? 37.791 10.962 29.061 0.67 20.17 540 ARG A O 1
ATOM 8284 N N . LYS A 1 541 ? 37.632 10.098 31.116 0.63 19.09 541 LYS A N 1
ATOM 8285 C CA . LYS A 1 541 ? 36.884 8.919 30.760 0.69 19.65 541 LYS A CA 1
ATOM 8286 C C . LYS A 1 541 ? 35.687 8.838 31.689 0.78 19.78 541 LYS A C 1
ATOM 8287 O O . LYS A 1 541 ? 35.840 9.008 32.915 0.72 20.48 541 LYS A O 1
ATOM 8306 N N . SER A 1 542 ? 34.543 8.484 31.129 0.67 18.98 542 SER A N 1
ATOM 8307 C CA . SER A 1 542 ? 33.315 8.436 31.918 0.65 18.84 542 SER A CA 1
ATOM 8308 C C . SER A 1 542 ? 33.421 7.475 33.095 0.67 19.58 542 SER A C 1
ATOM 8309 O O . SER A 1 542 ? 32.882 7.761 34.169 0.72 20.99 542 SER A O 1
ATOM 8317 N N . HIS A 1 543 ? 34.084 6.339 32.904 0.73 20.86 543 HIS A N 1
ATOM 8318 C CA . HIS A 1 543 ? 34.156 5.321 33.938 0.73 22.48 543 HIS A CA 1
ATOM 8319 C C . HIS A 1 543 ? 35.157 5.654 35.025 0.58 23.10 543 HIS A C 1
ATOM 8320 O O . HIS A 1 543 ? 35.286 4.893 35.985 0.61 24.08 543 HIS A O 1
ATOM 8334 N N . GLU A 1 544 ? 35.805 6.815 34.930 0.71 22.76 544 GLU A N 1
ATOM 8335 C CA . GLU A 1 544 ? 36.676 7.336 35.977 0.58 23.31 544 GLU A CA 1
ATOM 8336 C C . GLU A 1 544 ? 36.063 8.462 36.806 0.66 23.53 544 GLU A C 1
ATOM 8337 O O . GLU A 1 544 ? 36.703 8.948 37.733 0.70 25.60 544 GLU A O 1
ATOM 8349 N N . ASN A 1 545 ? 34.877 8.915 36.476 0.71 22.96 545 ASN A N 1
ATOM 8350 C CA . ASN A 1 545 ? 34.147 9.872 37.293 0.74 23.06 545 ASN A CA 1
ATOM 8351 C C . ASN A 1 545 ? 33.921 9.309 38.694 0.70 23.06 545 ASN A C 1
ATOM 8352 O O . ASN A 1 545 ? 33.260 8.280 38.849 0.77 24.64 545 ASN A O 1
ATOM 8363 N N . THR A 1 546 ? 34.500 9.979 39.699 0.68 23.45 546 THR A N 1
ATOM 8364 C CA . THR A 1 546 ? 34.527 9.383 41.024 0.63 23.54 546 THR A CA 1
ATOM 8365 C C . THR A 1 546 ? 33.145 9.250 41.624 0.73 24.08 546 THR A C 1
ATOM 8366 O O . THR A 1 546 ? 32.866 8.242 42.275 0.71 24.78 546 THR A O 1
ATOM 8377 N N . ALA A 1 547 ? 32.308 10.274 41.470 0.66 23.17 547 ALA A N 1
ATOM 8378 C CA . ALA A 1 547 ? 30.945 10.198 41.983 0.73 23.35 547 ALA A CA 1
ATOM 8379 C C . ALA A 1 547 ? 30.156 9.116 41.261 0.71 23.21 547 ALA A C 1
ATOM 8380 O O . ALA A 1 547 ? 29.316 8.445 41.868 0.73 23.93 547 ALA A O 1
ATOM 8387 N N . LEU A 1 548 ? 30.374 8.975 39.965 0.71 22.11 548 LEU A N 1
ATOM 8388 C CA . LEU A 1 548 ? 29.689 7.911 39.220 0.70 21.64 548 LEU A CA 1
ATOM 8389 C C . LEU A 1 548 ? 30.139 6.533 39.682 0.65 22.13 548 LEU A C 1
ATOM 8390 O O . LEU A 1 548 ? 29.320 5.626 39.834 0.69 23.07 548 LEU A O 1
ATOM 8406 N N . VAL A 1 549 ? 31.441 6.366 39.877 0.75 23.98 549 VAL A N 1
ATOM 8407 C CA . VAL A 1 549 ? 31.963 5.087 40.351 0.75 25.50 549 VAL A CA 1
ATOM 8408 C C . VAL A 1 549 ? 31.321 4.722 41.677 0.73 26.15 549 VAL A C 1
ATOM 8409 O O . VAL A 1 549 ? 30.900 3.582 41.882 0.72 26.46 549 VAL A O 1
ATOM 8422 N N . LYS A 1 550 ? 31.206 5.696 42.581 0.67 25.21 550 LYS A N 1
ATOM 8423 C CA . LYS A 1 550 ? 30.547 5.469 43.859 0.67 25.29 550 LYS A CA 1
ATOM 8424 C C . LYS A 1 550 ? 29.097 5.056 43.674 0.66 24.94 550 LYS A C 1
ATOM 8425 O O . LYS A 1 550 ? 28.613 4.142 44.357 0.75 26.55 550 LYS A O 1
ATOM 8444 N N . MET A 1 551 ? 28.377 5.729 42.785 0.71 23.57 551 MET A N 1
ATOM 8445 C CA . MET A 1 551 ? 26.987 5.383 42.551 0.78 23.48 551 MET A CA 1
ATOM 8446 C C . MET A 1 551 ? 26.842 3.962 42.033 0.67 23.36 551 MET A C 1
ATOM 8447 O O . MET A 1 551 ? 25.962 3.226 42.483 0.73 24.84 551 MET A O 1
ATOM 8461 N N . TYR A 1 552 ? 27.672 3.557 41.053 0.77 23.71 552 TYR A N 1
ATOM 8462 C CA . TYR A 1 552 ? 27.583 2.184 40.585 0.82 24.30 552 TYR A CA 1
ATOM 8463 C C . TYR A 1 552 ? 28.006 1.208 41.682 0.74 26.01 552 TYR A C 1
ATOM 8464 O O . TYR A 1 552 ? 27.333 0.201 41.898 0.66 26.86 552 TYR A O 1
ATOM 8482 N N . GLN A 1 553 ? 29.094 1.516 42.399 0.76 27.45 553 GLN A N 1
ATOM 8483 C CA . GLN A 1 553 ? 29.590 0.626 43.446 0.65 29.03 553 GLN A CA 1
ATOM 8484 C C . GLN A 1 553 ? 28.554 0.432 44.532 0.74 30.16 553 GLN A C 1
ATOM 8485 O O . GLN A 1 553 ? 28.349 -0.688 45.000 0.69 31.15 553 GLN A O 1
ATOM 8499 N N . ASN A 1 554 ? 27.882 1.507 44.922 0.73 30.52 554 ASN A N 1
ATOM 8500 C CA . ASN A 1 554 ? 27.013 1.508 46.084 0.73 31.27 554 ASN A CA 1
ATOM 8501 C C . ASN A 1 554 ? 25.577 1.140 45.758 0.71 31.35 554 ASN A C 1
ATOM 8502 O O . ASN A 1 554 ? 24.870 0.695 46.664 0.62 32.84 554 ASN A O 1
ATOM 8513 N N . TYR A 1 555 ? 25.119 1.358 44.520 0.73 30.07 555 TYR A N 1
ATOM 8514 C CA . TYR A 1 555 ? 23.700 1.279 44.185 0.81 30.10 555 TYR A CA 1
ATOM 8515 C C . TYR A 1 555 ? 23.403 0.450 42.938 0.78 30.37 555 TYR A C 1
ATOM 8516 O O . TYR A 1 555 ? 22.585 -0.470 43.013 0.61 31.82 555 TYR A O 1
ATOM 8534 N N . PHE A 1 556 ? 23.969 0.803 41.778 0.76 29.35 556 PHE A N 1
ATOM 8535 C CA . PHE A 1 556 ? 23.538 0.139 40.540 0.63 28.90 556 PHE A CA 1
ATOM 8536 C C . PHE A 1 556 ? 24.232 -1.194 40.265 0.72 30.07 556 PHE A C 1
ATOM 8537 O O . PHE A 1 556 ? 23.686 -2.024 39.525 0.51 30.95 556 PHE A O 1
ATOM 8554 N N . GLY A 1 557 ? 25.431 -1.418 40.790 0.69 29.47 557 GLY A N 1
ATOM 8555 C CA . GLY A 1 557 ? 26.194 -2.615 40.428 0.66 29.54 557 GLY A CA 1
ATOM 8556 C C . GLY A 1 557 ? 27.032 -2.486 39.148 0.71 30.40 557 GLY A C 1
ATOM 8557 O O . GLY A 1 557 ? 27.771 -1.546 39.001 0.60 31.21 557 GLY A O 1
ATOM 8561 N N . LYS A 1 558 ? 26.956 -3.509 38.251 0.60 30.43 558 LYS A N 1
ATOM 8562 C CA . LYS A 1 558 ? 27.727 -3.448 36.987 0.73 30.62 558 LYS A CA 1
ATOM 8563 C C . LYS A 1 558 ? 26.870 -2.894 35.864 0.69 29.83 558 LYS A C 1
ATOM 8564 O O . LYS A 1 558 ? 25.677 -3.231 35.768 0.62 29.20 558 LYS A O 1
ATOM 8583 N N . PRO A 1 559 ? 27.439 -2.023 35.027 0.59 29.88 559 PRO A N 1
ATOM 8584 C CA . PRO A 1 559 ? 26.668 -1.512 33.893 0.58 29.30 559 PRO A CA 1
ATOM 8585 C C . PRO A 1 559 ? 26.198 -2.649 33.004 0.64 27.98 559 PRO A C 1
ATOM 8586 O O . PRO A 1 559 ? 26.849 -3.686 32.881 0.62 28.37 559 PRO A O 1
ATOM 8597 N N . GLY A 1 560 ? 25.047 -2.450 32.382 0.59 27.79 560 GLY A N 1
ATOM 8598 C CA . GLY A 1 560 ? 24.563 -3.428 31.436 0.53 29.16 560 GLY A CA 1
ATOM 8599 C C . GLY A 1 560 ? 23.928 -4.649 32.045 0.60 31.00 560 GLY A C 1
ATOM 8600 O O . GLY A 1 560 ? 23.495 -5.530 31.302 0.41 31.58 560 GLY A O 1
ATOM 8604 N N . GLU A 1 561 ? 23.886 -4.754 33.364 0.65 31.38 561 GLU A N 1
ATOM 8605 C CA . GLU A 1 561 ? 23.297 -5.920 34.032 0.72 32.46 561 GLU A CA 1
ATOM 8606 C C . GLU A 1 561 ? 22.547 -5.482 35.280 0.72 32.32 561 GLU A C 1
ATOM 8607 O O . GLU A 1 561 ? 22.568 -4.317 35.673 0.63 31.20 561 GLU A O 1
ATOM 8619 N N . GLY A 1 562 ? 21.880 -6.446 35.919 0.63 33.11 562 GLY A N 1
ATOM 8620 C CA . GLY A 1 562 ? 21.243 -6.182 37.200 0.56 33.69 562 GLY A CA 1
ATOM 8621 C C . GLY A 1 562 ? 20.338 -4.958 37.184 0.79 34.30 562 GLY A C 1
ATOM 8622 O O . GLY A 1 562 ? 19.569 -4.711 36.245 0.71 34.44 562 GLY A O 1
ATOM 8626 N N . ARG A 1 563 ? 20.469 -4.134 38.219 0.74 34.83 563 ARG A N 1
ATOM 8627 C CA . ARG A 1 563 ? 19.590 -2.985 38.351 0.79 35.40 563 ARG A CA 1
ATOM 8628 C C . ARG A 1 563 ? 19.809 -1.988 37.240 0.72 32.33 563 ARG A C 1
ATOM 8629 O O . ARG A 1 563 ? 18.850 -1.375 36.787 0.77 32.27 563 ARG A O 1
ATOM 8650 N N . ALA A 1 564 ? 21.043 -1.828 36.765 0.67 30.01 564 ALA A N 1
ATOM 8651 C CA . ALA A 1 564 ? 21.292 -0.936 35.640 0.64 28.50 564 ALA A CA 1
ATOM 8652 C C . ALA A 1 564 ? 20.509 -1.350 34.391 0.71 27.92 564 ALA A C 1
ATOM 8653 O O . ALA A 1 564 ? 19.867 -0.519 33.733 0.73 27.58 564 ALA A O 1
ATOM 8660 N N . HIS A 1 565 ? 20.571 -2.620 34.025 0.70 27.86 565 HIS A N 1
ATOM 8661 C CA . HIS A 1 565 ? 19.779 -3.108 32.894 0.66 29.72 565 HIS A CA 1
ATOM 8662 C C . HIS A 1 565 ? 18.286 -2.916 33.151 0.81 30.15 565 HIS A C 1
ATOM 8663 O O . HIS A 1 565 ? 17.530 -2.554 32.239 0.58 30.76 565 HIS A O 1
ATOM 8677 N N . GLU A 1 566 ? 17.854 -3.111 34.401 0.61 30.32 566 GLU A N 1
ATOM 8678 C CA . GLU A 1 566 ? 16.435 -3.097 34.740 0.58 30.49 566 GLU A CA 1
ATOM 8679 C C . GLU A 1 566 ? 15.821 -1.715 34.556 0.52 27.91 566 GLU A C 1
ATOM 8680 O O . GLU A 1 566 ? 14.656 -1.602 34.150 0.41 28.42 566 GLU A O 1
ATOM 8692 N N . ILE A 1 567 ? 16.563 -0.649 34.857 0.69 25.14 567 ILE A N 1
ATOM 8693 C CA . ILE A 1 567 ? 15.929 0.657 34.956 0.78 23.95 567 ILE A CA 1
ATOM 8694 C C . ILE A 1 567 ? 16.590 1.748 34.151 0.70 21.81 567 ILE A C 1
ATOM 8695 O O . ILE A 1 567 ? 15.942 2.758 33.922 0.73 22.29 567 ILE A O 1
ATOM 8711 N N . LEU A 1 568 ? 17.822 1.601 33.691 0.73 19.84 568 LEU A N 1
ATOM 8712 C CA . LEU A 1 568 ? 18.540 2.662 32.998 0.79 19.56 568 LEU A CA 1
ATOM 8713 C C . LEU A 1 568 ? 18.487 2.556 31.481 0.79 19.36 568 LEU A C 1
ATOM 8714 O O . LEU A 1 568 ? 19.187 3.323 30.794 0.70 19.33 568 LEU A O 1
ATOM 8730 N N . HIS A 1 569 ? 17.680 1.635 30.952 0.66 18.36 569 HIS A N 1
ATOM 8731 C CA . HIS A 1 569 ? 17.586 1.380 29.518 0.69 18.43 569 HIS A CA 1
ATOM 8732 C C . HIS A 1 569 ? 16.167 1.639 28.997 0.71 18.59 569 HIS A C 1
ATOM 8733 O O . HIS A 1 569 ? 15.206 1.717 29.769 0.69 20.41 569 HIS A O 1
ATOM 8747 N N . PHE A 1 570 ? 16.059 1.801 27.680 0.74 18.83 570 PHE A N 1
ATOM 8748 C CA . PHE A 1 570 ? 14.774 2.059 27.045 0.66 19.01 570 PHE A CA 1
ATOM 8749 C C . PHE A 1 570 ? 14.936 1.633 25.596 0.75 19.22 570 PHE A C 1
ATOM 8750 O O . PHE A 1 570 ? 15.837 2.120 24.897 0.77 20.10 570 PHE A O 1
ATOM 8767 N N . LYS A 1 571 ? 14.043 0.779 25.136 0.69 20.09 571 LYS A N 1
ATOM 8768 C CA . LYS A 1 571 ? 13.969 0.344 23.752 0.73 21.97 571 LYS A CA 1
ATOM 8769 C C . LYS A 1 571 ? 12.695 0.843 23.078 0.75 22.40 571 LYS A C 1
ATOM 8770 O O . LYS A 1 571 ? 11.634 0.911 23.696 0.65 23.29 571 LYS A O 1
ATOM 8789 N N . TYR A 1 572 ? 12.812 1.209 21.813 0.73 22.64 572 TYR A N 1
ATOM 8790 C CA . TYR A 1 572 ? 11.682 1.714 21.045 0.74 23.49 572 TYR A CA 1
ATOM 8791 C C . TYR A 1 572 ? 11.141 0.607 20.149 0.79 26.28 572 TYR A C 1
ATOM 8792 O O . TYR A 1 572 ? 11.883 0.055 19.331 0.57 27.36 572 TYR A O 1
ATOM 8810 N N . LYS A 1 573 ? 9.859 0.315 20.272 0.62 27.58 573 LYS A N 1
ATOM 8811 C CA . LYS A 1 573 ? 9.234 -0.676 19.409 0.77 29.08 573 LYS A CA 1
ATOM 8812 C C . LYS A 1 573 ? 8.682 -0.007 18.135 0.81 30.03 573 LYS A C 1
ATOM 8813 O O . LYS A 1 573 ? 8.417 -0.689 17.165 0.68 30.92 573 LYS A O 1
ATOM 8832 N N . LYS A 1 574 ? 8.432 1.302 18.198 0.88 30.63 574 LYS A N 1
#

CATH classification: 3.10.20.740 (+1 more: 3.30.70.20)

Foldseek 3Di:
DWEAEQNRIDDDDWAFQVVVCLVVVHDFDADLQDPLDWPVPPGLLSRWKQWPPPGIDRRSPHTDDPPTYIYRDDPVSLVVNLVSLQVLQQLAQPDLPPFLCNPQFSSVVSCVVSVHHHPDGDDDPDQPVQWDLPDLFKIFRRNHDSVGCQLQVQCCVFAVPSQWDWDQDPNDTDIDGVVNDHSVPDLALSQQSSVLRGRGRGMDTNDPVVVVVVLLVPVFQEEEAEALLLQQFLCVVLVNDHQDRQQQLVQVLVVVLRHRFYAYLLLLLLVLLQQQLVVLLVQVVVVDDDAAEEDQASSVVSNCVSPPVVCQQSYRFFYHSQLLQLLCCLPVVCVVPVDHSVRHAYEYEFQGRSVSVVQPDVPSADPPGGSHRYYAYSSRVSVSSVVSVPSSVPDDGDAGDQLNHFHALLSSLQQFFLSSVLQNCQVNQCVQQVHNDPDRDDCQRGDQDQKTKDWDAHNRDIAIEMTGAANVSVCVCPVVCVCPPDGHHYYYYHHGRGGRSRTSRGDHDDSSVVVVDVNSVSSSVSSNVCNVPGPGNHSCPSPSSVCSCVPPVPRHPDDNNVVGRTHGDD

Solvent-accessible surface area: 23520 Å² total

Organism: Clostridium pasteurianum (NCBI:txid1501)

InterPro domains:
  IPR001041 2Fe-2S ferredoxin-type iron-sulfur binding domain [PS51085] (1-78)
  IPR001041 2Fe-2S ferredoxin-type iron-sulfur binding domain [cd00207] (3-72)
  IPR003149 Iron hydrogenase, small subunit [PF02256] (521-574)
  IPR003149 Iron hydrogenase, small subunit [SM00902] (517-574)
  IPR004108 Iron hydrogenase, large subunit, C-terminal [PF02906] (223-507)
  IPR009016 Iron hydrogenase [SSF53920] (189-573)
  IPR013352 Iron hydrogenase, subset [TIGR02512] (140-511)
  IPR017896 4Fe-4S ferredoxin-type, iron-sulphur binding domain [PF12838] (146-204)
  IPR017896 4Fe-4S ferredoxin-type, iron-sulphur binding domain [PS51379] (138-167)
  IPR017896 4Fe-4S ferredoxin-type, iron-sulphur binding domain [PS51379] (181-210)
  IPR017900 4Fe-4S ferredoxin, iron-sulphur binding, conserved site [PS00198] (190-201)
  IPR019574 NADH:ubiquinone oxidoreductase, subunit G, iron-sulphur binding [PS51839] (78-117)
  IPR036010 2Fe-2S ferredoxin-like superfamily [SSF54292] (1-122)
  IPR036991 Iron hydrogenase, small subunit superfamily [G3DSA:4.10.260.20] (518-574)
  IPR050340 Cytosolic Fe-S Cluster Assembly Factor [PTHR11615] (186-573)
  IPR055150 Iron hydrogenase 1-like, iron-sulfur centre-binding domain [PF22609] (79-118)

Nearest PDB structures (foldseek):
  6n59-assembly1_A  TM=1.002E+00  e=0.000E+00  Clostridium pasteurianum
  8cjy-assembly1_A  TM=9.978E-01  e=0.000E+00  Clostridium pasteurianum
  6yf4-assembly2_B  TM=1.000E+00  e=0.000E+00  Clostridium pasteurianum
  7qhf-assembly1_A  TM=9.972E-01  e=0.0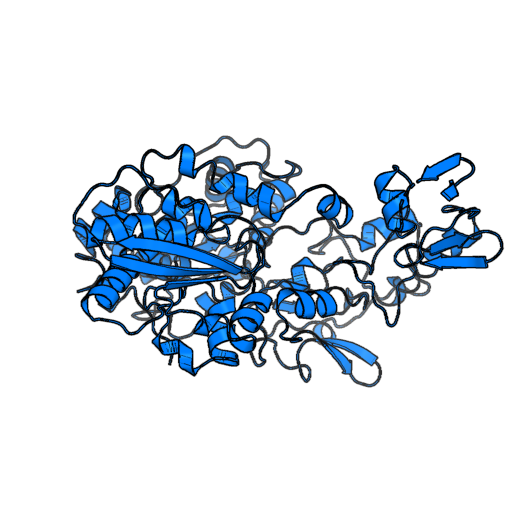00E+00  Clostridium pasteurianum
  4xdc-assembly1_A  TM=1.000E+00  e=0.000E+00  Clostridium pasteurianum

Sequence (570 aa):
KTIIINGVQFNTEDTTILKFARDNNIDISALCFLNNCNNDINKCEICTVEVEGTGLVTACDTLIEDGMIINTNSDAVNEKIKSSRISSQLLDIHEFKCGPCNRRENCEFLKLVIKYKARASKPFLPKDKTEYVDERSKSLTVDRTKCLLCGRCVNACGKNTETYAMKFLNKNGKTIIGAEDEKCFDDTNCLLCGQCIIACPVAALSEKSHMDRVKNALNAPKHVIVAMAPSVRASIGELFNMGFGVDVTGKIYTALRQLGFDKIFDINFGADMTIMEEATELVQRIENNGPFPMFTSCCPGWVRQAENYYPELLNNLSSAKSPQQIFGTASKTYYPSISGLDPKNVFTVTVMMPCTSSKKFEADRPQMEKDGLRDIDAVITTRELAKMMIKDAKIPFAKLEDSEADPAMGEYSGAGAIFGATGGVMEAALRSAKDFAENAELEDIEYKQVRGLNGIKEAEVEINNNKYNVAVINGASNLFKFMKSGMINEKQYHFIEVMACHGGCVNGGGQPHVNPKDLEKVDIKKVRASVLYNNQDEHLSKRKSHENTALVKMYQNYFGKPGEGRAHEILHFKYK

B-factor: mean 26.12, std 10.93, range [13.29, 89.09]